Protein 4DZA (pdb70)

Organism: Proteus mirabilis (NCBI:txid584)

Secondary structure (DSSP, 8-state):
-PPPPSSEEEEEHHHHHHHHHHHHHHHTTSS-EEEE--TTTTT-HHHHHHHHHHTT--EEEE-SHHHHHHHHHTT--SEEEE-S---HHHHHHHGGGTEEEEE-SHHHHHHHHHHHHHHT--EEEEEEB-SS---SS-B--SSHHHHHHHHHHHT-TTEEEEEEE---S---HHHHHHHHHHHHHHHHHHHHHHT--GGGSEEE---HHHHHH-GGGGTTBEEESGGGGT--TT-S-SPP-EEEEEE--EEEEE-TT-EESGGG-EE-SSSEEEEEES--GGGT--GGGTTT-EEEETTEEEEB-S---SS-EEEE-TT--S--TT-EEEEEEEETTEEE-HHHHHHHHTS-HHHHHHHHHHHSEEEEE-

Solvent-accessible surface area: 16798 Å² total

InterPro domains:
  IPR000821 Alanine racemase [PR00992] (66-82)
  IPR000821 Alanine racemase [PR00992] (200-211)
  IPR000821 Alanine racemase [PR00992] (243-270)
  IPR000821 Alanine racemase [PR00992] (311-326)
  IPR000821 Alanine racemase [PR00992] (332-349)
  IPR000821 Alanine racemase [PTHR30511] (41-406)
  IPR000821 Alanine racemase [TIGR00492] (43-390)
  IPR001608 Alanine racemase, N-terminal [PF01168] (47-268)
  IPR009006 Alanine racemase/group IV decarboxylase, C-terminal [G3DSA:2.40.37.10] (43-401)
  IPR009006 Alanine racemase/group IV decarboxylase, C-terminal [SSF50621] (273-406)
  IPR011079 Alanine racemase, C-terminal [PF00842] (278-404)
  IPR011079 Alanine racemase, C-terminal [SM01005] (278-406)
  IPR020622 Alanine racemase, pyridoxal-phosphate attachment site [PS00395] (71-81)
  IPR029066 PLP-binding barrel [G3DSA:3.20.20.10] (49-266)
  IPR029066 PLP-binding barrel [SSF51419] (47-277)
  IPR043698 Racemase Bsr/Lyr [MF_02212] (1-407)
  IPR043698 Racemase Bsr/Lyr [NF009879] (24-406)
  IPR043698 Racemase Bsr/Lyr [cd06826] (42-406)

Sequence (370 aa):
PAIVNNSWIEISRSALDFNVKKVQSLLGKQSSLCAVLGDAYGHDLSLVAPIMIENNVKCIGVTNNQELKEVRDLGFKGRLMRVRNATEQEMAQATNYNVEELIGDLDMAKRLDAIAKQQNKVIPIHLALNSGGMSRNGLEVDNKSGLEKAKQISQLANLKVVGIMSHYPEEDANKVREDLARFKQQSQQVLEVMGLERNNVTLHMANTFATITVPESWLDMVRVGGIFYGDTIASTDYKRVMTFKSNIASINYYPKGNTVGYDRTYTLKRDSVLANIPVGYADGYRRVFSNAGHALIAGQRVPVLGKTSMNTVIVDITSLNNIKPGDEVVFFGKQGNSEITAEEIEDISGALFTEMSILWGATNQRVLVD

Radius of gyration: 24.26 Å; Cα contacts (8 Å, |Δi|>4): 806; chains: 1; bounding box: 42×44×74 Å

B-factor: mean 29.21, std 7.75, range [12.25, 58.38]

CATH classification: 2.40.37.10 (+1 more: 3.20.20.10)

Foldseek 3Di:
DDDDFLWEKEFELVLLLVLLVVLCVLQPPHAAEEEEALCLLLQHLLRNLVSCVVVVRAHYEYAALVSLVVSVVSPRDHAYEYPAADDLVGLLVSVVNLYAYEAAFLVVLVSSLVSLVVVVAQHEYAAEACLQPPVGRHQDQVDDVSLVSLLSSLVRPRYDYQEYEYEHPDLDQVSVVNSQVSCVVSVVSSCVSSVHDPVRYFYAYAEPSCVLRPVVRSGNYYYYRCSSQCQDPRDNPRHHGIWMKRWFQDKDWDAQQQADDPPSPGGHRGGFIKTKRFAFCLLVNAQLQAQNAWKDFPQDTWHWYGGTDNTITITTCRVPDPGDGGGMMTRAAGDNNDGDYQVSVCVSVVHHSSVSSSSNSVRHHYDYDD

Nearest PDB structures (foldseek):
  4dza-assembly1_A-2  TM=1.002E+00  e=2.025E-82  Proteus mirabilis
  4fs9-assembly1_A  TM=9.826E-01  e=1.076E-54  Pseudomonas putida
  4beu-assembly1_A-2  TM=9.849E-01  e=2.187E-52  Vibrio cholerae
  7agz-assembly1_A  TM=9.831E-01  e=3.722E-52  Vibrio cholerae O1 biovar El Tor str. N16961
  4beq-assembly1_A-2  TM=9.851E-01  e=5.627E-52  Vibrio cholerae

GO terms:
  GO:0018113 lysine racemase activity (F, EXP)
  GO:0047679 arginine racemase activity (F, EXP)

Structure (mmCIF, N/CA/C/O backbone):
data_4DZA
#
_entry.id   4DZA
#
_cell.length_a   62.847
_cell.length_b   85.086
_cell.length_c   151.292
_cell.angle_alpha   90.00
_cell.angle_beta   90.00
_cell.angle_gamma   90.00
#
_symmetry.space_group_name_H-M   'C 2 2 21'
#
loop_
_entity.id
_entity.type
_entity.pdbx_description
1 polymer 'lysine racemase'
2 water water
#
loop_
_atom_site.group_PDB
_atom_site.id
_atom_site.type_symbol
_atom_site.label_atom_id
_atom_site.label_alt_id
_atom_site.label_comp_id
_atom_site.label_asym_id
_atom_site.label_entity_id
_atom_site.label_seq_id
_atom_site.pdbx_PDB_ins_code
_atom_site.Cartn_x
_atom_site.Cartn_y
_atom_site.Cartn_z
_atom_site.occupancy
_atom_site.B_iso_or_equiv
_atom_site.auth_seq_id
_atom_site.auth_comp_id
_atom_site.auth_asym_id
_atom_site.auth_atom_id
_atom_site.pdbx_PDB_model_num
ATOM 1 N N . PRO A 1 37 ? -36.633 -4.139 -14.465 1.00 47.16 37 PRO A N 1
ATOM 2 C CA . PRO A 1 37 ? -35.415 -4.079 -15.289 1.00 47.42 37 PRO A CA 1
ATOM 3 C C . PRO A 1 37 ? -34.142 -3.926 -14.412 1.00 45.14 37 PRO A C 1
ATOM 4 O O . PRO A 1 37 ? -33.919 -2.853 -13.840 1.00 46.03 37 PRO A O 1
ATOM 8 N N . ALA A 1 38 ? -33.379 -5.010 -14.232 1.00 40.52 38 ALA A N 1
ATOM 9 C CA . ALA A 1 38 ? -32.218 -4.975 -13.318 1.00 36.84 38 ALA A CA 1
ATOM 10 C C . ALA A 1 38 ? -31.206 -4.016 -13.918 1.00 33.64 38 ALA A C 1
ATOM 11 O O . ALA A 1 38 ? -30.964 -4.061 -15.125 1.00 31.36 38 ALA A O 1
ATOM 13 N N . ILE A 1 39 ? -30.639 -3.151 -13.087 1.00 31.06 39 ILE A N 1
ATOM 14 C CA . ILE A 1 39 ? -29.607 -2.182 -13.585 1.00 30.65 39 ILE A CA 1
ATOM 15 C C . ILE A 1 39 ? -28.355 -2.960 -13.955 1.00 29.23 39 ILE A C 1
ATOM 16 O O . ILE A 1 39 ? -27.923 -3.845 -13.212 1.00 29.96 39 ILE A O 1
ATOM 21 N N . VAL A 1 40 ? -27.769 -2.624 -15.106 1.00 27.33 40 VAL A N 1
ATOM 22 C CA . VAL A 1 40 ? -26.575 -3.290 -15.606 1.00 25.35 40 VAL A CA 1
ATOM 23 C C . VAL A 1 40 ? -25.364 -2.836 -14.808 1.00 25.02 40 VAL A C 1
ATOM 24 O O . VAL A 1 40 ? -25.170 -1.629 -14.591 1.00 21.63 40 VAL A O 1
ATOM 28 N N . ASN A 1 41 ? -24.578 -3.820 -14.382 1.00 24.38 41 ASN A N 1
ATOM 29 C CA . ASN A 1 41 ? -23.422 -3.607 -13.517 1.00 26.85 41 ASN A CA 1
ATOM 30 C C . ASN A 1 41 ? -22.195 -3.355 -14.395 1.00 27.25 41 ASN A C 1
ATOM 31 O O . ASN A 1 41 ? -21.989 -4.084 -15.367 1.00 30.27 41 ASN A O 1
ATOM 36 N N . ASN A 1 42 ? -21.353 -2.374 -14.029 1.00 23.53 42 ASN A N 1
ATOM 37 C CA . ASN A 1 42 ? -20.055 -2.203 -14.661 1.00 23.02 42 ASN A CA 1
ATOM 38 C C . ASN A 1 42 ? -19.166 -3.416 -14.370 1.00 20.62 42 ASN A C 1
ATOM 39 O O . ASN A 1 42 ? -18.367 -3.841 -15.228 1.00 21.45 42 ASN A O 1
ATOM 44 N N . SER A 1 43 ? -19.288 -3.921 -13.171 1.00 21.30 43 SER A N 1
ATOM 45 C CA . SER A 1 43 ? -18.503 -5.051 -12.717 1.00 20.69 43 SER A CA 1
ATOM 46 C C . SER A 1 43 ? -19.339 -5.757 -11.678 1.00 21.22 43 SER A C 1
ATOM 47 O O . SER A 1 43 ? -20.362 -5.238 -11.234 1.00 24.65 43 SER A O 1
ATOM 50 N N . TRP A 1 44 ? -18.939 -6.978 -11.327 1.00 22.41 44 TRP A N 1
ATOM 51 C CA . TRP A 1 44 ? -19.670 -7.743 -10.332 1.00 24.75 44 TRP A CA 1
ATOM 52 C C . TRP A 1 44 ? -18.811 -8.840 -9.720 1.00 20.37 44 TRP A C 1
ATOM 53 O O . TRP A 1 44 ? -17.674 -9.131 -10.206 1.00 20.96 44 TRP A O 1
ATOM 64 N N . ILE A 1 45 ? -19.235 -9.254 -8.526 1.00 20.64 45 ILE A N 1
ATOM 65 C CA . ILE A 1 45 ? -18.561 -10.330 -7.828 1.00 23.15 45 ILE A CA 1
ATOM 66 C C . ILE A 1 45 ? -19.549 -11.484 -7.705 1.00 22.34 45 ILE A C 1
ATOM 67 O O . ILE A 1 45 ? -20.592 -11.336 -7.112 1.00 25.95 45 ILE A O 1
ATOM 72 N N . GLU A 1 46 ? -19.199 -12.586 -8.348 1.00 23.08 46 GLU A N 1
ATOM 73 C CA . GLU A 1 46 ? -19.965 -13.875 -8.238 1.00 23.11 46 GLU A CA 1
ATOM 74 C C . GLU A 1 46 ? -19.647 -14.542 -6.935 1.00 22.26 46 GLU A C 1
ATOM 75 O O . GLU A 1 46 ? -18.484 -14.728 -6.609 1.00 23.27 46 GLU A O 1
ATOM 81 N N . ILE A 1 47 ? -20.700 -14.935 -6.218 1.00 21.21 47 ILE A N 1
ATOM 82 C CA . ILE A 1 47 ? -20.599 -15.563 -4.922 1.00 20.15 47 ILE A CA 1
ATOM 83 C C . ILE A 1 47 ? -21.150 -16.959 -5.110 1.00 20.96 47 ILE A C 1
ATOM 84 O O . ILE A 1 47 ? -22.330 -17.108 -5.336 1.00 22.95 47 ILE A O 1
ATOM 89 N N . SER A 1 48 ? -20.256 -17.932 -5.063 1.00 22.34 48 SER A N 1
ATOM 90 C CA . SER A 1 48 ? -20.636 -19.351 -5.300 1.00 23.96 48 SER A CA 1
ATOM 91 C C . SER A 1 48 ? -21.366 -19.974 -4.133 1.00 26.62 48 SER A C 1
ATOM 92 O O . SER A 1 48 ? -20.780 -20.213 -3.061 1.00 27.01 48 SER A O 1
ATOM 95 N N . ARG A 1 49 ? -22.657 -20.226 -4.320 1.00 25.60 49 ARG A N 1
ATOM 96 C CA . ARG A 1 49 ? -23.456 -20.761 -3.234 1.00 27.94 49 ARG A CA 1
ATOM 97 C C . ARG A 1 49 ? -22.927 -22.175 -2.949 1.00 28.09 49 ARG A C 1
ATOM 98 O O . ARG A 1 49 ? -22.830 -22.585 -1.799 1.00 27.63 49 ARG A O 1
ATOM 106 N N . SER A 1 50 ? -22.546 -22.891 -3.993 1.00 31.54 50 SER A N 1
ATOM 107 C CA . SER A 1 50 ? -22.123 -24.290 -3.797 1.00 29.72 50 SER A CA 1
ATOM 108 C C . SER A 1 50 ? -20.826 -24.363 -3.074 1.00 30.89 50 SER A C 1
ATOM 109 O O . SER A 1 50 ? -20.657 -25.239 -2.205 1.00 31.16 50 SER A O 1
ATOM 112 N N . ALA A 1 51 ? -19.875 -23.463 -3.403 1.00 26.19 51 ALA A N 1
ATOM 113 C CA . ALA A 1 51 ? -18.633 -23.396 -2.605 1.00 26.51 51 ALA A CA 1
ATOM 114 C C . ALA A 1 51 ? -18.879 -23.119 -1.092 1.00 25.47 51 ALA A C 1
ATOM 115 O O . ALA A 1 51 ? -18.268 -23.731 -0.235 1.00 24.10 51 ALA A O 1
ATOM 117 N N . LEU A 1 52 ? -19.680 -22.114 -0.775 1.00 24.86 52 LEU A N 1
ATOM 118 C CA . LEU A 1 52 ? -19.986 -21.824 0.643 1.00 26.71 52 LEU A CA 1
ATOM 119 C C . LEU A 1 52 ? -20.617 -23.022 1.309 1.00 27.36 52 LEU A C 1
ATOM 120 O O . LEU A 1 52 ? -20.275 -23.348 2.440 1.00 24.70 52 LEU A O 1
ATOM 125 N N . ASP A 1 53 ? -21.626 -23.601 0.652 1.00 27.51 53 ASP A N 1
ATOM 126 C CA . ASP A 1 53 ? -22.344 -24.701 1.265 1.00 30.27 53 ASP A CA 1
ATOM 127 C C . ASP A 1 53 ? -21.379 -25.830 1.546 1.00 28.02 53 ASP A C 1
ATOM 128 O O . ASP A 1 53 ? -21.400 -26.372 2.665 1.00 29.38 53 ASP A O 1
ATOM 133 N N . PHE A 1 54 ? -20.486 -26.128 0.586 1.00 28.64 54 PHE A N 1
ATOM 134 C CA . PHE A 1 54 ? -19.395 -27.099 0.769 1.00 29.36 54 PHE A CA 1
ATOM 135 C C . PHE A 1 54 ? -18.547 -26.819 1.987 1.00 30.92 54 PHE A C 1
ATOM 136 O O . PHE A 1 54 ? -18.126 -27.730 2.692 1.00 30.31 54 PHE A O 1
ATOM 144 N N . ASN A 1 55 ? -18.192 -25.561 2.175 1.00 29.85 55 ASN A N 1
ATOM 145 C CA . ASN A 1 55 ? -17.283 -25.212 3.235 1.00 28.68 55 ASN A CA 1
ATOM 146 C C . ASN A 1 55 ? -17.937 -25.330 4.611 1.00 25.19 55 ASN A C 1
ATOM 147 O O . ASN A 1 55 ? -17.305 -25.795 5.552 1.00 29.68 55 ASN A O 1
ATOM 152 N N . VAL A 1 56 ? -19.209 -24.947 4.688 1.00 25.71 56 VAL A N 1
ATOM 153 C CA . VAL A 1 56 ? -19.988 -24.988 5.916 1.00 26.11 56 VAL A CA 1
ATOM 154 C C . VAL A 1 56 ? -20.099 -26.458 6.335 1.00 30.95 56 VAL A C 1
ATOM 155 O O . VAL A 1 56 ? -19.753 -26.836 7.459 1.00 31.13 56 VAL A O 1
ATOM 159 N N . LYS A 1 57 ? -20.469 -27.283 5.374 1.00 32.80 57 LYS A N 1
ATOM 160 C CA . LYS A 1 57 ? -20.676 -28.697 5.656 1.00 32.85 57 LYS A CA 1
ATOM 161 C C . LYS A 1 57 ? -19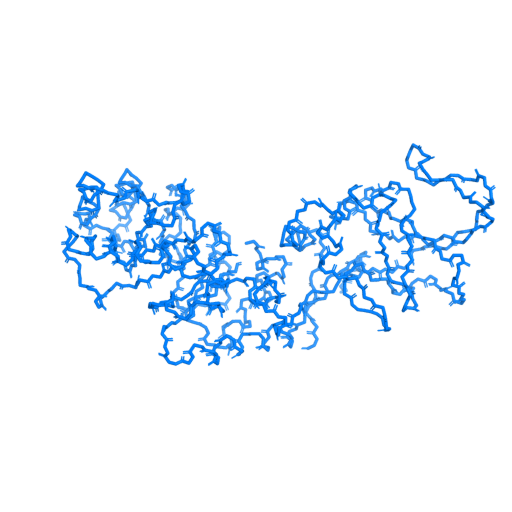.377 -29.374 6.094 1.00 32.47 57 LYS A C 1
ATOM 162 O O . LYS A 1 57 ? -19.391 -30.257 6.987 1.00 32.88 57 LYS A O 1
ATOM 168 N N . LYS A 1 58 ? -18.255 -28.925 5.534 1.00 30.66 58 LYS A N 1
ATOM 169 C CA . LYS A 1 58 ? -16.959 -29.483 5.853 1.00 31.03 58 LYS A CA 1
ATOM 170 C C . LYS A 1 58 ? -16.501 -29.147 7.287 1.00 34.83 58 LYS A C 1
ATOM 171 O O . LYS A 1 58 ? -16.059 -30.035 8.035 1.00 34.60 58 LYS A O 1
ATOM 177 N N . VAL A 1 59 ? -16.564 -27.867 7.674 1.00 33.92 59 VAL A N 1
ATOM 178 C CA . VAL A 1 59 ? -16.301 -27.545 9.087 1.00 34.41 59 VAL A CA 1
ATOM 179 C C . VAL A 1 59 ? -17.208 -28.322 10.017 1.00 34.59 59 VAL A C 1
ATOM 180 O O . VAL A 1 59 ? -16.746 -28.869 11.013 1.00 32.95 59 VAL A O 1
ATOM 184 N N . GLN A 1 60 ? -18.506 -28.311 9.723 1.00 34.58 60 GLN A N 1
ATOM 185 C CA . GLN A 1 60 ? -19.510 -29.027 10.529 1.00 35.05 60 GLN A CA 1
ATOM 186 C C . GLN A 1 60 ? -19.105 -30.497 10.680 1.00 36.85 60 GLN A C 1
ATOM 187 O O . GLN A 1 60 ? -19.016 -31.029 11.808 1.00 36.03 60 GLN A O 1
ATOM 193 N N . SER A 1 61 ? -18.699 -31.099 9.569 1.00 37.91 61 SER A N 1
ATOM 194 C CA . SER A 1 61 ? -18.239 -32.481 9.595 1.00 38.47 61 SER A CA 1
ATOM 195 C C . SER A 1 61 ? -16.956 -32.649 10.451 1.00 39.04 61 SER A C 1
ATOM 196 O O . SER A 1 61 ? -16.897 -33.553 11.281 1.00 37.54 61 SER A O 1
ATOM 199 N N . LEU A 1 62 ? -15.995 -31.718 10.332 1.00 36.69 62 LEU A N 1
ATOM 200 C CA . LEU A 1 62 ? -14.749 -31.767 11.129 1.00 36.31 62 LEU A CA 1
ATOM 201 C C . LEU A 1 62 ? -14.963 -31.775 12.664 1.00 37.55 62 LEU A C 1
ATOM 202 O O . LEU A 1 62 ? -14.263 -32.504 13.391 1.00 36.62 62 LEU A O 1
ATOM 207 N N . LEU A 1 63 ? -15.889 -30.943 13.150 1.00 38.00 63 LEU A N 1
ATOM 208 C CA . LEU A 1 63 ? -16.157 -30.819 14.588 1.00 38.40 63 LEU A CA 1
ATOM 209 C C . LEU A 1 63 ? -17.012 -32.003 15.067 1.00 39.39 63 LEU A C 1
ATOM 210 O O . LEU A 1 63 ? -16.860 -32.469 16.193 1.00 40.48 63 LEU A O 1
ATOM 215 N N . GLY A 1 64 ? -17.960 -32.419 14.232 1.00 40.71 64 GLY A N 1
ATOM 216 C CA . GLY A 1 64 ? -18.947 -33.418 14.626 1.00 41.86 64 GLY A CA 1
ATOM 217 C C . GLY A 1 64 ? -19.768 -33.002 15.819 1.00 42.42 64 GLY A C 1
ATOM 218 O O . GLY A 1 64 ? -20.389 -31.958 15.812 1.00 43.14 64 GLY A O 1
ATOM 219 N N . LYS A 1 65 ? -19.807 -33.847 16.845 1.00 44.30 65 LYS A N 1
ATOM 220 C CA . LYS A 1 65 ? -20.583 -33.547 18.038 1.00 44.43 65 LYS A CA 1
ATOM 221 C C . LYS A 1 65 ? -19.700 -32.912 19.099 1.00 43.15 65 LYS A C 1
ATOM 222 O O . LYS A 1 65 ? -20.172 -32.605 20.185 1.00 44.51 65 LYS A O 1
ATOM 228 N N . GLN A 1 66 ? -18.412 -32.733 18.786 1.00 42.14 66 GLN A N 1
ATOM 229 C CA . GLN A 1 66 ? -17.500 -31.980 19.662 1.00 40.95 66 GLN A CA 1
ATOM 230 C C . GLN A 1 66 ? -17.765 -30.476 19.553 1.00 40.09 66 GLN A C 1
ATOM 231 O O . GLN A 1 66 ? -18.256 -30.000 18.534 1.00 39.48 66 GLN A O 1
ATOM 237 N N . SER A 1 67 ? -17.439 -29.741 20.613 1.00 37.31 67 SER A N 1
ATOM 238 C CA . SER A 1 67 ? -17.475 -28.251 20.576 1.00 35.02 67 SER A CA 1
ATOM 239 C C . SER A 1 67 ? -18.809 -27.728 19.995 1.00 35.54 67 SER A C 1
ATOM 240 O O . SER A 1 67 ? -19.877 -28.296 20.247 1.00 36.48 67 SER A O 1
ATOM 243 N N . SER A 1 68 ? -18.753 -26.632 19.247 1.00 33.91 68 SER A N 1
ATOM 244 C CA . SER A 1 68 ? -19.919 -26.147 18.503 1.00 34.15 68 SER A CA 1
ATOM 245 C C . SER A 1 68 ? -19.447 -25.029 17.570 1.00 32.55 68 SER A C 1
ATOM 246 O O . SER A 1 68 ? -18.380 -24.454 17.797 1.00 29.47 68 SER A O 1
ATOM 249 N N . LEU A 1 69 ? -20.251 -24.722 16.557 1.00 30.87 69 LEU A N 1
ATOM 250 C CA . LEU A 1 69 ? -19.854 -23.765 15.529 1.00 28.82 69 LEU A CA 1
ATOM 251 C C . LEU A 1 69 ? -20.489 -22.414 15.742 1.00 27.96 69 LEU A C 1
ATOM 252 O O . LEU A 1 69 ? -21.728 -22.279 15.781 1.00 26.91 69 LEU A O 1
ATOM 257 N N . CYS A 1 70 ? -19.645 -21.405 15.881 1.00 26.93 70 CYS A N 1
ATOM 258 C CA . CYS A 1 70 ? -20.094 -20.008 15.735 1.00 24.12 70 CYS A CA 1
ATOM 259 C C . CYS A 1 70 ? -19.530 -19.481 14.424 1.00 25.04 70 CYS A C 1
ATOM 260 O O . CYS A 1 70 ? -18.305 -19.462 14.203 1.00 24.32 70 CYS A O 1
ATOM 263 N N . ALA A 1 71 ? -20.431 -19.166 13.499 1.00 22.59 71 ALA A N 1
ATOM 264 C CA . ALA A 1 71 ? -20.044 -18.592 12.216 1.00 20.99 71 ALA A CA 1
ATOM 265 C C . ALA A 1 71 ? -19.805 -17.081 12.349 1.00 21.41 71 ALA A C 1
ATOM 266 O O . ALA A 1 71 ? -20.716 -16.293 12.650 1.00 22.67 71 ALA A O 1
ATOM 268 N N . VAL A 1 72 ? -18.599 -16.674 12.089 1.00 19.14 72 VAL A N 1
ATOM 269 C CA . VAL A 1 72 ? -18.243 -15.235 12.273 1.00 18.46 72 VAL A CA 1
ATOM 270 C C . VAL A 1 72 ? -18.389 -14.533 10.918 1.00 17.14 72 VAL A C 1
ATOM 271 O O . VAL A 1 72 ? -17.682 -14.899 9.975 1.00 21.84 72 VAL A O 1
ATOM 275 N N . LEU A 1 73 ? -19.405 -13.662 10.773 1.00 17.86 73 LEU A N 1
ATOM 276 C CA . LEU A 1 73 ? -19.776 -13.148 9.481 1.00 18.98 73 LEU A CA 1
ATOM 277 C C . LEU A 1 73 ? -19.538 -11.652 9.447 1.00 20.88 73 LEU A C 1
ATOM 278 O O . LEU A 1 73 ? -20.236 -10.972 8.721 1.00 20.94 73 LEU A O 1
ATOM 307 N N . GLY A 1 75 ? -17.517 -7.925 8.829 1.00 19.19 75 GLY A N 1
ATOM 308 C CA . GLY A 1 75 ? -16.978 -7.418 7.594 1.00 17.40 75 GLY A CA 1
ATOM 309 C C . GLY A 1 75 ? -17.878 -7.731 6.408 1.00 15.44 75 GLY A C 1
ATOM 310 O O . GLY A 1 75 ? -17.417 -7.914 5.319 1.00 20.62 75 GLY A O 1
ATOM 311 N N . ASP A 1 76 ? -19.191 -7.716 6.629 1.00 17.72 76 ASP A N 1
ATOM 312 C CA . ASP A 1 76 ? -20.167 -8.044 5.552 1.00 19.48 76 ASP A CA 1
ATOM 313 C C . ASP A 1 76 ? -19.888 -9.456 4.953 1.00 18.65 76 ASP A C 1
ATOM 314 O O . ASP A 1 76 ? -19.749 -9.637 3.740 1.00 18.20 76 ASP A O 1
ATOM 319 N N . ALA A 1 77 ? -19.658 -10.368 5.865 1.00 18.16 77 ALA A N 1
ATOM 320 C CA . ALA A 1 77 ? -19.253 -11.786 5.553 1.00 18.64 77 ALA A CA 1
ATOM 321 C C . ALA A 1 77 ? -17.946 -11.793 4.765 1.00 19.18 77 ALA A C 1
ATOM 322 O O . ALA A 1 77 ? -17.845 -12.333 3.673 1.00 18.31 77 ALA A O 1
ATOM 324 N N . TYR A 1 78 ? -16.994 -10.990 5.259 1.00 19.61 78 TYR A N 1
ATOM 325 C CA . TYR A 1 78 ? -15.659 -10.846 4.645 1.00 17.59 78 TYR A CA 1
ATOM 326 C C . TYR A 1 78 ? -15.762 -10.380 3.154 1.00 16.19 78 TYR A C 1
ATOM 327 O O . TYR A 1 78 ? -14.975 -10.766 2.281 1.00 19.40 78 TYR A O 1
ATOM 336 N N . GLY A 1 79 ? -16.746 -9.511 2.862 1.00 19.44 79 GLY A N 1
ATOM 337 C CA . GLY A 1 79 ? -16.964 -9.015 1.513 1.00 17.69 79 GLY A CA 1
ATOM 338 C C . GLY A 1 79 ? -17.914 -9.838 0.604 1.00 17.95 79 GLY A C 1
ATOM 339 O O . 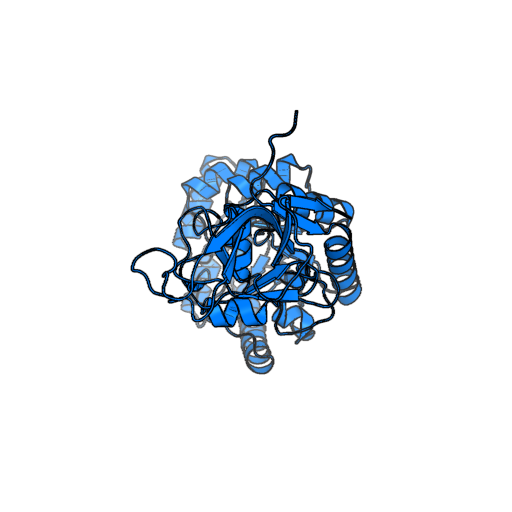GLY A 1 79 ? -18.220 -9.412 -0.515 1.00 20.16 79 GLY A O 1
ATOM 340 N N . HIS A 1 80 ? -18.346 -11.014 1.101 1.00 18.85 80 HIS A N 1
ATOM 341 C CA . HIS A 1 80 ? -19.184 -11.940 0.337 1.00 20.09 80 HIS A CA 1
ATOM 342 C C . HIS A 1 80 ? -20.696 -11.643 0.435 1.00 18.87 80 HIS A C 1
ATOM 343 O O . HIS A 1 80 ? -21.503 -12.280 -0.288 1.00 22.73 80 HIS A O 1
ATOM 350 N N . ASP A 1 81 ? -21.063 -10.731 1.321 1.00 19.18 81 ASP A N 1
ATOM 351 C CA . ASP A 1 81 ? -22.455 -10.143 1.433 1.00 18.71 81 ASP A CA 1
ATOM 352 C C . ASP A 1 81 ? -23.232 -10.903 2.520 1.00 20.49 81 ASP A C 1
ATOM 353 O O . ASP A 1 81 ? -23.575 -12.103 2.351 1.00 24.09 81 ASP A O 1
ATOM 358 N N . LEU A 1 82 ? -23.423 -10.244 3.659 1.00 19.72 82 LEU A N 1
ATOM 359 C CA . LEU A 1 82 ? -24.092 -10.873 4.797 1.00 23.53 82 LEU A CA 1
ATOM 360 C C . LEU A 1 82 ? -25.514 -11.410 4.369 1.00 24.05 82 LEU A C 1
ATOM 361 O O . LEU A 1 82 ? -25.896 -12.580 4.735 1.00 22.11 82 LEU A O 1
ATOM 366 N N . SER A 1 83 ? -26.200 -10.613 3.530 1.00 23.87 83 SER A N 1
ATOM 367 C CA . SER A 1 83 ? -27.508 -10.951 2.854 1.00 24.37 83 SER A CA 1
ATOM 368 C C . SER A 1 83 ? -27.504 -12.275 2.105 1.00 26.85 83 SER A C 1
ATOM 369 O O . SER A 1 83 ? -28.570 -12.922 1.975 1.00 30.86 83 SER A O 1
ATOM 372 N N . LEU A 1 84 ? -26.379 -12.613 1.503 1.00 25.47 84 LEU A N 1
ATOM 373 C CA . LEU A 1 84 ? -26.179 -13.889 0.806 1.00 24.85 84 LEU A CA 1
ATOM 374 C C . LEU A 1 84 ? -25.681 -15.022 1.660 1.00 27.67 84 LEU A C 1
ATOM 375 O O . LEU A 1 84 ? -26.116 -16.188 1.493 1.00 25.15 84 LEU A O 1
ATOM 380 N N . VAL A 1 85 ? -24.745 -14.725 2.555 1.00 22.43 85 VAL A N 1
ATOM 381 C CA . VAL A 1 85 ? -24.078 -15.773 3.329 1.00 23.77 85 VAL A CA 1
ATOM 382 C C . VAL A 1 85 ? -24.897 -16.240 4.546 1.00 24.78 85 VAL A C 1
ATOM 383 O O . VAL A 1 85 ? -25.004 -17.471 4.794 1.00 28.05 85 VAL A O 1
ATOM 387 N N . ALA A 1 86 ? -25.543 -15.311 5.260 1.00 25.59 86 ALA A N 1
ATOM 388 C CA . ALA A 1 86 ? -26.286 -15.706 6.468 1.00 23.97 86 ALA A CA 1
ATOM 389 C C . ALA A 1 86 ? -27.406 -16.761 6.177 1.00 27.20 86 ALA A C 1
ATOM 390 O O . ALA A 1 86 ? -27.442 -17.808 6.844 1.00 28.53 86 ALA A O 1
ATOM 392 N N . PRO A 1 87 ? -28.228 -16.543 5.1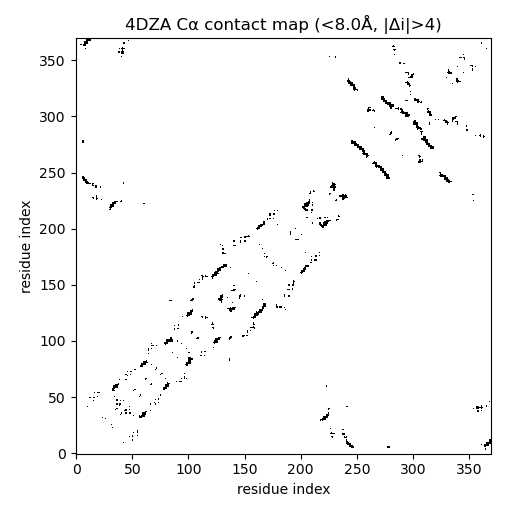21 1.00 27.23 87 PRO A N 1
ATOM 393 C CA . PRO A 1 87 ? -29.280 -17.557 4.835 1.00 28.35 87 PRO A CA 1
ATOM 394 C C . PRO A 1 87 ? -28.724 -18.950 4.614 1.00 29.93 87 PRO A C 1
ATOM 395 O O . PRO A 1 87 ? -29.402 -19.961 4.934 1.00 33.09 87 PRO A O 1
ATOM 399 N N . ILE A 1 88 ? -27.537 -19.028 4.019 1.00 30.44 88 ILE A N 1
ATOM 400 C CA . ILE A 1 88 ? -26.848 -20.284 3.817 1.00 27.01 88 ILE A CA 1
ATOM 401 C C . ILE A 1 88 ? -26.402 -20.944 5.128 1.00 32.07 88 ILE A C 1
ATOM 402 O O . ILE A 1 88 ? -26.525 -22.175 5.298 1.00 30.65 88 ILE A O 1
ATOM 407 N N . MET A 1 89 ? -25.977 -20.127 6.102 1.00 28.55 89 MET A N 1
ATOM 408 C CA . MET A 1 89 ? -25.701 -20.630 7.460 1.00 29.73 89 MET A CA 1
ATOM 409 C C . MET A 1 89 ? -26.997 -21.152 8.118 1.00 29.46 89 MET A C 1
ATOM 410 O O . MET A 1 89 ? -27.016 -22.213 8.715 1.00 32.08 89 MET A O 1
ATOM 415 N N . ILE A 1 90 ? -28.066 -20.389 7.975 1.00 27.78 90 ILE A N 1
ATOM 416 C CA . ILE A 1 90 ? -29.341 -20.724 8.603 1.00 32.28 90 ILE A CA 1
ATOM 417 C C . ILE A 1 90 ? -29.876 -22.025 8.037 1.00 34.71 90 ILE A C 1
ATOM 418 O O . ILE A 1 90 ? -30.384 -22.859 8.784 1.00 38.88 90 ILE A O 1
ATOM 423 N N . GLU A 1 91 ? -29.701 -22.233 6.738 1.00 33.40 91 GLU A N 1
ATOM 424 C CA . GLU A 1 91 ? -30.159 -23.493 6.091 1.00 35.97 91 GLU A CA 1
ATOM 425 C C . GLU A 1 91 ? -29.329 -24.724 6.512 1.00 36.40 91 GLU A C 1
ATOM 426 O O . GLU A 1 91 ? -29.824 -25.876 6.493 1.00 37.07 91 GLU A O 1
ATOM 432 N N . ASN A 1 92 ? -28.091 -24.486 6.935 1.00 33.20 92 ASN A N 1
ATOM 433 C CA . ASN A 1 92 ? -27.240 -25.552 7.474 1.00 31.58 92 ASN A CA 1
ATOM 434 C C . ASN A 1 92 ? -27.346 -25.724 9.006 1.00 29.83 92 ASN A C 1
ATOM 435 O O . ASN A 1 92 ? -26.520 -26.395 9.625 1.00 29.67 92 ASN A O 1
ATOM 440 N N . ASN A 1 93 ? -28.366 -25.112 9.592 1.00 30.49 93 ASN A N 1
ATOM 441 C CA . ASN A 1 93 ? -28.652 -25.233 11.023 1.00 30.98 93 ASN A CA 1
ATOM 442 C C . ASN A 1 93 ? -27.518 -24.712 11.891 1.00 32.81 93 ASN A C 1
ATOM 443 O O . ASN A 1 93 ? -27.249 -25.275 12.945 1.00 32.49 93 ASN A O 1
ATOM 448 N N . VAL A 1 94 ? -26.775 -23.719 11.406 1.00 31.52 94 VAL A N 1
ATOM 449 C CA . VAL A 1 94 ? -25.726 -23.130 12.246 1.00 30.30 94 VAL A CA 1
ATOM 450 C C . VAL A 1 94 ? -26.461 -22.445 13.401 1.00 27.02 94 VAL A C 1
ATOM 451 O O . VAL A 1 94 ? -27.492 -21.790 13.187 1.00 29.95 94 VAL A O 1
ATOM 455 N N . LYS A 1 95 ? -25.977 -22.609 14.638 1.00 30.67 95 LYS A N 1
ATOM 456 C CA . LYS A 1 95 ? -26.774 -22.177 15.828 1.00 29.44 95 LYS A CA 1
ATOM 457 C C . LYS A 1 95 ? -26.246 -20.899 16.513 1.00 29.69 95 LYS A C 1
ATOM 458 O O . LYS A 1 95 ? -26.828 -20.377 17.488 1.00 26.64 95 LYS A O 1
ATOM 464 N N . CYS A 1 96 ? -25.140 -20.399 15.988 1.00 27.41 96 CYS A N 1
ATOM 465 C CA . CYS A 1 96 ? -24.502 -19.281 16.629 1.00 26.25 96 CYS A CA 1
ATOM 466 C C . CYS A 1 96 ? -23.807 -18.498 15.528 1.00 17.46 96 CYS A C 1
ATOM 467 O O . CYS A 1 96 ? -23.136 -19.060 14.652 1.00 24.91 96 CYS A O 1
ATOM 470 N N . ILE A 1 97 ? -23.976 -17.190 15.570 1.00 23.48 97 ILE A N 1
ATOM 471 C CA . ILE A 1 97 ? -23.347 -16.354 14.596 1.00 23.65 97 ILE A CA 1
ATOM 472 C C . ILE A 1 97 ? -22.746 -15.138 15.365 1.00 20.50 97 ILE A C 1
ATOM 473 O O . ILE A 1 97 ? -23.390 -14.589 16.267 1.00 21.92 97 ILE A O 1
ATOM 478 N N . GLY A 1 98 ? -21.606 -14.689 14.887 1.00 20.64 98 GLY A N 1
ATOM 479 C CA . GLY A 1 98 ? -20.925 -13.492 15.460 1.00 19.97 98 GLY A CA 1
ATOM 480 C C . GLY A 1 98 ? -20.734 -12.441 14.387 1.00 16.29 98 GLY A C 1
ATOM 481 O O . GLY A 1 98 ? -20.279 -12.744 13.267 1.00 19.89 98 GLY A O 1
ATOM 482 N N . VAL A 1 99 ? -21.155 -11.216 14.693 1.00 18.66 99 VAL A N 1
ATOM 483 C CA . VAL A 1 99 ? -20.951 -10.083 13.819 1.00 20.95 99 VAL A CA 1
ATOM 484 C C . VAL A 1 99 ? -20.429 -8.930 14.657 1.00 19.64 99 VAL A C 1
ATOM 485 O O . VAL A 1 99 ? -20.199 -9.118 15.862 1.00 19.73 99 VAL A O 1
ATOM 489 N N . THR A 1 100 ? -20.295 -7.731 14.081 1.00 21.23 100 THR A N 1
ATOM 490 C CA . THR A 1 100 ? -19.827 -6.597 14.888 1.00 17.19 100 THR A CA 1
ATOM 491 C C . THR A 1 100 ? -20.765 -5.370 14.988 1.00 15.74 100 THR A C 1
ATOM 492 O O . THR A 1 100 ? -20.816 -4.749 16.023 1.00 19.42 100 THR A O 1
ATOM 496 N N . ASN A 1 101 ? -21.416 -5.013 13.902 1.00 17.64 101 ASN A N 1
ATOM 497 C CA . ASN A 1 101 ? -22.215 -3.734 13.885 1.00 19.58 101 ASN A CA 1
ATOM 498 C C . ASN A 1 101 ? -23.660 -3.969 14.172 1.00 19.69 101 ASN A C 1
ATOM 499 O O . ASN A 1 101 ? -24.150 -5.030 13.864 1.00 23.84 101 ASN A O 1
ATOM 504 N N . ASN A 1 102 ? -24.348 -2.946 14.714 1.00 22.37 102 ASN A N 1
ATOM 505 C CA . ASN A 1 102 ? -25.815 -3.012 14.927 1.00 22.69 102 ASN A CA 1
ATOM 506 C C . ASN A 1 102 ? -26.578 -3.288 13.658 1.00 22.02 102 ASN A C 1
ATOM 507 O O . ASN A 1 102 ? -27.502 -4.136 13.669 1.00 24.34 102 ASN A O 1
ATOM 512 N N . GLN A 1 103 ? -26.163 -2.664 12.545 1.00 22.41 103 GLN A N 1
ATOM 513 C CA . GLN A 1 103 ? -26.732 -2.978 11.229 1.00 23.38 103 GLN A CA 1
ATOM 514 C C . GLN A 1 103 ? -26.716 -4.499 10.954 1.00 23.64 103 GLN A C 1
ATOM 515 O O . GLN A 1 103 ? -27.741 -5.065 10.521 1.00 23.11 103 GLN A O 1
ATOM 521 N N . GLU A 1 104 ? -25.572 -5.149 11.198 1.00 23.70 104 GLU A N 1
ATOM 522 C CA . GLU A 1 104 ? -25.404 -6.591 10.947 1.00 22.79 104 GLU A CA 1
ATOM 523 C C . GLU A 1 104 ? -26.253 -7.443 11.870 1.00 21.65 104 GLU A C 1
ATOM 524 O O . GLU A 1 104 ? -26.771 -8.455 11.471 1.00 24.17 104 GLU A O 1
ATOM 530 N N . LEU A 1 105 ? -26.249 -7.080 13.143 1.00 21.59 105 LEU A N 1
ATOM 531 C CA . LEU A 1 105 ? -27.053 -7.711 14.149 1.00 24.63 105 LEU A CA 1
ATOM 532 C C . LEU A 1 105 ? -28.529 -7.620 13.748 1.00 23.61 105 LEU A C 1
ATOM 533 O O . LEU A 1 105 ? -29.228 -8.612 13.769 1.00 25.36 105 LEU A O 1
ATOM 538 N N . LYS A 1 106 ? -28.998 -6.416 13.407 1.00 27.21 106 LYS A N 1
ATOM 539 C CA . LYS A 1 106 ? -30.382 -6.266 12.861 1.00 26.42 106 LYS A CA 1
ATOM 540 C C . LYS A 1 106 ? -30.683 -7.152 11.647 1.00 27.76 106 LYS A C 1
ATOM 541 O O . LYS A 1 106 ? -31.702 -7.929 11.628 1.00 31.07 106 LYS A O 1
ATOM 547 N N . GLU A 1 107 ? -29.746 -7.169 10.692 1.00 25.68 107 GLU A N 1
ATOM 548 C CA . GLU A 1 107 ? -29.925 -7.899 9.473 1.00 26.71 107 GLU A CA 1
ATOM 549 C C . GLU A 1 107 ? -30.047 -9.384 9.740 1.00 26.11 107 GLU A C 1
ATOM 550 O O . GLU A 1 107 ? -30.886 -10.065 9.121 1.00 28.94 107 GLU A O 1
ATOM 556 N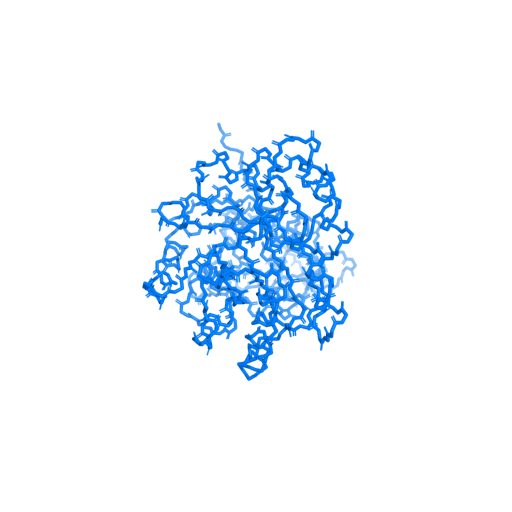 N . VAL A 1 108 ? -29.154 -9.922 10.579 1.00 23.91 108 VAL A N 1
ATOM 557 C CA . VAL A 1 108 ? -29.173 -11.336 10.878 1.00 23.58 108 VAL A CA 1
ATOM 558 C C . VAL A 1 108 ? -30.509 -11.768 11.543 1.00 26.83 108 VAL A C 1
ATOM 559 O O . VAL A 1 108 ? -31.056 -12.831 11.201 1.00 28.37 108 VAL A O 1
ATOM 563 N N . ARG A 1 109 ? -31.071 -10.916 12.400 1.00 25.67 109 ARG A N 1
ATOM 564 C CA . ARG A 1 109 ? -32.403 -11.213 12.994 1.00 29.24 109 ARG A CA 1
ATOM 565 C C . ARG A 1 109 ? -33.485 -11.135 11.921 1.00 32.34 109 ARG A C 1
ATOM 566 O O . ARG A 1 109 ? -34.356 -12.014 11.840 1.00 31.37 109 ARG A O 1
ATOM 574 N N . ASP A 1 110 ? -33.469 -10.041 11.160 1.00 32.93 110 ASP A N 1
ATOM 575 C CA . ASP A 1 110 ? -34.394 -9.861 10.018 1.00 35.51 110 ASP A CA 1
ATOM 576 C C . ASP A 1 110 ? -34.408 -11.069 9.020 1.00 36.71 110 ASP A C 1
ATOM 577 O O . ASP A 1 110 ? -35.456 -11.418 8.455 1.00 38.23 110 ASP A O 1
ATOM 582 N N . LEU A 1 111 ? -33.285 -11.751 8.859 1.00 33.56 111 LEU A N 1
ATOM 583 C CA . LEU A 1 111 ? -33.223 -12.886 7.941 1.00 33.77 111 LEU A CA 1
ATOM 584 C C . LEU A 1 111 ? -33.765 -14.163 8.545 1.00 34.27 111 LEU A C 1
ATOM 585 O O . LEU A 1 111 ? -33.754 -15.197 7.907 1.00 35.70 111 LEU A O 1
ATOM 590 N N . GLY A 1 112 ? -34.243 -14.062 9.781 1.00 35.74 112 GLY A N 1
ATOM 591 C CA . GLY A 1 112 ? -34.913 -15.171 10.472 1.00 35.36 112 GLY A CA 1
ATOM 592 C C . GLY A 1 112 ? -33.993 -16.002 11.339 1.00 35.75 112 GLY A C 1
ATOM 593 O O . GLY A 1 112 ? -34.328 -17.138 11.696 1.00 37.54 112 GLY A O 1
ATOM 594 N N . PHE A 1 113 ? -32.794 -15.493 11.667 1.00 32.97 113 PHE A N 1
ATOM 595 C CA . PHE A 1 113 ? -31.930 -16.256 12.564 1.00 33.87 113 PHE A CA 1
ATOM 596 C C . PHE A 1 113 ? -32.414 -16.134 14.007 1.00 34.82 113 PHE A C 1
ATOM 597 O O . PHE A 1 113 ? -32.680 -15.034 14.484 1.00 36.73 113 PHE A O 1
ATOM 605 N N . LYS A 1 114 ? -32.498 -17.279 14.686 1.00 34.66 114 LYS A N 1
ATOM 606 C CA . LYS A 1 114 ? -33.209 -17.415 15.974 1.00 34.63 114 LYS A CA 1
ATOM 607 C C . LYS A 1 114 ? -32.285 -17.724 17.113 1.00 35.42 114 LYS A C 1
ATOM 608 O O . LYS A 1 114 ? -32.680 -17.628 18.288 1.00 35.09 114 LYS A O 1
ATOM 614 N N . GLY A 1 115 ? -31.072 -18.174 16.762 1.00 32.74 115 GLY A N 1
ATOM 615 C CA . GLY A 1 115 ? -30.134 -18.720 17.713 1.00 30.84 115 GLY A CA 1
ATOM 616 C C . GLY A 1 115 ? -29.296 -17.677 18.414 1.00 27.35 115 GLY A C 1
ATOM 617 O O . GLY A 1 115 ? -29.702 -16.511 18.588 1.00 28.80 115 GLY A O 1
ATOM 618 N N . ARG A 1 116 ? -28.099 -18.096 18.762 1.00 26.51 116 ARG A N 1
ATOM 619 C CA . ARG A 1 116 ? -27.263 -17.364 19.669 1.00 26.85 116 ARG A CA 1
ATOM 620 C C . ARG A 1 116 ? -26.544 -16.317 18.830 1.00 22.28 116 ARG A C 1
ATOM 621 O O . ARG A 1 116 ? -25.854 -16.673 17.895 1.00 24.50 116 ARG A O 1
ATOM 629 N N . LEU A 1 117 ? -26.682 -15.035 19.181 1.00 23.88 117 LEU A N 1
ATOM 630 C CA . LEU A 1 117 ? -26.157 -14.004 18.293 1.00 21.08 117 LEU A CA 1
ATOM 631 C C . LEU A 1 117 ? -25.185 -13.197 19.142 1.00 17.83 117 LEU A C 1
ATOM 632 O O . LEU A 1 117 ? -25.556 -12.739 20.213 1.00 21.04 117 LEU A O 1
ATOM 637 N N . MET A 1 118 ? -23.922 -13.198 18.753 1.00 18.99 118 MET A N 1
ATOM 638 C CA . MET A 1 118 ? -22.853 -12.603 19.564 1.00 21.98 118 MET A CA 1
ATOM 639 C C . MET A 1 118 ? -22.241 -11.436 18.827 1.00 17.32 118 MET A C 1
ATOM 640 O O . MET A 1 118 ? -22.065 -11.509 17.612 1.00 19.75 118 MET A O 1
ATOM 645 N N . ARG A 1 119 ? -21.762 -10.461 19.587 1.00 20.28 119 ARG A N 1
ATOM 646 C CA . ARG A 1 119 ? -20.891 -9.383 19.021 1.00 15.26 119 ARG A CA 1
ATOM 647 C C . ARG A 1 119 ? -19.441 -9.708 19.369 1.00 15.17 119 ARG A C 1
ATOM 648 O O . ARG A 1 119 ? -19.114 -9.849 20.559 1.00 21.42 119 ARG A O 1
ATOM 656 N N . VAL A 1 120 ? -18.608 -9.815 18.354 1.00 16.33 120 VAL A N 1
ATOM 657 C CA . VAL A 1 120 ? -17.227 -10.307 18.551 1.00 18.82 120 VAL A CA 1
ATOM 658 C C . VAL A 1 120 ? -16.234 -9.174 18.627 1.00 18.37 120 VAL A C 1
ATOM 659 O O . VAL A 1 120 ? -15.057 -9.343 18.249 1.00 20.78 120 VAL A O 1
ATOM 663 N N . ARG A 1 121 ? -16.720 -8.047 19.102 1.00 17.70 121 ARG A N 1
ATOM 664 C CA . ARG A 1 121 ? -15.853 -6.864 19.538 1.00 19.19 121 ARG A CA 1
ATOM 665 C C . ARG A 1 121 ? -16.504 -6.094 20.673 1.00 21.05 121 ARG A C 1
ATOM 666 O O . ARG A 1 121 ? -17.740 -6.115 20.830 1.00 17.64 121 ARG A O 1
ATOM 674 N N . ASN A 1 122 ? -15.684 -5.447 21.516 1.00 21.08 122 ASN A N 1
ATOM 675 C CA . ASN A 1 122 ? -16.173 -4.380 22.399 1.00 19.77 122 ASN A CA 1
ATOM 676 C C . ASN A 1 122 ? -16.967 -3.337 21.620 1.00 15.43 122 ASN A C 1
ATOM 677 O O . ASN A 1 122 ? -16.694 -3.065 20.443 1.00 18.42 122 ASN A O 1
ATOM 682 N N . ALA A 1 123 ? -18.039 -2.877 22.250 1.00 16.66 123 ALA A N 1
ATOM 683 C CA . ALA A 1 123 ? -19.012 -1.949 21.627 1.00 18.32 123 ALA A CA 1
ATOM 684 C C . ALA A 1 123 ? -19.335 -0.818 22.652 1.00 16.92 123 ALA A C 1
ATOM 685 O O . ALA A 1 123 ? -19.000 -0.948 23.823 1.00 19.88 123 ALA A O 1
ATOM 687 N N . THR A 1 124 ? -19.929 0.310 22.189 1.00 20.72 124 THR A N 1
ATOM 688 C CA . THR A 1 124 ? -20.171 1.454 22.992 1.00 19.83 124 THR A CA 1
ATOM 689 C C . THR A 1 124 ? -21.527 1.296 23.690 1.00 23.30 124 THR A C 1
ATOM 690 O O . THR A 1 124 ? -22.295 0.392 23.364 1.00 20.94 124 THR A O 1
ATOM 694 N N . GLU A 1 125 ? -21.787 2.155 24.664 1.00 20.39 125 GLU A N 1
ATOM 695 C CA . GLU A 1 125 ? -23.075 2.156 25.354 1.00 21.75 125 GLU A CA 1
ATOM 696 C C . GLU A 1 125 ? -24.191 2.383 24.336 1.00 22.75 125 GLU A C 1
ATOM 697 O O . GLU A 1 125 ? -25.187 1.652 24.349 1.00 23.14 125 GLU A O 1
ATOM 703 N N . GLN A 1 126 ? -24.039 3.427 23.505 1.00 24.49 126 GLN A N 1
ATOM 704 C CA . GLN A 1 126 ? -25.022 3.739 22.440 1.00 27.21 126 GLN A CA 1
ATOM 705 C C . GLN A 1 126 ? -25.360 2.489 21.641 1.00 25.46 126 GLN A C 1
ATOM 706 O O . GLN A 1 126 ? -26.521 2.220 21.356 1.00 26.85 126 GLN A O 1
ATOM 712 N N . GLU A 1 127 ? -24.302 1.749 21.245 1.00 23.03 127 GLU A N 1
ATOM 713 C CA . GLU A 1 127 ? -24.469 0.513 20.484 1.00 20.85 127 GLU A CA 1
ATOM 714 C C . GLU A 1 127 ? -25.175 -0.564 21.246 1.00 21.73 127 GLU A C 1
ATOM 715 O O . GLU A 1 127 ? -26.139 -1.190 20.723 1.00 22.56 127 GLU A O 1
ATOM 721 N N . MET A 1 128 ? -24.703 -0.809 22.477 1.00 22.49 128 MET A N 1
ATOM 722 C CA . MET A 1 128 ? -25.215 -1.900 23.285 1.00 23.26 128 MET A CA 1
ATOM 723 C C . MET A 1 128 ? -26.683 -1.638 23.744 1.00 22.52 128 MET A C 1
ATOM 724 O O . MET A 1 128 ? -27.498 -2.535 23.709 1.00 21.71 128 MET A O 1
ATOM 729 N N . ALA A 1 129 ? -27.011 -0.379 24.022 1.00 24.84 129 ALA A N 1
ATOM 730 C CA . ALA A 1 129 ? -28.406 -0.017 24.496 1.00 25.56 129 ALA A CA 1
ATOM 731 C C . ALA A 1 129 ? -29.444 -0.248 23.415 1.00 27.01 129 ALA A C 1
ATOM 732 O O . ALA A 1 129 ? -30.556 -0.811 23.678 1.00 27.80 129 ALA A O 1
ATOM 734 N N . GLN A 1 130 ? -29.086 0.094 22.176 1.00 25.37 130 GLN A N 1
ATOM 735 C CA . GLN A 1 130 ? -29.948 -0.182 21.077 1.00 26.35 130 GLN A CA 1
ATOM 736 C C . GLN A 1 130 ? -29.981 -1.682 20.817 1.00 25.41 130 GLN A C 1
ATOM 737 O O . GLN A 1 130 ? -31.008 -2.223 20.474 1.00 27.51 130 GLN A O 1
ATOM 743 N N . ALA A 1 131 ? -28.832 -2.345 20.954 1.00 25.06 131 ALA A N 1
ATOM 744 C CA . ALA A 1 131 ? -28.710 -3.772 20.512 1.00 20.73 131 ALA A CA 1
ATOM 745 C C . ALA A 1 131 ? -29.472 -4.825 21.335 1.00 23.99 131 ALA A C 1
ATOM 746 O O . ALA A 1 131 ? -29.577 -5.990 20.923 1.00 23.94 131 ALA A O 1
ATOM 748 N N . THR A 1 132 ? -30.012 -4.429 22.482 1.00 25.80 132 THR A N 1
ATOM 749 C CA . THR A 1 132 ? -30.948 -5.337 23.187 1.00 27.18 132 THR A CA 1
ATOM 750 C C . THR A 1 132 ? -32.157 -5.672 22.304 1.00 25.70 132 THR A C 1
ATOM 751 O O . THR A 1 132 ? -32.782 -6.736 22.481 1.00 28.35 132 THR A O 1
ATOM 755 N N . ASN A 1 133 ? -32.450 -4.789 21.353 1.00 28.95 133 ASN A N 1
ATOM 756 C CA . ASN A 1 133 ? -33.521 -5.007 20.335 1.00 30.41 133 ASN A CA 1
ATOM 757 C C . ASN A 1 133 ? -33.354 -6.308 19.606 1.00 29.40 133 ASN A C 1
ATOM 758 O O . ASN A 1 133 ? -34.329 -6.886 19.138 1.00 29.76 133 ASN A O 1
ATOM 763 N N . TYR A 1 134 ? -32.100 -6.786 19.532 1.00 28.10 134 TYR A N 1
ATOM 764 C CA . TYR A 1 134 ? -31.764 -7.968 18.737 1.00 24.82 134 TYR A CA 1
ATOM 765 C C . TYR A 1 134 ? -31.224 -9.092 19.610 1.00 24.25 134 TYR A C 1
ATOM 766 O O . TYR A 1 134 ? -30.854 -10.118 19.076 1.00 25.14 134 TYR A O 1
ATOM 775 N N . ASN A 1 135 ? -31.319 -8.960 20.949 1.00 25.47 135 ASN A N 1
ATOM 776 C CA . ASN A 1 135 ? -30.988 -10.082 21.857 1.00 32.15 135 ASN A CA 1
ATOM 777 C C . ASN A 1 135 ? -29.556 -10.555 21.648 1.00 28.60 135 ASN A C 1
ATOM 778 O O . ASN A 1 135 ? -29.293 -11.719 21.391 1.00 26.19 135 ASN A O 1
ATOM 783 N N . VAL A 1 136 ? -28.638 -9.639 21.797 1.00 25.67 136 VAL A N 1
ATOM 784 C CA . VAL A 1 136 ? -27.248 -9.940 21.483 1.00 24.47 136 VAL A CA 1
ATOM 785 C C . VAL A 1 136 ? -26.463 -10.194 22.752 1.00 23.66 136 VAL A C 1
ATOM 786 O O . VAL A 1 136 ? -26.702 -9.553 23.780 1.00 25.10 136 VAL A O 1
ATOM 790 N N . GLU A 1 137 ? -25.508 -11.120 22.658 1.00 19.98 137 GLU A N 1
ATOM 791 C CA . GLU A 1 137 ? -24.548 -11.342 23.734 1.00 19.84 137 GLU A CA 1
ATOM 792 C C . GLU A 1 137 ? -23.340 -10.498 23.448 1.00 20.68 137 GLU A C 1
ATOM 793 O O . GLU A 1 137 ? -22.681 -10.696 22.452 1.00 23.07 137 GLU A O 1
ATOM 799 N N . GLU A 1 138 ? -23.066 -9.572 24.342 1.00 22.09 138 GLU A N 1
ATOM 800 C CA . GLU A 1 138 ? -22.053 -8.568 24.126 1.00 18.09 138 GLU A CA 1
ATOM 801 C C . GLU A 1 138 ? -20.699 -9.115 24.581 1.00 21.23 138 GLU A C 1
ATOM 802 O O . GLU A 1 138 ? -20.653 -10.163 25.251 1.00 22.11 138 GLU A O 1
ATOM 808 N N . LEU A 1 139 ? -19.616 -8.382 24.252 1.00 18.98 139 LEU A N 1
ATOM 809 C CA . LEU A 1 139 ? -18.239 -8.796 24.548 1.00 19.95 139 LEU A CA 1
ATOM 810 C C . LEU A 1 139 ? -17.612 -7.766 25.413 1.00 19.10 139 LEU A C 1
ATOM 811 O O . LEU A 1 139 ? -17.566 -6.574 25.035 1.00 21.58 139 LEU A O 1
ATOM 816 N N . ILE A 1 140 ? -17.417 -8.135 26.668 1.00 21.20 140 ILE A N 1
ATOM 817 C CA . ILE A 1 140 ? -16.986 -7.172 27.716 1.00 19.65 140 ILE A CA 1
ATOM 818 C C . ILE A 1 140 ? -15.619 -7.651 28.258 1.00 21.06 140 ILE A C 1
ATOM 819 O O . ILE A 1 140 ? -15.429 -8.842 28.528 1.00 19.16 140 ILE A O 1
ATOM 824 N N . GLY A 1 141 ? -14.665 -6.717 28.337 1.00 22.81 141 GLY A N 1
ATOM 825 C CA . GLY A 1 141 ? -13.277 -7.038 28.784 1.00 20.00 141 GLY A CA 1
ATOM 826 C C . GLY A 1 141 ? -12.753 -5.998 29.779 1.00 20.96 141 GLY A C 1
ATOM 827 O O . GLY A 1 141 ? -11.555 -5.971 30.096 1.00 21.85 141 GLY A O 1
ATOM 828 N N . ASP A 1 142 ? -13.655 -5.174 30.327 1.00 22.18 142 ASP A N 1
ATOM 829 C CA . ASP A 1 142 ? -13.298 -4.103 31.339 1.00 25.26 142 ASP A CA 1
ATOM 830 C C . ASP A 1 142 ? -14.451 -3.868 32.323 1.00 27.42 142 ASP A C 1
ATOM 831 O O . ASP A 1 142 ? -15.627 -3.869 31.925 1.00 24.36 142 ASP A O 1
ATOM 836 N N . LEU A 1 143 ? -14.119 -3.600 33.589 1.00 27.12 143 LEU A N 1
ATOM 837 C CA . LEU A 1 143 ? -15.123 -3.491 34.643 1.00 24.57 143 LEU A CA 1
ATOM 838 C C . LEU A 1 143 ? -15.963 -2.234 34.479 1.00 26.85 143 LEU A C 1
ATOM 839 O O . LEU A 1 143 ? -17.161 -2.279 34.701 1.00 25.20 143 LEU A O 1
ATOM 844 N N . ASP A 1 144 ? -15.357 -1.128 34.035 1.00 22.04 144 ASP A N 1
ATOM 845 C CA . ASP A 1 144 ? -16.149 0.100 33.850 1.00 25.27 144 ASP A CA 1
ATOM 846 C C . ASP A 1 144 ? -17.208 -0.165 32.770 1.00 21.02 144 ASP A C 1
ATOM 847 O O . ASP A 1 144 ? -18.400 0.224 32.918 1.00 24.77 144 ASP A O 1
ATOM 852 N N . MET A 1 145 ? -16.799 -0.834 31.686 1.00 20.71 145 MET A N 1
ATOM 853 C CA . MET A 1 145 ? -17.725 -1.122 30.596 1.00 21.12 145 MET A CA 1
ATOM 854 C C . MET A 1 145 ? -18.764 -2.131 31.059 1.00 22.64 145 MET A C 1
ATOM 855 O O . MET A 1 145 ? -19.947 -2.032 30.699 1.00 23.86 145 MET A O 1
ATOM 860 N N . ALA A 1 146 ? -18.346 -3.051 31.914 1.00 25.35 146 ALA A N 1
ATOM 861 C CA . ALA A 1 146 ? -19.300 -3.975 32.498 1.00 25.15 146 ALA A CA 1
ATOM 862 C C . ALA A 1 146 ? -20.319 -3.186 33.361 1.00 23.77 146 ALA A C 1
ATOM 863 O O . ALA A 1 146 ? -21.518 -3.399 33.219 1.00 23.93 146 ALA A O 1
ATOM 865 N N . LYS A 1 147 ? -19.834 -2.292 34.236 1.00 25.29 147 LYS A N 1
ATOM 866 C CA . LYS A 1 147 ? -20.740 -1.385 35.023 1.00 27.90 147 LYS A CA 1
ATOM 867 C C . LYS A 1 147 ? -21.662 -0.558 34.123 1.00 27.83 147 LYS A C 1
ATOM 868 O O . LYS A 1 147 ? -22.844 -0.406 34.416 1.00 26.24 147 LYS A O 1
ATOM 874 N N . ARG A 1 148 ? -21.131 -0.012 33.031 1.00 23.35 148 ARG A N 1
ATOM 875 C CA . ARG A 1 148 ? -21.951 0.804 32.139 1.00 25.16 148 ARG A CA 1
ATOM 876 C C . ARG A 1 148 ? -23.021 -0.020 31.419 1.00 23.41 148 ARG A C 1
ATOM 877 O O . ARG A 1 148 ? -24.170 0.422 31.277 1.00 26.58 148 ARG A O 1
ATOM 885 N N . LEU A 1 149 ? -22.672 -1.245 31.039 1.00 22.21 149 LEU A N 1
ATOM 886 C CA . LEU A 1 149 ? -23.645 -2.122 30.407 1.00 24.07 149 LEU A CA 1
ATOM 887 C C . LEU A 1 149 ? -24.684 -2.540 31.437 1.00 24.65 149 LEU A C 1
ATOM 888 O O . LEU A 1 149 ? -25.888 -2.661 31.125 1.00 27.52 149 LEU A O 1
ATOM 893 N N . ASP A 1 150 ? -24.223 -2.777 32.649 1.00 23.55 150 ASP A N 1
ATOM 894 C CA . ASP A 1 150 ? -25.140 -3.189 33.697 1.00 27.54 150 ASP A CA 1
ATOM 895 C C . ASP A 1 150 ? -26.144 -2.041 34.008 1.00 23.86 150 ASP A C 1
ATOM 896 O O . ASP A 1 150 ? -27.321 -2.290 34.165 1.00 27.19 150 ASP A O 1
ATOM 901 N N . ALA A 1 151 ? -25.678 -0.799 33.944 1.00 27.24 151 ALA A N 1
ATOM 902 C CA . ALA A 1 151 ? -26.556 0.375 34.134 1.00 27.05 151 ALA A CA 1
ATOM 903 C C . ALA A 1 151 ? -27.618 0.470 33.044 1.00 29.49 151 ALA A C 1
ATOM 904 O O . ALA A 1 151 ? -28.791 0.693 33.340 1.00 30.69 151 ALA A O 1
ATOM 906 N N . ILE A 1 152 ? -27.218 0.189 31.794 1.00 25.65 152 ILE A N 1
ATOM 907 C CA . ILE A 1 152 ? -28.122 0.109 30.648 1.00 24.27 152 ILE A CA 1
ATOM 908 C C . ILE A 1 152 ? -29.151 -1.029 30.871 1.00 26.42 152 ILE A C 1
ATOM 909 O O . ILE A 1 152 ? -30.342 -0.815 30.742 1.00 28.40 152 ILE A O 1
ATOM 914 N N . ALA A 1 153 ? -28.703 -2.212 31.267 1.00 25.72 153 ALA A N 1
ATOM 915 C CA . ALA A 1 153 ? -29.656 -3.285 31.523 1.00 26.48 153 ALA A CA 1
ATOM 916 C C . ALA A 1 153 ? -30.644 -2.870 32.638 1.00 25.36 153 ALA A C 1
ATOM 917 O O . ALA A 1 153 ? -31.845 -3.139 32.516 1.00 28.71 153 ALA A O 1
ATOM 919 N N . LYS A 1 154 ? -30.144 -2.228 33.708 1.00 26.08 154 LYS A N 1
ATOM 920 C CA . LYS A 1 154 ? -31.068 -1.801 34.797 1.00 29.35 154 LYS A CA 1
ATOM 921 C C . LYS A 1 154 ? -32.079 -0.777 34.239 1.00 30.97 154 LYS A C 1
ATOM 922 O O . LYS A 1 154 ? -33.289 -0.854 34.525 1.00 31.26 154 LYS A O 1
ATOM 928 N N . GLN A 1 155 ? -31.590 0.103 33.366 1.00 29.54 155 GLN A N 1
ATOM 929 C CA . GLN A 1 155 ? -32.429 1.145 32.766 1.00 33.68 155 GLN A CA 1
ATOM 930 C C . GLN A 1 155 ? -33.548 0.580 31.881 1.00 33.45 155 GLN A C 1
ATOM 931 O O . GLN A 1 155 ? -34.666 1.082 31.933 1.00 30.98 155 GLN A O 1
ATOM 937 N N . GLN A 1 156 ? -33.299 -0.583 31.252 1.00 29.47 156 GLN A N 1
ATOM 938 C CA . GLN A 1 156 ? -34.255 -1.280 30.371 1.00 30.66 156 GLN A CA 1
ATOM 939 C C . GLN A 1 156 ? -34.970 -2.448 31.020 1.00 28.19 156 GLN A C 1
ATOM 940 O O . GLN A 1 156 ? -35.740 -3.140 30.359 1.00 29.35 156 GLN A O 1
ATOM 946 N N . ASN A 1 157 ? -34.718 -2.668 32.316 1.00 30.07 157 ASN A N 1
ATOM 947 C CA . ASN A 1 157 ? -35.330 -3.797 33.069 1.00 27.80 157 ASN A CA 1
ATOM 948 C C . ASN A 1 157 ? -34.995 -5.151 32.432 1.00 26.16 157 ASN A C 1
ATOM 949 O O . ASN A 1 157 ? -35.852 -6.023 32.246 1.00 26.77 157 ASN A O 1
ATOM 954 N N . LYS A 1 158 ? -33.710 -5.349 32.146 1.00 28.89 158 LYS A N 1
ATOM 955 C CA . LYS A 1 158 ? -33.225 -6.600 31.553 1.00 26.06 158 LYS A CA 1
ATOM 956 C C . LYS A 1 158 ? -32.007 -7.132 32.309 1.00 26.88 158 LYS A C 1
ATOM 957 O O . LYS A 1 158 ? -31.352 -6.417 33.047 1.00 29.78 158 LYS A O 1
ATOM 963 N N . VAL A 1 159 ? -31.744 -8.406 32.115 1.00 25.21 159 VAL A N 1
ATOM 964 C CA . VAL A 1 159 ? -30.449 -8.995 32.403 1.00 26.74 159 VAL A CA 1
ATOM 965 C C . VAL A 1 159 ? -29.768 -9.326 31.070 1.00 26.15 159 VAL A C 1
ATOM 966 O O . VAL A 1 159 ? -30.307 -10.098 30.262 1.00 27.77 159 VAL A O 1
ATOM 97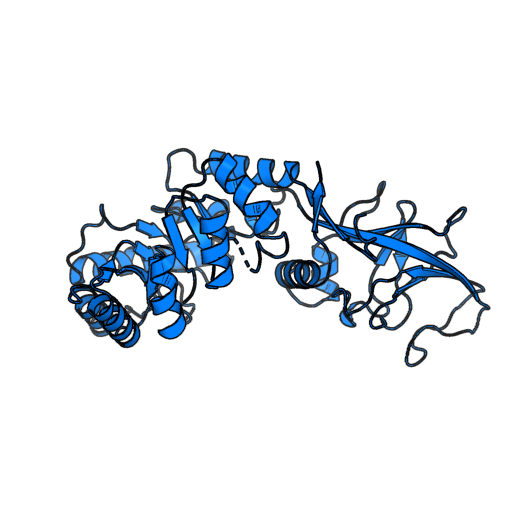0 N N . ILE A 1 160 ? -28.661 -8.647 30.778 1.00 24.70 160 ILE A N 1
ATOM 971 C CA . ILE A 1 160 ? -28.052 -8.704 29.418 1.00 24.25 160 ILE A CA 1
ATOM 972 C C . ILE A 1 160 ? -26.942 -9.765 29.450 1.00 24.56 160 ILE A C 1
ATOM 973 O O . ILE A 1 160 ? -26.056 -9.693 30.315 1.00 24.77 160 ILE A O 1
ATOM 978 N N . PRO A 1 161 ? -26.991 -10.769 28.526 1.00 25.22 161 PRO A N 1
ATOM 979 C CA . PRO A 1 161 ? -25.938 -11.788 28.467 1.00 21.78 161 PRO A CA 1
ATOM 980 C C . PRO A 1 161 ? -24.616 -11.212 27.943 1.00 24.67 161 PRO A C 1
ATOM 981 O O . PRO A 1 161 ? -24.622 -10.433 26.996 1.00 24.49 161 PRO A O 1
ATOM 985 N N . ILE A 1 162 ? -23.490 -11.649 28.533 1.00 20.62 162 ILE A N 1
ATOM 986 C CA . ILE A 1 162 ? -22.198 -11.230 28.058 1.00 21.65 162 ILE A CA 1
ATOM 987 C C . ILE A 1 162 ? -21.227 -12.438 27.935 1.00 21.61 162 ILE A C 1
ATOM 988 O O . ILE A 1 162 ? -21.373 -13.486 28.608 1.00 22.16 162 ILE A O 1
ATOM 993 N N . HIS A 1 163 ? -20.222 -12.247 27.093 1.00 19.39 163 HIS A N 1
ATOM 994 C CA . HIS A 1 163 ? -19.009 -13.077 27.032 1.00 20.18 163 HIS A CA 1
ATOM 995 C C . HIS A 1 163 ? -17.906 -12.236 27.661 1.00 21.80 163 HIS A C 1
ATOM 996 O O . HIS A 1 163 ? -17.741 -11.066 27.288 1.00 23.00 163 HIS A O 1
ATOM 1003 N N . LEU A 1 164 ? -17.268 -12.762 28.702 1.00 20.81 164 LEU A N 1
ATOM 1004 C CA . LEU A 1 164 ? -16.154 -12.027 29.352 1.00 20.74 164 LEU A CA 1
ATOM 1005 C C . LEU A 1 164 ? -14.899 -12.307 28.559 1.00 21.81 164 LEU A C 1
ATOM 1006 O O . LEU A 1 164 ? -14.475 -13.464 28.423 1.00 22.06 164 LEU A O 1
ATOM 1011 N N . ALA A 1 165 ? -14.302 -11.263 28.003 1.00 19.80 165 ALA A N 1
ATOM 1012 C CA . ALA A 1 165 ? -13.107 -11.421 27.152 1.00 21.21 165 ALA A CA 1
ATOM 1013 C C . ALA A 1 165 ? -11.904 -11.293 28.056 1.00 20.34 165 ALA A C 1
ATOM 1014 O O . ALA A 1 165 ? -11.789 -10.371 28.839 1.00 20.52 165 ALA A O 1
ATOM 1016 N N . LEU A 1 166 ? -11.005 -12.246 27.921 1.00 23.45 166 LEU A N 1
ATOM 1017 C CA . LEU A 1 166 ? -9.761 -12.197 28.690 1.00 20.04 166 LEU A CA 1
ATOM 1018 C C . LEU A 1 166 ? -8.624 -11.943 27.726 1.00 21.95 166 LEU A C 1
ATOM 1019 O O . LEU A 1 166 ? -8.735 -12.230 26.518 1.00 22.40 166 LEU A O 1
ATOM 1024 N N . ASN A 1 167 ? -7.502 -11.456 28.264 1.00 22.50 167 ASN A N 1
ATOM 1025 C CA . ASN A 1 167 ? -6.347 -11.190 27.476 1.00 23.47 167 ASN A CA 1
ATOM 1026 C C . ASN A 1 167 ? -5.338 -12.312 27.532 1.00 25.40 167 ASN A C 1
ATOM 1027 O O . ASN A 1 167 ? -4.162 -12.044 27.397 1.00 25.84 167 ASN A O 1
ATOM 1032 N N . SER A 1 168 ? -5.799 -13.541 27.784 1.00 27.61 168 SER A N 1
ATOM 1033 C CA . SER A 1 168 ? -4.941 -14.732 27.800 1.00 26.72 168 SER A CA 1
ATOM 1034 C C . SER A 1 168 ? -4.049 -14.859 26.547 1.00 30.27 168 SER A C 1
ATOM 1035 O O . SER A 1 168 ? -2.831 -15.124 26.652 1.00 29.85 168 SER A O 1
ATOM 1038 N N . GLY A 1 169 ? -4.637 -14.681 25.352 1.00 27.19 169 GLY A N 1
ATOM 1039 C CA . GLY A 1 169 ? -3.875 -14.742 24.088 1.00 27.87 169 GLY A CA 1
ATOM 1040 C C . GLY A 1 169 ? -2.837 -13.637 23.951 1.00 27.57 169 GLY A C 1
ATOM 1041 O O . GLY A 1 169 ? -1.768 -13.851 23.398 1.00 30.47 169 GLY A O 1
ATOM 1042 N N . GLY A 1 170 ? -3.143 -12.461 24.497 1.00 26.56 170 GLY A N 1
ATOM 1043 C CA . GLY A 1 170 ? -2.225 -11.330 24.499 1.00 27.25 170 GLY A CA 1
ATOM 1044 C C . GLY A 1 170 ? -2.520 -10.188 23.528 1.00 27.16 170 GLY A C 1
ATOM 1045 O O . GLY A 1 170 ? -1.681 -9.354 23.304 1.00 26.70 170 GLY A O 1
ATOM 1046 N N . MET A 1 171 ? -3.737 -10.145 22.962 1.00 24.07 171 MET A N 1
ATOM 1047 C CA . MET A 1 171 ? -4.108 -9.122 21.969 1.00 23.45 171 MET A CA 1
ATOM 1048 C C . MET A 1 171 ? -4.053 -7.710 22.505 1.00 21.43 171 MET A C 1
ATOM 1049 O O . MET A 1 171 ? -3.826 -6.765 21.742 1.00 23.50 171 MET A O 1
ATOM 1054 N N . SER A 1 172 ? -4.343 -7.582 23.804 1.00 22.06 172 SER A N 1
ATOM 1055 C CA . SER A 1 172 ? -4.543 -6.316 24.499 1.00 24.04 172 SER A CA 1
ATOM 1056 C C . SER A 1 172 ? -5.494 -5.490 23.683 1.00 23.82 172 SER A C 1
ATOM 1057 O O . SER A 1 172 ? -5.253 -4.346 23.390 1.00 26.10 172 SER A O 1
ATOM 1060 N N . ARG A 1 173 ? -6.557 -6.165 23.234 1.00 20.46 173 ARG A N 1
ATOM 1061 C CA . ARG A 1 173 ? -7.526 -5.546 22.338 1.00 19.94 173 ARG A CA 1
ATOM 1062 C C . ARG A 1 173 ? -8.894 -5.482 23.076 1.00 17.62 173 ARG A C 1
ATOM 1063 O O . ARG A 1 173 ? -9.287 -4.399 23.549 1.00 20.79 173 ARG A O 1
ATOM 1071 N N . ASN A 1 174 ? -9.653 -6.574 23.057 1.00 22.29 174 ASN A N 1
ATOM 1072 C CA . ASN A 1 174 ? -10.944 -6.546 23.696 1.00 20.56 174 ASN A CA 1
ATOM 1073 C C . ASN A 1 174 ? -10.957 -7.057 25.154 1.00 20.85 174 ASN A C 1
ATOM 1074 O O . ASN A 1 174 ? -12.025 -7.071 25.795 1.00 21.32 174 ASN A O 1
ATOM 1079 N N . GLY A 1 175 ? -9.830 -7.603 25.645 1.00 22.91 175 GLY A N 1
ATOM 1080 C CA . GLY A 1 175 ? -9.850 -8.494 26.811 1.00 22.81 175 GLY A CA 1
ATOM 1081 C C . GLY A 1 175 ? -9.210 -8.017 28.107 1.00 20.31 175 GLY A C 1
ATOM 1082 O O . GLY A 1 175 ? -8.308 -7.212 28.086 1.00 25.39 175 GLY A O 1
ATOM 1083 N N . LEU A 1 176 ? -9.767 -8.442 29.213 1.00 18.42 176 LEU A N 1
ATOM 1084 C CA . LEU A 1 176 ? -9.318 -8.113 30.549 1.00 20.06 176 LEU A CA 1
ATOM 1085 C C . LEU A 1 176 ? -8.022 -8.855 30.831 1.00 24.65 176 LEU A C 1
ATOM 1086 O O . LEU A 1 176 ? -7.947 -10.061 30.630 1.00 21.95 176 LEU A O 1
ATOM 1091 N N . GLU A 1 177 ? -6.994 -8.121 31.295 1.00 24.35 177 GLU A N 1
ATOM 1092 C CA . GLU A 1 177 ? -5.798 -8.783 31.827 1.00 28.87 177 GLU A CA 1
ATOM 1093 C C . GLU A 1 177 ? -6.070 -9.435 33.198 1.00 28.47 177 GLU A C 1
ATOM 1094 O O . GLU A 1 177 ? -6.356 -8.744 34.179 1.00 31.19 177 GLU A O 1
ATOM 1100 N N . VAL A 1 178 ? -5.950 -10.756 33.265 1.00 26.68 178 VAL A N 1
ATOM 1101 C CA . VAL A 1 178 ? -6.251 -11.492 34.509 1.00 27.02 178 VAL A CA 1
ATOM 1102 C C . VAL A 1 178 ? -5.015 -12.327 34.889 1.00 32.41 178 VAL A C 1
ATOM 1103 O O . VAL A 1 178 ? -5.123 -13.442 35.434 1.00 31.11 178 VAL A O 1
ATOM 1107 N N . ASP A 1 179 ? -3.859 -11.755 34.544 1.00 34.45 179 ASP A N 1
ATOM 1108 C CA . ASP A 1 179 ? -2.480 -12.232 34.860 1.00 39.54 179 ASP A CA 1
ATOM 1109 C C . ASP A 1 179 ? -2.224 -12.446 36.358 1.00 39.88 179 ASP A C 1
ATOM 1110 O O . ASP A 1 179 ? -1.275 -13.115 36.729 1.00 40.42 179 ASP A O 1
ATOM 1115 N N . ASN A 1 180 ? -3.030 -11.818 37.209 1.00 39.73 180 ASN A N 1
ATOM 1116 C CA . ASN A 1 180 ? -2.784 -11.823 38.646 1.00 41.82 180 ASN A CA 1
ATOM 1117 C C . ASN A 1 180 ? -4.030 -11.613 39.509 1.00 42.15 180 ASN A C 1
ATOM 1118 O O . ASN A 1 180 ? -5.154 -11.537 38.991 1.00 38.76 180 ASN A O 1
ATOM 1123 N N . LYS A 1 181 ? -3.797 -11.460 40.820 1.00 40.48 181 LYS A N 1
ATOM 1124 C CA . LYS A 1 181 ? -4.841 -11.293 41.840 1.00 40.71 181 LYS A CA 1
ATOM 1125 C C . LYS A 1 181 ? -5.787 -10.117 41.567 1.00 38.85 181 LYS A C 1
ATOM 1126 O O . LYS A 1 181 ? -7.009 -10.225 41.766 1.00 35.85 181 LYS A O 1
ATOM 1132 N N . SER A 1 182 ? -5.222 -8.986 41.166 1.00 34.19 182 SER A N 1
ATOM 1133 C CA . SER A 1 182 ? -6.019 -7.811 40.996 1.00 37.31 182 SER A CA 1
ATOM 1134 C C . SER A 1 182 ? -6.824 -7.804 39.698 1.00 36.69 182 SER A C 1
ATOM 1135 O O . SER A 1 182 ? -7.930 -7.260 39.663 1.00 37.44 182 SER A O 1
ATOM 1138 N N . GLY A 1 183 ? -6.303 -8.433 38.652 1.00 34.01 183 GLY A N 1
ATOM 1139 C CA . GLY A 1 183 ? -7.099 -8.620 37.441 1.00 33.60 183 GLY A CA 1
ATOM 1140 C C . GLY A 1 183 ? -8.272 -9.562 37.738 1.00 33.10 183 GLY A C 1
ATOM 1141 O O . GLY A 1 183 ? -9.435 -9.344 37.288 1.00 28.95 183 GLY A O 1
ATOM 1142 N N . LEU A 1 184 ? -7.994 -10.585 38.545 1.00 31.32 184 LEU A N 1
ATOM 1143 C CA . LEU A 1 184 ? -9.026 -11.542 38.923 1.00 33.19 184 LEU A CA 1
ATOM 1144 C C . LEU A 1 184 ? -10.054 -10.847 39.777 1.00 33.02 184 LEU A C 1
ATOM 1145 O O . LEU A 1 184 ? -11.236 -11.202 39.744 1.00 34.47 184 LEU A O 1
ATOM 1150 N N . GLU A 1 185 ? -9.620 -9.851 40.545 1.00 29.67 185 GLU A N 1
ATOM 1151 C CA . GLU A 1 185 ? -10.557 -9.111 41.388 1.00 29.89 185 GLU A CA 1
ATOM 1152 C C . GLU A 1 185 ? -11.555 -8.298 40.555 1.00 29.42 185 GLU A C 1
ATOM 1153 O O . GLU A 1 185 ? -12.757 -8.167 40.906 1.00 27.53 185 GLU A O 1
ATOM 1159 N N . LYS A 1 186 ? -11.076 -7.776 39.440 1.00 28.58 186 LYS A N 1
ATOM 1160 C CA . LYS A 1 186 ? -11.962 -7.085 38.478 1.00 26.51 186 LYS A CA 1
ATOM 1161 C C . LYS A 1 186 ? -13.026 -8.019 37.942 1.00 27.37 186 LYS A C 1
ATOM 1162 O O . LYS A 1 186 ? -14.170 -7.625 37.802 1.00 26.78 186 LYS A O 1
ATOM 1168 N N . ALA A 1 187 ? -12.629 -9.263 37.641 1.00 21.82 187 ALA A N 1
ATOM 1169 C CA . ALA A 1 187 ? -13.562 -10.302 37.180 1.00 24.05 187 ALA A CA 1
ATOM 1170 C C . ALA A 1 187 ? -14.559 -10.678 38.246 1.00 26.93 187 ALA A C 1
ATOM 1171 O O . ALA A 1 187 ? -15.763 -10.829 37.969 1.00 25.60 187 ALA A O 1
ATOM 1173 N N . LYS A 1 188 ? -14.096 -10.776 39.491 1.00 24.81 188 LYS A N 1
ATOM 1174 C CA . LYS A 1 188 ? -15.034 -10.937 40.597 1.00 27.38 188 LYS A CA 1
ATOM 1175 C C . LYS A 1 188 ? -16.059 -9.796 40.677 1.00 26.98 188 LYS A C 1
ATOM 1176 O O . LYS A 1 188 ? -17.257 -10.039 40.833 1.00 27.46 188 LYS A O 1
ATOM 1182 N N . GLN A 1 189 ? -15.606 -8.558 40.539 1.00 26.41 189 GLN A N 1
ATOM 1183 C CA . GLN A 1 189 ? -16.575 -7.462 40.569 1.00 29.24 189 GLN A CA 1
ATOM 1184 C C . GLN A 1 189 ? -17.586 -7.574 39.433 1.00 25.74 189 GLN A C 1
ATOM 1185 O O . GLN A 1 189 ? -18.759 -7.214 39.593 1.00 27.91 189 GLN A O 1
ATOM 1191 N N . ILE A 1 190 ? -17.136 -8.036 38.266 1.00 23.78 190 ILE A N 1
ATOM 1192 C CA . ILE A 1 190 ? -18.038 -8.163 37.111 1.00 23.34 190 ILE A CA 1
ATOM 1193 C C . ILE A 1 190 ? -19.121 -9.204 37.433 1.00 26.16 190 ILE A C 1
ATOM 1194 O O . ILE A 1 190 ? -20.284 -9.025 37.076 1.00 26.00 190 ILE A O 1
ATOM 1199 N N . SER A 1 191 ? -18.725 -10.274 38.114 1.00 27.37 191 SER A N 1
ATOM 1200 C CA . SER A 1 191 ? -19.668 -11.317 38.519 1.00 28.35 191 SER A CA 1
ATOM 1201 C C . SER A 1 191 ? -20.710 -10.852 39.549 1.00 28.02 191 SER A C 1
ATOM 1202 O O . SER A 1 191 ? -21.770 -11.466 39.663 1.00 30.92 191 SER A O 1
ATOM 1205 N N . GLN A 1 192 ? -20.451 -9.746 40.233 1.00 28.37 192 GLN A N 1
ATOM 1206 C CA . GLN A 1 192 ? -21.424 -9.183 41.220 1.00 31.01 192 GLN A CA 1
ATOM 1207 C C . GLN A 1 192 ? -22.474 -8.219 40.635 1.00 30.94 192 GLN A C 1
ATOM 1208 O O . GLN A 1 192 ? -23.325 -7.672 41.373 1.00 30.33 192 GLN A O 1
ATOM 1214 N N . LEU A 1 193 ? -22.404 -7.998 39.327 1.00 30.42 193 LEU A N 1
ATOM 1215 C CA . LEU A 1 193 ? -23.346 -7.133 38.640 1.00 29.08 193 LEU A CA 1
ATOM 1216 C C . LEU A 1 193 ? -24.626 -7.925 38.315 1.00 29.38 193 LEU A C 1
ATOM 1217 O O . LEU A 1 193 ? -24.606 -8.915 37.527 1.00 25.91 193 LEU A O 1
ATOM 1222 N N . ALA A 1 194 ? -25.727 -7.482 38.940 1.00 27.89 194 ALA A N 1
ATOM 1223 C CA . ALA A 1 194 ? -26.955 -8.247 39.003 1.00 29.07 194 ALA A CA 1
ATOM 1224 C C . ALA A 1 194 ? -27.723 -8.285 37.674 1.00 29.37 194 ALA A C 1
ATOM 1225 O O . ALA A 1 194 ? -28.597 -9.127 37.501 1.00 30.87 194 ALA A O 1
ATOM 1227 N N . ASN A 1 195 ? -27.394 -7.401 36.750 1.00 27.82 195 ASN A N 1
ATOM 1228 C CA . ASN A 1 195 ? -28.142 -7.304 35.499 1.00 25.15 195 ASN A CA 1
ATOM 1229 C C . ASN A 1 195 ? -27.289 -7.623 34.261 1.00 26.20 195 ASN A C 1
ATOM 1230 O O . ASN A 1 195 ? -27.684 -7.332 33.129 1.00 24.69 195 ASN A O 1
ATOM 1235 N N . LEU A 1 196 ? -26.148 -8.295 34.490 1.00 24.98 196 LEU A N 1
ATOM 1236 C CA . LEU A 1 196 ? -25.459 -9.061 33.455 1.00 24.50 196 LEU A CA 1
ATOM 1237 C C . LEU A 1 196 ? -25.514 -10.539 33.807 1.00 23.20 196 LEU A C 1
ATOM 1238 O O . LEU A 1 196 ? -25.583 -10.880 34.990 1.00 27.15 196 LEU A O 1
ATOM 1243 N N . LYS A 1 197 ? -25.448 -11.390 32.788 1.00 22.17 197 LYS A N 1
ATOM 1244 C CA . LYS A 1 197 ? -25.235 -12.812 32.945 1.00 25.58 197 LYS A CA 1
ATOM 1245 C C . LYS A 1 197 ? -24.080 -13.255 32.080 1.00 24.09 197 LYS A C 1
ATOM 1246 O O . LYS A 1 197 ? -24.148 -13.180 30.833 1.00 24.37 197 LYS A O 1
ATOM 1252 N N . VAL A 1 198 ? -23.053 -13.819 32.719 1.00 24.10 198 VAL A N 1
ATOM 1253 C CA . VAL A 1 198 ? -21.916 -14.328 32.012 1.00 24.63 198 VAL A CA 1
ATOM 1254 C C . VAL A 1 198 ? -22.186 -15.692 31.411 1.00 25.29 198 VAL A C 1
ATOM 1255 O O . VAL A 1 198 ? -22.213 -16.713 32.121 1.00 30.73 198 VAL A O 1
ATOM 1259 N N . VAL A 1 199 ? -22.419 -15.710 30.103 1.00 24.43 199 VAL A N 1
ATOM 1260 C CA . VAL A 1 199 ? -22.786 -16.921 29.395 1.00 26.25 199 VAL A CA 1
ATOM 1261 C C . VAL A 1 199 ? -21.542 -17.516 28.700 1.00 26.10 199 VAL A C 1
ATOM 1262 O O . VAL A 1 199 ? -21.581 -18.654 28.188 1.00 27.87 199 VAL A O 1
ATOM 1266 N N . GLY A 1 200 ? -20.426 -16.748 28.694 1.00 25.02 200 GLY A N 1
ATOM 1267 C CA . GLY A 1 200 ? -19.248 -17.186 28.028 1.00 21.94 200 GLY A CA 1
ATOM 1268 C C . GLY A 1 200 ? -17.973 -16.510 28.530 1.00 21.51 200 GLY A C 1
ATOM 1269 O O . GLY A 1 200 ? -17.997 -15.410 29.080 1.00 21.38 200 GLY A O 1
ATOM 1270 N N . ILE A 1 201 ? -16.862 -17.182 28.341 1.00 20.93 201 ILE A N 1
ATOM 1271 C CA . ILE A 1 201 ? -15.562 -16.586 28.668 1.00 21.82 201 ILE A CA 1
ATOM 1272 C C . ILE A 1 201 ? -14.647 -16.918 27.505 1.00 23.50 201 ILE A C 1
ATOM 1273 O O . ILE A 1 201 ? -14.604 -18.065 27.081 1.00 24.73 201 ILE A O 1
ATOM 1278 N N . MET A 1 202 ? -13.917 -15.928 26.970 1.00 19.74 202 MET A N 1
ATOM 1279 C CA . MET A 1 202 ? -13.214 -16.132 25.700 1.00 19.60 202 MET A CA 1
ATOM 1280 C C . MET A 1 202 ? -11.839 -15.444 25.692 1.00 21.60 202 MET A C 1
ATOM 1281 O O . MET A 1 202 ? -11.567 -14.588 26.558 1.00 18.88 202 MET A O 1
ATOM 1286 N N . SER A 1 203 ? -10.968 -15.933 24.820 1.00 20.79 203 SER A N 1
ATOM 1287 C CA . SER A 1 203 ? -9.801 -15.180 24.351 1.00 21.35 203 SER A CA 1
ATOM 1288 C C . SER A 1 203 ? -9.605 -15.395 22.841 1.00 23.35 203 SER A C 1
ATOM 1289 O O . SER A 1 203 ? -10.514 -15.903 22.142 1.00 22.98 203 SER A O 1
ATOM 1292 N N . HIS A 1 204 ? -8.431 -15.032 22.322 1.00 22.23 204 HIS A N 1
ATOM 1293 C CA . HIS A 1 204 ? -8.216 -14.939 20.892 1.00 19.70 204 HIS A CA 1
ATOM 1294 C C . HIS A 1 204 ? -6.717 -14.947 20.691 1.00 20.95 204 HIS A C 1
ATOM 1295 O O . HIS A 1 204 ? -5.994 -14.343 21.497 1.00 23.05 204 HIS A O 1
ATOM 1302 N N . TYR A 1 205 ? -6.272 -15.682 19.680 1.00 24.55 205 TYR A N 1
ATOM 1303 C CA . TYR A 1 205 ? -4.846 -15.882 19.365 1.00 26.43 205 TYR A CA 1
ATOM 1304 C C . TYR A 1 205 ? -4.312 -14.773 18.473 1.00 26.66 205 TYR A C 1
ATOM 1305 O O . TYR A 1 205 ? -4.861 -14.518 17.400 1.00 27.39 205 TYR A O 1
ATOM 1314 N N . PRO A 1 206 ? -3.188 -14.158 18.874 1.00 25.75 206 PRO A N 1
ATOM 1315 C CA . PRO A 1 206 ? -2.550 -13.161 18.074 1.00 24.82 206 PRO A CA 1
ATOM 1316 C C . PRO A 1 206 ? -1.781 -13.699 16.853 1.00 25.56 206 PRO A C 1
ATOM 1317 O O . PRO A 1 206 ? -1.566 -12.961 15.925 1.00 25.63 206 PRO A O 1
ATOM 1321 N N . GLU A 1 207 ? -1.357 -14.971 16.881 1.00 28.88 207 GLU A N 1
ATOM 1322 C CA . GLU A 1 207 ? -0.391 -15.460 15.883 1.00 31.44 207 GLU A CA 1
ATOM 1323 C C . GLU A 1 207 ? -0.865 -16.787 15.346 1.00 32.60 207 GLU A C 1
ATOM 1324 O O . GLU A 1 207 ? -0.990 -17.735 16.123 1.00 35.57 207 GLU A O 1
ATOM 1330 N N . GLU A 1 208 ? -0.991 -16.890 14.029 1.00 30.73 208 GLU A N 1
ATOM 1331 C CA . GLU A 1 208 ? -1.312 -18.150 13.359 1.00 30.86 208 GLU A CA 1
ATOM 1332 C C . GLU A 1 208 ? -0.067 -19.075 13.280 1.00 33.37 208 GLU A C 1
ATOM 1333 O O . GLU A 1 208 ? 0.523 -19.271 12.211 1.00 33.60 208 GLU A O 1
ATOM 1339 N N . ASP A 1 209 ? 0.325 -19.612 14.433 1.00 35.72 209 ASP A N 1
ATOM 1340 C CA . ASP A 1 209 ? 1.464 -20.527 14.546 1.00 37.33 209 ASP A CA 1
ATOM 1341 C C . ASP A 1 209 ? 1.083 -21.587 15.571 1.00 38.10 209 ASP A C 1
ATOM 1342 O O . ASP A 1 209 ? 0.718 -21.267 16.712 1.00 36.49 209 ASP A O 1
ATOM 1347 N N . ALA A 1 210 ? 1.111 -22.846 15.158 1.00 37.61 210 ALA A N 1
ATOM 1348 C CA . ALA A 1 210 ? 0.556 -23.909 16.002 1.00 38.05 210 ALA A CA 1
ATOM 1349 C C . ALA A 1 210 ? 1.155 -23.929 17.409 1.00 37.01 210 ALA A C 1
ATOM 1350 O O . ALA A 1 210 ? 0.450 -24.140 18.393 1.00 38.59 210 ALA A O 1
ATOM 1352 N N . ASN A 1 211 ? 2.449 -23.679 17.519 1.00 37.94 211 ASN A N 1
ATOM 1353 C CA . ASN A 1 211 ? 3.065 -23.719 18.829 1.00 39.55 211 ASN A CA 1
ATOM 1354 C C . ASN A 1 211 ? 2.719 -22.528 19.706 1.00 39.78 211 ASN A C 1
ATOM 1355 O O . ASN A 1 211 ? 2.509 -22.682 20.912 1.00 38.85 211 ASN A O 1
ATOM 1360 N N . LYS A 1 212 ? 2.620 -21.347 19.099 1.00 38.18 212 LYS A N 1
ATOM 1361 C CA . LYS A 1 212 ? 2.213 -20.161 19.849 1.00 36.26 212 LYS A CA 1
ATOM 1362 C C . LYS A 1 212 ? 0.751 -20.300 20.257 1.00 32.49 212 LYS A C 1
ATOM 1363 O O . LYS A 1 212 ? 0.416 -20.069 21.415 1.00 30.32 212 LYS A O 1
ATOM 1369 N N . VAL A 1 213 ? -0.076 -20.845 19.364 1.00 32.39 213 VAL A N 1
ATOM 1370 C CA . VAL A 1 213 ? -1.417 -21.314 19.732 1.00 30.72 213 VAL A CA 1
ATOM 1371 C C . VAL A 1 213 ? -1.458 -22.247 20.956 1.00 32.82 213 VAL A C 1
ATOM 1372 O O . VAL A 1 213 ? -2.231 -22.029 21.898 1.00 31.29 213 VAL A O 1
ATOM 1376 N N . ARG A 1 214 ? -0.637 -23.294 20.962 1.00 32.66 214 ARG A N 1
ATOM 1377 C CA . ARG A 1 214 ? -0.646 -24.198 22.099 1.00 33.62 214 ARG A CA 1
ATOM 1378 C C . ARG A 1 214 ? -0.289 -23.536 23.425 1.00 30.28 214 ARG A C 1
ATOM 1379 O O . ARG A 1 214 ? -0.902 -23.832 24.440 1.00 30.99 214 ARG A O 1
ATOM 1387 N N . GLU A 1 215 ? 0.708 -22.657 23.407 1.00 32.78 215 GLU A N 1
ATOM 1388 C CA . GLU A 1 215 ? 1.093 -21.858 24.553 1.00 34.17 215 GLU A CA 1
ATOM 1389 C C . GLU A 1 215 ? -0.076 -20.979 25.097 1.00 33.12 215 GLU A C 1
ATOM 1390 O O . GLU A 1 215 ? -0.380 -20.976 26.309 1.00 31.50 215 GLU A O 1
ATOM 1396 N N . ASP A 1 216 ? -0.645 -20.168 24.213 1.00 32.82 216 ASP A N 1
ATOM 1397 C CA . ASP A 1 216 ? -1.731 -19.273 24.588 1.00 30.63 216 ASP A CA 1
ATOM 1398 C C . ASP A 1 216 ? -2.907 -20.101 25.063 1.00 28.61 216 ASP A C 1
ATOM 1399 O O . ASP A 1 216 ? -3.627 -19.706 25.969 1.00 29.92 216 ASP A O 1
ATOM 1404 N N . LEU A 1 217 ? -3.108 -21.244 24.440 1.00 28.62 217 LEU A N 1
ATOM 1405 C CA . LEU A 1 217 ? -4.166 -22.139 24.881 1.00 26.11 217 LEU A CA 1
ATOM 1406 C C . LEU A 1 217 ? -3.984 -22.580 26.359 1.00 28.97 217 LEU A C 1
ATOM 1407 O O . LEU A 1 217 ? -4.938 -22.565 27.158 1.00 26.23 217 LEU A O 1
ATOM 1412 N N . ALA A 1 218 ? -2.773 -22.982 26.714 1.00 29.10 218 ALA A N 1
ATOM 1413 C CA . ALA A 1 218 ? -2.526 -23.430 28.075 1.00 29.60 218 ALA A CA 1
ATOM 1414 C C . ALA A 1 218 ? -2.757 -22.303 29.048 1.00 31.81 218 ALA A C 1
ATOM 1415 O O . ALA A 1 218 ? -3.275 -22.539 30.140 1.00 33.73 218 ALA A O 1
ATOM 1417 N N . ARG A 1 219 ? -2.323 -21.098 28.663 1.00 31.00 219 ARG A N 1
ATOM 1418 C CA . ARG A 1 219 ? -2.529 -19.860 29.444 1.00 31.03 219 ARG A CA 1
ATOM 1419 C C . ARG A 1 219 ? -4.022 -19.519 29.635 1.00 30.18 219 ARG A C 1
ATOM 1420 O O . ARG A 1 219 ? -4.449 -19.216 30.742 1.00 26.01 219 ARG A O 1
ATOM 1428 N N . PHE A 1 220 ? -4.820 -19.676 28.575 1.00 29.77 220 PHE A N 1
ATOM 1429 C CA . PHE A 1 220 ? -6.245 -19.432 28.665 1.00 30.57 220 PHE A CA 1
ATOM 1430 C C . PHE A 1 220 ? -6.940 -20.481 29.537 1.00 30.01 220 PHE A C 1
ATOM 1431 O O . PHE A 1 220 ? -7.804 -20.160 30.319 1.00 28.68 220 PHE A O 1
ATOM 1439 N N . LYS A 1 221 ? -6.561 -21.739 29.394 1.00 30.97 221 LYS A N 1
ATOM 1440 C CA . LYS A 1 221 ? -7.206 -22.784 30.152 1.00 35.24 221 LYS A CA 1
ATOM 1441 C C . LYS A 1 221 ? -6.946 -22.557 31.649 1.00 35.01 221 LYS A C 1
ATOM 1442 O O . LYS A 1 221 ? -7.873 -22.589 32.464 1.00 34.73 221 LYS A O 1
ATOM 1448 N N . GLN A 1 222 ? -5.706 -22.205 31.975 1.00 32.68 222 GLN A N 1
ATOM 1449 C CA . GLN A 1 222 ? -5.331 -21.837 33.353 1.00 35.90 222 GLN A CA 1
ATOM 1450 C C . GLN A 1 222 ? -6.049 -20.578 33.861 1.00 35.84 222 GLN A C 1
ATOM 1451 O O . GLN A 1 222 ? -6.553 -20.552 34.986 1.00 34.08 222 GLN A O 1
ATOM 1457 N N . GLN A 1 223 ? -6.056 -19.510 33.066 1.00 33.83 223 GLN A N 1
ATOM 1458 C CA . GLN A 1 223 ? -6.678 -18.271 33.555 1.00 32.29 223 GLN A CA 1
ATOM 1459 C C . GLN A 1 223 ? -8.175 -18.395 33.651 1.00 31.10 223 GLN A C 1
ATOM 1460 O O . GLN A 1 223 ? -8.764 -17.937 34.618 1.00 33.48 223 GLN A O 1
ATOM 1466 N N . SER A 1 224 ? -8.796 -19.017 32.657 1.00 30.72 224 SER A N 1
ATOM 1467 C CA . SER A 1 224 ? -10.260 -19.121 32.657 1.00 28.15 224 SER A CA 1
ATOM 1468 C C . SER A 1 224 ? -10.748 -19.946 33.849 1.00 29.98 224 SER A C 1
ATOM 1469 O O . SER A 1 224 ? -11.773 -19.642 34.447 1.00 27.42 224 SER A O 1
ATOM 1472 N N . GLN A 1 225 ? -9.959 -20.951 34.226 1.00 31.93 225 GLN A N 1
ATOM 1473 C CA . GLN A 1 225 ? -10.203 -21.710 35.456 1.00 35.18 225 GLN A CA 1
ATOM 1474 C C . GLN A 1 225 ? -10.286 -20.812 36.686 1.00 34.11 225 GLN A C 1
ATOM 1475 O O . GLN A 1 225 ? -11.277 -20.844 37.417 1.00 29.74 225 GLN A O 1
ATOM 1481 N N . GLN A 1 226 ? -9.256 -20.000 36.916 1.00 30.54 226 GLN A N 1
ATOM 1482 C CA . GLN A 1 226 ? -9.287 -19.104 38.076 1.00 34.44 226 GLN A CA 1
ATOM 1483 C C . GLN A 1 226 ? -10.447 -18.151 38.003 1.00 32.33 226 GLN A C 1
ATOM 1484 O O . GLN A 1 226 ? -11.039 -17.794 39.022 1.00 30.10 226 GLN A O 1
ATOM 1490 N N . VAL A 1 227 ? -10.733 -17.697 36.789 1.00 30.27 227 VAL A N 1
ATOM 1491 C CA . VAL A 1 227 ? -11.785 -16.723 36.583 1.00 29.88 227 VAL A CA 1
ATOM 1492 C C . VAL A 1 227 ? -13.131 -17.328 36.975 1.00 30.66 227 VAL A C 1
ATOM 1493 O O . VAL A 1 227 ? -13.873 -16.723 37.754 1.00 30.03 227 VAL A O 1
ATOM 1497 N N . LEU A 1 228 ? -13.422 -18.536 36.468 1.00 28.87 228 LEU A N 1
ATOM 1498 C CA . LEU A 1 228 ? -14.649 -19.269 36.867 1.00 31.06 228 LEU A CA 1
ATOM 1499 C C . LEU A 1 228 ? -14.754 -19.354 38.416 1.00 31.48 228 LEU A C 1
ATOM 1500 O O . LEU A 1 228 ? -15.802 -19.069 39.011 1.00 32.97 228 LEU A O 1
ATOM 1505 N N . GLU A 1 229 ? -13.644 -19.744 39.041 1.00 35.16 229 GLU A N 1
ATOM 1506 C CA . GLU A 1 229 ? -13.533 -19.798 40.499 1.00 35.48 229 GLU A CA 1
ATOM 1507 C C . GLU A 1 229 ? -13.857 -18.455 41.205 1.00 33.53 229 GLU A C 1
ATOM 1508 O O . GLU A 1 229 ? -14.721 -18.415 42.102 1.00 35.51 229 GLU A O 1
ATOM 1514 N N . VAL A 1 230 ? -13.186 -17.367 40.834 1.00 32.79 230 VAL A N 1
ATOM 1515 C CA . VAL A 1 230 ? -13.430 -16.078 41.534 1.00 32.13 230 VAL A CA 1
ATOM 1516 C C . VAL A 1 230 ? -14.793 -15.477 41.240 1.00 30.99 230 VAL A C 1
ATOM 1517 O O . VAL A 1 230 ? -15.345 -14.752 42.063 1.00 31.49 230 VAL A O 1
ATOM 1521 N N . MET A 1 231 ? -15.354 -15.846 40.097 1.00 30.69 231 MET A N 1
ATOM 1522 C CA . MET A 1 231 ? -16.662 -15.392 39.693 1.00 30.53 231 MET A CA 1
ATOM 1523 C C . MET A 1 231 ? -17.838 -16.223 40.224 1.00 32.98 231 MET A C 1
ATOM 1524 O O . MET A 1 231 ? -18.971 -15.793 40.128 1.00 30.83 231 MET A O 1
ATOM 1529 N N . GLY A 1 232 ? -17.563 -17.395 40.799 1.00 32.94 232 GLY A N 1
ATOM 1530 C CA . GLY A 1 232 ? -18.628 -18.220 41.371 1.00 36.37 232 GLY A CA 1
ATOM 1531 C C . GLY A 1 232 ? -19.462 -18.893 40.289 1.00 38.71 232 GLY A C 1
ATOM 1532 O O . GLY A 1 232 ? -20.616 -19.278 40.519 1.00 39.89 232 GLY A O 1
ATOM 1533 N N . LEU A 1 233 ? -18.854 -19.097 39.127 1.00 37.29 233 LEU A N 1
ATOM 1534 C CA . LEU A 1 233 ? -19.577 -19.648 37.981 1.00 38.80 233 LEU A CA 1
ATOM 1535 C C . LEU A 1 233 ? -19.316 -21.138 37.814 1.00 39.93 233 LEU A C 1
ATOM 1536 O O . LEU A 1 233 ? -18.221 -21.619 38.083 1.00 41.24 233 LEU A O 1
ATOM 1541 N N . GLU A 1 234 ? -20.325 -21.869 37.358 1.00 41.86 234 GLU A N 1
ATOM 1542 C CA . GLU A 1 234 ? -20.130 -23.270 37.031 1.00 43.87 234 GLU A CA 1
ATOM 1543 C C . GLU A 1 234 ? -19.609 -23.409 35.601 1.00 45.35 234 GLU A C 1
ATOM 1544 O O . GLU A 1 234 ? -20.187 -22.831 34.668 1.00 44.51 234 GLU A O 1
ATOM 1550 N N . ARG A 1 235 ? -18.517 -24.164 35.435 1.00 45.41 235 ARG A N 1
ATOM 1551 C CA . ARG A 1 235 ? -17.913 -24.402 34.123 1.00 46.52 235 ARG A CA 1
ATOM 1552 C C . ARG A 1 235 ? -18.931 -24.913 33.118 1.00 48.31 235 ARG A C 1
ATOM 1553 O O . ARG A 1 235 ? -18.885 -24.556 31.937 1.00 48.10 235 ARG A O 1
ATOM 1561 N N . ASN A 1 236 ? -19.878 -25.715 33.599 1.00 48.27 236 ASN A N 1
ATOM 1562 C CA . ASN A 1 236 ? -20.918 -26.263 32.743 1.00 48.28 236 ASN A CA 1
ATOM 1563 C C . ASN A 1 236 ? -22.016 -25.309 32.277 1.00 45.48 236 ASN A C 1
ATOM 1564 O O . ASN A 1 236 ? -22.745 -25.634 31.355 1.00 45.03 236 ASN A O 1
ATOM 1569 N N . ASN A 1 237 ? -22.105 -24.121 32.872 1.00 42.26 237 ASN A N 1
ATOM 1570 C CA . ASN A 1 237 ? -23.052 -23.108 32.392 1.00 39.14 237 ASN A CA 1
ATOM 1571 C C . ASN A 1 237 ? -22.391 -21.976 31.591 1.00 34.71 237 ASN A C 1
ATOM 1572 O O . ASN A 1 237 ? -23.044 -20.971 31.290 1.00 36.70 237 ASN A O 1
ATOM 1577 N N . VAL A 1 238 ? -21.101 -22.115 31.292 1.00 30.96 238 VAL A N 1
ATOM 1578 C CA . VAL A 1 238 ? -20.334 -21.057 30.643 1.00 28.92 238 VAL A CA 1
ATOM 1579 C C . VAL A 1 238 ? -19.547 -21.642 29.477 1.00 30.41 238 VAL A C 1
ATOM 1580 O O . VAL A 1 238 ? -18.772 -22.587 29.656 1.00 29.76 238 VAL A O 1
ATOM 1584 N N . THR A 1 239 ? -19.791 -21.098 28.279 1.00 27.92 239 THR A N 1
ATOM 1585 C CA . THR A 1 239 ? -19.112 -21.482 27.073 1.00 25.86 239 THR A CA 1
ATOM 1586 C C . THR A 1 239 ? -17.687 -20.942 27.059 1.00 28.15 239 THR A C 1
ATOM 1587 O O . THR A 1 239 ? -17.484 -19.730 27.084 1.00 26.52 239 THR A O 1
ATOM 1591 N N . LEU A 1 240 ? -16.706 -21.843 27.067 1.00 27.04 240 LEU A N 1
ATOM 1592 C CA . LEU A 1 240 ? -15.325 -21.432 26.841 1.00 25.94 240 LEU A CA 1
ATOM 1593 C C . LEU A 1 240 ? -14.976 -21.503 25.362 1.00 24.60 240 LEU A C 1
ATOM 1594 O O . LEU A 1 240 ? -15.176 -22.519 24.714 1.00 26.63 240 LEU A O 1
ATOM 1599 N N . HIS A 1 241 ? -14.368 -20.438 24.829 1.00 23.98 241 HIS A N 1
ATOM 1600 C CA . HIS A 1 241 ? -14.054 -20.439 23.413 1.00 22.35 241 HIS A CA 1
ATOM 1601 C C . HIS A 1 241 ? -12.863 -19.522 23.092 1.00 23.79 241 HIS A C 1
ATOM 1602 O O . HIS A 1 241 ? -12.758 -18.419 23.635 1.00 23.68 241 HIS A O 1
ATOM 1609 N N . MET A 1 242 ? -11.947 -20.019 22.275 1.00 24.46 242 MET A N 1
ATOM 1610 C CA . MET A 1 242 ? -10.750 -19.279 21.922 1.00 25.49 242 MET A CA 1
ATOM 1611 C C . MET A 1 242 ? -10.418 -19.380 20.441 1.00 25.22 242 MET A C 1
ATOM 1612 O O . MET A 1 242 ? -9.765 -18.511 19.900 1.00 24.27 242 MET A O 1
ATOM 1617 N N . ALA A 1 243 ? -10.794 -20.482 19.795 1.00 23.64 243 ALA A N 1
ATOM 1618 C CA . ALA A 1 243 ? -10.271 -20.777 18.475 1.00 23.76 243 ALA A CA 1
ATOM 1619 C C . ALA A 1 243 ? -10.889 -19.974 17.338 1.00 24.41 243 ALA A C 1
ATOM 1620 O O . ALA A 1 243 ? -12.116 -19.885 17.209 1.00 25.78 243 ALA A O 1
ATOM 1622 N N . ASN A 1 244 ? -10.019 -19.577 16.431 1.00 21.90 244 ASN A N 1
ATOM 1623 C CA . ASN A 1 244 ? -10.399 -19.040 15.161 1.00 24.74 244 ASN A CA 1
ATOM 1624 C C . ASN A 1 244 ? -10.135 -20.069 14.060 1.00 26.61 244 ASN A C 1
ATOM 1625 O O . ASN A 1 244 ? -9.860 -21.276 14.355 1.00 28.46 244 ASN A O 1
ATOM 1630 N N . THR A 1 245 ? -10.198 -19.642 12.797 1.00 25.91 245 THR A N 1
ATOM 1631 C CA . THR A 1 245 ? -9.997 -20.578 11.681 1.00 26.38 245 THR A CA 1
ATOM 1632 C C . THR A 1 245 ? -8.676 -21.327 11.799 1.00 27.22 245 THR A C 1
ATOM 1633 O O . THR A 1 245 ? -8.636 -22.566 11.710 1.00 28.69 245 THR A O 1
ATOM 1637 N N . PHE A 1 246 ? -7.595 -20.600 12.019 1.00 24.14 246 PHE A N 1
ATOM 1638 C CA . PHE A 1 246 ? -6.311 -21.266 11.982 1.00 27.31 246 PHE A CA 1
ATOM 1639 C C . PHE A 1 246 ? -6.182 -22.286 13.105 1.00 27.67 246 PHE A C 1
ATOM 1640 O O . PHE A 1 246 ? -5.699 -23.411 12.872 1.00 32.27 246 PHE A O 1
ATOM 1648 N N . A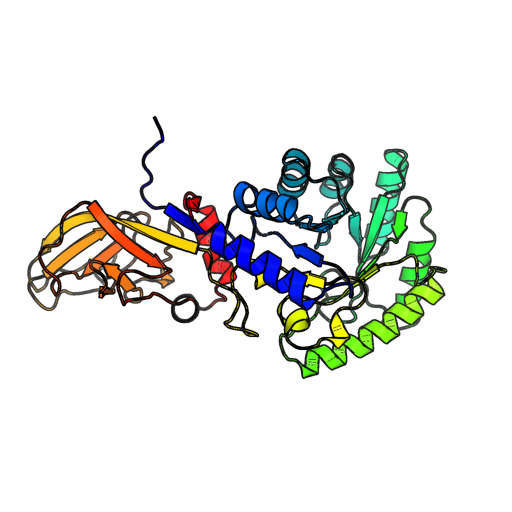LA A 1 247 ? -6.583 -21.901 14.328 1.00 28.17 247 ALA A N 1
ATOM 1649 C CA . ALA A 1 247 ? -6.536 -22.814 15.461 1.00 29.85 247 ALA A CA 1
ATOM 1650 C C . ALA A 1 247 ? -7.460 -24.009 15.263 1.00 31.38 247 ALA A C 1
ATOM 1651 O O . ALA A 1 247 ? -7.085 -25.129 15.590 1.00 35.08 247 ALA A O 1
ATOM 1653 N N . THR A 1 248 ? -8.652 -23.783 14.711 1.00 27.46 248 THR A N 1
ATOM 1654 C CA . THR A 1 248 ? -9.633 -24.866 14.562 1.00 31.40 248 THR A CA 1
ATOM 1655 C C . THR A 1 248 ? -9.098 -26.003 13.648 1.00 34.13 248 THR A C 1
ATOM 1656 O O . THR A 1 248 ? -9.301 -27.219 13.921 1.00 33.94 248 THR A O 1
ATOM 1660 N N . ILE A 1 249 ? -8.382 -25.607 12.602 1.00 31.11 249 ILE A N 1
ATOM 1661 C CA . ILE A 1 249 ? -7.802 -26.538 11.643 1.00 33.64 249 ILE A CA 1
ATOM 1662 C C . ILE A 1 249 ? -6.515 -27.173 12.168 1.00 34.47 249 ILE A C 1
ATOM 1663 O O . ILE A 1 249 ? -6.248 -28.322 11.892 1.00 36.01 249 ILE A O 1
ATOM 1668 N N . THR A 1 250 ? -5.736 -26.433 12.950 1.00 34.50 250 THR A N 1
ATOM 1669 C CA . THR A 1 250 ? -4.327 -26.790 13.194 1.00 36.66 250 THR A CA 1
ATOM 1670 C C . THR A 1 250 ? -4.112 -27.442 14.570 1.00 37.09 250 THR A C 1
ATOM 1671 O O . THR A 1 250 ? -3.211 -28.286 14.735 1.00 38.85 250 THR A O 1
ATOM 1675 N N . VAL A 1 251 ? -4.962 -27.084 15.536 1.00 35.28 251 VAL A N 1
ATOM 1676 C CA . VAL A 1 251 ? -4.743 -27.433 16.936 1.00 32.95 251 VAL A CA 1
ATOM 1677 C C . VAL A 1 251 ? -6.086 -27.868 17.546 1.00 34.12 251 VAL A C 1
ATOM 1678 O O . VAL A 1 251 ? -6.826 -27.065 18.142 1.00 32.12 251 VAL A O 1
ATOM 1682 N N . PRO A 1 252 ? -6.438 -29.139 17.347 1.00 35.09 252 PRO A N 1
ATOM 1683 C CA . PRO A 1 252 ? -7.720 -29.714 17.778 1.00 34.93 252 PRO A CA 1
ATOM 1684 C C . PRO A 1 252 ? -7.999 -29.504 19.271 1.00 36.71 252 PRO A C 1
ATOM 1685 O O . PRO A 1 252 ? -9.175 -29.394 19.673 1.00 35.13 252 PRO A O 1
ATOM 1689 N N . GLU A 1 253 ? -6.937 -29.353 20.074 1.00 34.91 253 GLU A N 1
ATOM 1690 C CA . GLU A 1 253 ? -7.109 -29.186 21.537 1.00 35.49 253 GLU A CA 1
ATOM 1691 C C . GLU A 1 253 ? -7.792 -27.821 21.827 1.00 35.27 253 GLU A C 1
ATOM 1692 O O . GLU A 1 253 ? -8.363 -27.633 22.909 1.00 35.88 253 GLU A O 1
ATOM 1698 N N . SER A 1 254 ? -7.734 -26.906 20.833 1.00 34.48 254 SER A N 1
ATOM 1699 C CA . SER A 1 254 ? -8.294 -25.533 20.932 1.00 34.48 254 SER A CA 1
ATOM 1700 C C . SER A 1 254 ? -9.803 -25.425 20.965 1.00 33.40 254 SER A C 1
ATOM 1701 O O . SER A 1 254 ? -10.335 -24.336 21.268 1.00 30.56 254 SER A O 1
ATOM 1704 N N . TRP A 1 255 ? -10.499 -26.465 20.503 1.00 31.97 255 TRP A N 1
ATOM 1705 C CA . TRP A 1 255 ? -11.926 -26.323 20.156 1.00 31.43 255 TRP A CA 1
ATOM 1706 C C . TRP A 1 255 ? -12.793 -25.952 21.359 1.00 30.27 255 TRP A C 1
ATOM 1707 O O . TRP A 1 255 ? -13.731 -25.180 21.208 1.00 28.20 255 TRP A O 1
ATOM 1718 N N . LEU A 1 256 ? -12.468 -26.500 22.551 1.00 29.94 256 LEU A N 1
ATOM 1719 C CA . LEU A 1 256 ? -13.164 -26.165 23.762 1.00 25.61 256 LEU A CA 1
ATOM 1720 C C . LEU A 1 256 ? -14.668 -26.313 23.566 1.00 27.99 256 LEU A C 1
ATOM 1721 O O . LEU A 1 256 ? -15.120 -27.280 22.902 1.00 28.98 256 LEU A O 1
ATOM 1726 N N . ASP A 1 257 ? -15.456 -25.368 24.064 1.00 28.76 257 ASP A N 1
ATOM 1727 C CA . ASP A 1 257 ? -16.939 -25.471 23.946 1.00 29.87 257 ASP A CA 1
ATOM 1728 C C . ASP A 1 257 ? -17.511 -24.940 22.634 1.00 30.40 257 ASP A C 1
ATOM 1729 O O . ASP A 1 257 ? -18.664 -25.228 22.291 1.00 30.15 257 ASP A O 1
ATOM 1734 N N . MET A 1 258 ? -16.752 -24.077 21.975 1.00 28.18 258 MET A N 1
ATOM 1735 C CA . MET A 1 258 ? -17.198 -23.400 20.757 1.00 27.81 258 MET A CA 1
ATOM 1736 C C . MET A 1 258 ? -15.967 -22.846 19.987 1.00 26.40 258 MET A C 1
ATOM 1737 O O . MET A 1 258 ? -14.983 -22.422 20.593 1.00 25.61 258 MET A O 1
ATOM 1742 N N . VAL A 1 259 ? -16.018 -22.904 18.660 1.00 26.73 259 VAL A N 1
ATOM 1743 C CA . VAL A 1 259 ? -15.000 -22.270 17.804 1.00 26.56 259 VAL A CA 1
ATOM 1744 C C . VAL A 1 259 ? -15.635 -21.051 17.116 1.00 27.32 259 VAL A C 1
ATOM 1745 O O . VAL A 1 259 ? -16.836 -21.030 16.859 1.00 24.61 259 VAL A O 1
ATOM 1749 N N . ARG A 1 260 ? -14.826 -20.029 16.858 1.00 24.56 260 ARG A N 1
ATOM 1750 C CA . ARG A 1 260 ? -15.323 -18.805 16.186 1.00 24.59 260 ARG A CA 1
ATOM 1751 C C . ARG A 1 260 ? -14.621 -18.653 14.831 1.00 24.83 260 ARG A C 1
ATOM 1752 O O . ARG A 1 260 ? -13.487 -18.178 14.754 1.00 25.08 260 ARG A O 1
ATOM 1760 N N . VAL A 1 261 ? -15.255 -19.157 13.777 1.00 24.05 261 VAL A N 1
ATOM 1761 C CA . VAL A 1 261 ? -14.597 -19.227 12.514 1.00 23.26 261 VAL A CA 1
ATOM 1762 C C . VAL A 1 261 ? -15.203 -18.358 11.445 1.00 22.93 261 VAL A C 1
ATOM 1763 O O . VAL A 1 261 ? -16.444 -18.272 11.271 1.00 23.45 261 VAL A O 1
ATOM 1767 N N . GLY A 1 262 ? -14.294 -17.787 10.668 1.00 22.53 262 GLY A N 1
ATOM 1768 C CA . GLY A 1 262 ? -14.648 -16.829 9.599 1.00 24.99 262 GLY A CA 1
ATOM 1769 C C . GLY A 1 262 ? -14.076 -17.218 8.258 1.00 23.84 262 GLY A C 1
ATOM 1770 O O . GLY A 1 262 ? -14.800 -17.625 7.339 1.00 23.25 262 GLY A O 1
ATOM 1771 N N . GLY A 1 263 ? -12.770 -17.051 8.108 1.00 22.07 263 GLY A N 1
ATOM 1772 C CA . GLY A 1 263 ? -12.177 -17.112 6.795 1.00 23.24 263 GLY A CA 1
ATOM 1773 C C . GLY A 1 263 ? -12.333 -18.511 6.205 1.00 24.36 263 GLY A C 1
ATOM 1774 O O . GLY A 1 263 ? -12.260 -18.688 4.980 1.00 24.42 263 GLY A O 1
ATOM 1775 N N . ILE A 1 264 ? -12.526 -19.482 7.099 1.00 28.38 264 ILE A N 1
ATOM 1776 C CA . ILE A 1 264 ? -12.748 -20.875 6.704 1.00 27.09 264 ILE A CA 1
ATOM 1777 C C . ILE A 1 264 ? -13.888 -20.990 5.665 1.00 27.56 264 ILE A C 1
ATOM 1778 O O . ILE A 1 264 ? -13.809 -21.790 4.704 1.00 26.57 264 ILE A O 1
ATOM 1783 N N . PHE A 1 265 ? -14.914 -20.132 5.787 1.00 22.58 265 PHE A N 1
ATOM 1784 C CA . PHE A 1 265 ? -16.028 -20.237 4.878 1.00 21.92 265 PHE A CA 1
ATOM 1785 C C . PHE A 1 265 ? -15.726 -19.842 3.421 1.00 23.07 265 PHE A C 1
ATOM 1786 O O . PHE A 1 265 ? -16.552 -20.067 2.545 1.00 23.92 265 PHE A O 1
ATOM 1794 N N . TYR A 1 266 ? -14.578 -19.188 3.178 1.00 23.90 266 TYR A N 1
ATOM 1795 C CA . TYR A 1 266 ? -14.298 -18.600 1.882 1.00 25.23 266 TYR A CA 1
ATOM 1796 C C . TYR A 1 266 ? -12.939 -19.107 1.416 1.00 24.22 266 TYR A C 1
ATOM 1797 O O . TYR A 1 266 ? -12.338 -18.578 0.482 1.00 24.95 266 TYR A O 1
ATOM 1806 N N . GLY A 1 267 ? -12.513 -20.231 2.008 1.00 25.21 267 GLY A N 1
ATOM 1807 C CA . GLY A 1 267 ? -11.207 -20.831 1.661 1.00 25.27 267 GLY A CA 1
ATOM 1808 C C . GLY A 1 267 ? -10.050 -19.899 1.953 1.00 26.72 267 GLY A C 1
ATOM 1809 O O . GLY A 1 267 ? -9.009 -19.951 1.300 1.00 25.13 267 GLY A O 1
ATOM 1810 N N . ASP A 1 268 ? -10.238 -19.024 2.945 1.00 28.87 268 ASP A N 1
ATOM 1811 C CA . ASP A 1 268 ? -9.285 -17.945 3.233 1.00 29.32 268 ASP A CA 1
ATOM 1812 C C . ASP A 1 268 ? -8.475 -18.335 4.448 1.00 29.69 268 ASP A C 1
ATOM 1813 O O . ASP A 1 268 ? -8.784 -17.927 5.555 1.00 31.18 268 ASP A O 1
ATOM 1818 N N . THR A 1 269 ? -7.480 -19.197 4.276 1.00 29.61 269 THR A N 1
ATOM 1819 C CA . THR A 1 269 ? -6.719 -19.635 5.439 1.00 33.42 269 THR A CA 1
ATOM 1820 C C . THR A 1 269 ? -5.379 -20.213 5.042 1.00 36.71 269 THR A C 1
ATOM 1821 O O . THR A 1 269 ? -5.276 -20.948 4.067 1.00 38.58 269 THR A O 1
ATOM 1825 N N . ILE A 1 270 ? -4.355 -19.849 5.805 1.00 38.20 270 ILE A N 1
ATOM 1826 C CA . ILE A 1 270 ? -2.993 -20.298 5.572 1.00 39.61 270 ILE A CA 1
ATOM 1827 C C . ILE A 1 270 ? -2.847 -21.791 6.011 1.00 42.34 270 ILE A C 1
ATOM 1828 O O . ILE A 1 270 ? -1.884 -22.477 5.632 1.00 43.58 270 ILE A O 1
ATOM 1833 N N . ALA A 1 271 ? -3.875 -22.314 6.682 1.00 42.56 271 ALA A N 1
ATOM 1834 C CA . ALA A 1 271 ? -3.824 -23.639 7.330 1.00 43.89 271 ALA A CA 1
ATOM 1835 C C . ALA A 1 271 ? -4.318 -24.815 6.472 1.00 45.10 271 ALA A C 1
ATOM 1836 O O . ALA A 1 271 ? -4.151 -25.974 6.855 1.00 45.25 271 ALA A O 1
ATOM 1838 N N . SER A 1 272 ? -4.979 -24.521 5.354 1.00 45.20 272 SER A N 1
ATOM 1839 C CA . SER A 1 272 ? -5.547 -25.554 4.489 1.00 43.30 272 SER A CA 1
ATOM 1840 C C . SER A 1 272 ? -5.750 -25.011 3.072 1.00 43.60 272 SER A C 1
ATOM 1841 O O . SER A 1 272 ? -5.843 -23.787 2.863 1.00 45.21 272 SER A O 1
ATOM 1844 N N . THR A 1 273 ? -5.796 -25.915 2.094 1.00 44.31 273 THR A N 1
ATOM 1845 C CA . THR A 1 273 ? -6.216 -25.544 0.745 1.00 43.50 273 THR A CA 1
ATOM 1846 C C . THR A 1 273 ? -7.437 -26.350 0.324 1.00 41.83 273 THR A C 1
ATOM 1847 O O . THR A 1 273 ? -7.812 -26.354 -0.844 1.00 43.64 273 THR A O 1
ATOM 1851 N N . ASP A 1 274 ? -8.066 -27.026 1.274 1.00 40.51 274 ASP A N 1
ATOM 1852 C CA . ASP A 1 274 ? -9.236 -27.852 0.960 1.00 39.02 274 ASP A CA 1
ATOM 1853 C C . ASP A 1 274 ? -10.579 -27.173 1.055 1.00 37.07 274 ASP A C 1
ATOM 1854 O O . ASP A 1 274 ? -11.581 -27.732 0.603 1.00 38.98 274 ASP A O 1
ATOM 1859 N N . TYR A 1 275 ? -10.608 -25.974 1.654 1.00 32.67 275 TYR A N 1
ATOM 1860 C CA . TYR A 1 275 ? -11.797 -25.120 1.649 1.00 29.61 275 TYR A CA 1
ATOM 1861 C C . TYR A 1 275 ? -11.792 -24.264 0.373 1.00 26.63 275 TYR A C 1
ATOM 1862 O O . TYR A 1 275 ? -10.726 -23.800 -0.078 1.00 28.16 275 TYR A O 1
ATOM 1871 N N . LYS A 1 276 ? -12.933 -24.160 -0.269 1.00 24.40 276 LYS A N 1
ATOM 1872 C CA . LYS A 1 276 ? -12.996 -23.600 -1.644 1.00 27.17 276 LYS A CA 1
ATOM 1873 C C . LYS A 1 276 ? -13.106 -22.058 -1.615 1.00 28.35 276 LYS A C 1
ATOM 1874 O O . LYS A 1 276 ? -13.893 -21.535 -0.853 1.00 25.63 276 LYS A O 1
ATOM 1880 N N . ARG A 1 277 ? -12.408 -21.371 -2.520 1.00 27.53 277 ARG A N 1
ATOM 1881 C CA . ARG A 1 277 ? -12.708 -19.935 -2.763 1.00 26.63 277 ARG A CA 1
ATOM 1882 C C . ARG A 1 277 ? -14.111 -19.703 -3.273 1.00 27.69 277 ARG A C 1
ATOM 1883 O O . ARG A 1 277 ? -14.690 -20.548 -3.955 1.00 28.40 277 ARG A O 1
ATOM 1891 N N . VAL A 1 278 ? -14.680 -18.553 -2.905 1.00 25.35 278 VAL A N 1
ATOM 1892 C CA . VAL A 1 278 ? -16.110 -18.323 -3.065 1.00 25.33 278 VAL A CA 1
ATOM 1893 C C . VAL A 1 278 ? -16.377 -17.168 -4.041 1.00 28.32 278 VAL A C 1
ATOM 1894 O O . VAL A 1 278 ? -17.398 -17.179 -4.758 1.00 22.34 278 VAL A O 1
ATOM 1898 N N . MET A 1 279 ? -15.444 -16.210 -4.078 1.00 25.44 279 MET A N 1
ATOM 1899 C CA . MET A 1 279 ? -15.545 -14.986 -4.921 1.00 25.50 279 MET A CA 1
ATOM 1900 C C . MET A 1 279 ? -14.952 -15.140 -6.342 1.00 27.59 279 MET A C 1
ATOM 1901 O O . MET A 1 279 ? -13.852 -15.670 -6.502 1.00 25.57 279 MET A O 1
ATOM 1906 N N . THR A 1 280 ? -15.621 -14.595 -7.352 1.00 24.52 280 THR A N 1
ATOM 1907 C CA . THR A 1 280 ? -14.957 -14.350 -8.656 1.00 23.55 280 THR A CA 1
ATOM 1908 C C . THR A 1 280 ? -15.290 -12.907 -9.075 1.00 24.07 280 THR A C 1
ATOM 1909 O O . THR A 1 280 ? -16.462 -12.557 -9.192 1.00 25.18 280 THR A O 1
ATOM 1913 N N . PHE A 1 281 ? -14.267 -12.106 -9.319 1.00 19.19 281 PHE A N 1
ATOM 1914 C CA . PHE A 1 281 ? -14.500 -10.621 -9.596 1.00 18.79 281 PHE A CA 1
ATOM 1915 C C . PHE A 1 281 ? -14.413 -10.399 -11.081 1.00 20.50 281 PHE A C 1
ATOM 1916 O O . PHE A 1 281 ? -13.394 -10.708 -11.714 1.00 22.55 281 PHE A O 1
ATOM 1924 N N . LYS A 1 282 ? -15.490 -9.913 -11.696 1.00 21.09 282 LYS A N 1
ATOM 1925 C CA . LYS A 1 282 ? -15.562 -9.878 -13.149 1.00 21.94 282 LYS A CA 1
ATOM 1926 C C . LYS A 1 282 ? -15.942 -8.465 -13.648 1.00 22.60 282 LYS A C 1
ATOM 1927 O O . LYS A 1 282 ? -16.597 -7.728 -12.952 1.00 21.08 282 LYS A O 1
ATOM 1933 N N . SER A 1 283 ? -15.633 -8.212 -14.897 1.00 21.55 283 SER A N 1
ATOM 1934 C CA . SER A 1 283 ? -16.189 -7.099 -15.647 1.00 18.90 283 SER A CA 1
ATOM 1935 C C . SER A 1 283 ? -16.234 -7.509 -17.157 1.00 22.62 283 SER A C 1
ATOM 1936 O O . SER A 1 283 ? -16.290 -8.718 -17.469 1.00 23.16 283 SER A O 1
ATOM 1939 N N . ASN A 1 284 ? -16.272 -6.544 -18.080 1.00 22.48 284 ASN A N 1
ATOM 1940 C CA . ASN A 1 284 ? -16.311 -6.814 -19.529 1.00 21.04 284 ASN A CA 1
ATOM 1941 C C . ASN A 1 284 ? -15.512 -5.725 -20.220 1.00 25.18 284 ASN A C 1
ATOM 1942 O O . ASN A 1 284 ? -15.299 -4.657 -19.628 1.00 21.60 284 ASN A O 1
ATOM 1947 N N . ILE A 1 285 ? -15.065 -5.974 -21.444 1.00 20.26 285 ILE A N 1
ATOM 1948 C CA . ILE A 1 285 ? -14.316 -4.947 -22.199 1.00 23.84 285 ILE A CA 1
ATOM 1949 C C . ILE A 1 285 ? -15.255 -3.816 -22.703 1.00 22.17 285 ILE A C 1
ATOM 1950 O O . ILE A 1 285 ? -16.171 -4.092 -23.418 1.00 22.76 285 ILE A O 1
ATOM 195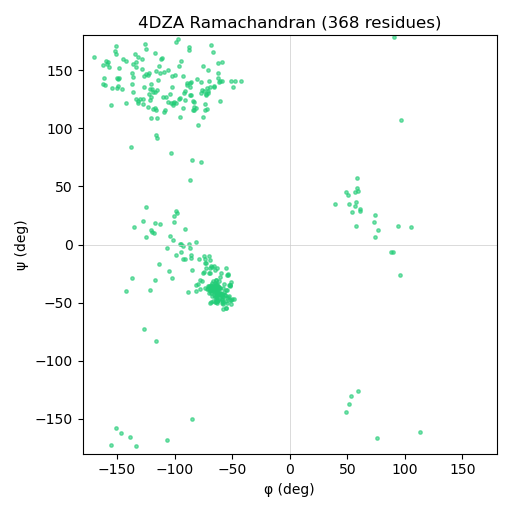5 N N . ALA A 1 286 ? -15.020 -2.546 -22.316 1.00 22.19 286 ALA A N 1
ATOM 1956 C CA . ALA A 1 286 ? -15.841 -1.399 -22.820 1.00 21.18 286 ALA A CA 1
ATOM 1957 C C . ALA A 1 286 ? -15.400 -0.904 -24.234 1.00 21.48 286 ALA A C 1
ATOM 1958 O O . ALA A 1 286 ? -16.215 -0.500 -25.029 1.00 20.30 286 ALA A O 1
ATOM 1960 N N . SER A 1 287 ? -14.097 -0.949 -24.539 1.00 19.01 287 SER A N 1
ATOM 1961 C CA . SER A 1 287 ? -13.611 -0.559 -25.853 1.00 17.88 287 SER A CA 1
ATOM 1962 C C . SER A 1 287 ? -12.265 -1.215 -26.109 1.00 19.68 287 SER A C 1
ATOM 1963 O O . SER A 1 287 ? -11.548 -1.551 -25.173 1.00 22.37 287 SER A O 1
ATOM 1966 N N . ILE A 1 288 ? -11.991 -1.421 -27.384 1.00 20.52 288 ILE A N 1
ATOM 1967 C CA . ILE A 1 288 ? -10.698 -1.978 -27.847 1.00 24.31 288 ILE A CA 1
ATOM 1968 C C . ILE A 1 288 ? -10.033 -0.961 -28.746 1.00 24.55 288 ILE A C 1
ATOM 1969 O O . ILE A 1 288 ? -10.622 -0.547 -29.749 1.00 26.61 288 ILE A O 1
ATOM 1974 N N . ASN A 1 289 ? -8.865 -0.457 -28.322 1.00 23.65 289 ASN A N 1
ATOM 1975 C CA . ASN A 1 289 ? -8.314 0.756 -28.887 1.00 22.36 289 ASN A CA 1
ATOM 1976 C C . ASN A 1 289 ? -6.982 0.450 -29.506 1.00 22.96 289 ASN A C 1
ATOM 1977 O O . ASN A 1 289 ? -6.170 -0.228 -28.872 1.00 26.60 289 ASN A O 1
ATOM 1982 N N . TYR A 1 290 ? -6.780 0.948 -30.721 1.00 23.49 290 TYR A N 1
ATOM 1983 C CA . TYR A 1 290 ? -5.470 0.806 -31.418 1.00 25.48 290 TYR A CA 1
ATOM 1984 C C . TYR A 1 290 ? -4.584 2.033 -31.208 1.00 26.89 290 TYR A C 1
ATOM 1985 O O . TYR A 1 290 ? -4.969 3.146 -31.489 1.00 26.70 290 TYR A O 1
ATOM 1994 N N . TYR A 1 291 ? -3.368 1.823 -30.734 1.00 27.32 291 TYR A N 1
ATOM 1995 C CA . TYR A 1 291 ? -2.477 2.954 -30.527 1.00 24.02 291 TYR A CA 1
ATOM 1996 C C . TYR A 1 291 ? -1.073 2.606 -31.019 1.00 27.52 291 TYR A C 1
ATOM 1997 O O . TYR A 1 291 ? -0.620 1.491 -30.812 1.00 29.34 291 TYR A O 1
ATOM 2006 N N . PRO A 1 292 ? -0.361 3.609 -31.528 1.00 29.01 292 PRO A N 1
ATOM 2007 C CA . PRO A 1 292 ? 1.017 3.483 -32.088 1.00 29.75 292 PRO A CA 1
ATOM 2008 C C . PRO A 1 292 ? 2.067 3.239 -31.030 1.00 32.74 292 PRO A C 1
ATOM 2009 O O . PRO A 1 292 ? 1.978 3.752 -29.913 1.00 31.66 292 PRO A O 1
ATOM 2013 N N . LYS A 1 293 ? 3.124 2.530 -31.407 1.00 33.35 293 LYS A N 1
ATOM 2014 C CA . LYS A 1 293 ? 4.363 2.572 -30.642 1.00 32.63 293 LYS A CA 1
ATOM 2015 C C . LYS A 1 293 ? 4.677 4.026 -30.205 1.00 27.37 293 LYS A C 1
ATOM 2016 O O . LYS A 1 293 ? 4.422 4.974 -30.951 1.00 31.09 293 LYS A O 1
ATOM 2022 N N . GLY A 1 294 ? 5.177 4.205 -28.982 1.00 26.62 294 GLY A N 1
ATOM 2023 C CA . GLY A 1 294 ? 5.590 5.556 -28.515 1.00 29.29 294 GLY A CA 1
ATOM 2024 C C . GLY A 1 294 ? 4.524 6.289 -27.710 1.00 30.45 294 GLY A C 1
ATOM 2025 O O . GLY A 1 294 ? 4.822 7.195 -26.942 1.00 30.85 294 GLY A O 1
ATOM 2026 N N . ASN A 1 295 ? 3.258 5.951 -27.949 1.00 30.07 295 ASN A N 1
ATOM 2027 C CA . ASN A 1 295 ? 2.170 6.474 -27.101 1.00 31.15 295 ASN A CA 1
ATOM 2028 C C . ASN A 1 295 ? 2.410 6.049 -25.643 1.00 30.51 295 ASN A C 1
ATOM 2029 O O . ASN A 1 295 ? 3.047 5.018 -25.361 1.00 29.18 295 ASN A O 1
ATOM 2034 N N . THR A 1 296 ? 1.834 6.796 -24.713 1.00 27.76 296 THR A N 1
ATOM 2035 C CA . THR A 1 296 ? 1.929 6.420 -23.310 1.00 27.14 296 THR A CA 1
ATOM 2036 C C . THR A 1 296 ? 0.535 6.132 -22.758 1.00 25.96 296 THR A C 1
ATOM 2037 O O . THR A 1 296 ? -0.437 6.482 -23.376 1.00 28.71 296 THR A O 1
ATOM 2041 N N . VAL A 1 297 ? 0.475 5.484 -21.608 1.00 26.34 297 VAL A N 1
ATOM 2042 C CA . VAL A 1 297 ? -0.798 5.075 -21.042 1.00 26.35 297 VAL A CA 1
ATOM 2043 C C . VAL A 1 297 ? -1.054 5.666 -19.645 1.00 26.67 297 VAL A C 1
ATOM 2044 O O . VAL A 1 297 ? -0.279 5.463 -18.690 1.00 28.47 297 VAL A O 1
ATOM 2048 N N . GLY A 1 298 ? -2.175 6.365 -19.495 1.00 26.03 298 GLY A N 1
ATOM 2049 C CA . GLY A 1 298 ? -2.682 6.622 -18.148 1.00 24.93 298 GLY A CA 1
ATOM 2050 C C . GLY A 1 298 ? -2.148 7.918 -17.551 1.00 25.77 298 GLY A C 1
ATOM 2051 O O . GLY A 1 298 ? -1.337 8.624 -18.183 1.00 26.25 298 GLY A O 1
ATOM 2052 N N . TYR A 1 299 ? -2.579 8.233 -16.340 1.00 23.16 299 TYR A N 1
ATOM 2053 C CA . TYR A 1 299 ? -2.071 9.447 -15.625 1.00 24.27 299 TYR A CA 1
ATOM 2054 C C . TYR A 1 299 ? -0.533 9.406 -15.438 1.00 25.48 299 TYR A C 1
ATOM 2055 O O . TYR A 1 299 ? 0.042 8.333 -15.199 1.00 27.33 299 TYR A O 1
ATOM 2064 N N . ASP A 1 300 ? 0.073 10.577 -15.606 1.00 27.66 300 ASP A N 1
ATOM 2065 C CA . ASP A 1 300 ? 1.566 10.754 -15.554 1.00 30.55 300 ASP A CA 1
ATOM 2066 C C . ASP A 1 300 ? 2.341 9.904 -16.566 1.00 31.17 300 ASP A C 1
ATOM 2067 O O . ASP A 1 300 ? 3.561 9.667 -16.387 1.00 31.66 300 ASP A O 1
ATOM 2072 N N . ARG A 1 301 ? 1.648 9.366 -17.568 1.00 31.18 301 ARG A N 1
ATOM 2073 C CA . ARG A 1 301 ? 2.331 8.713 -18.707 1.00 33.17 301 ARG A CA 1
ATOM 2074 C C . ARG A 1 301 ? 3.390 7.658 -18.303 1.00 32.81 301 ARG A C 1
ATOM 2075 O O . ARG A 1 301 ? 4.478 7.589 -18.927 1.00 31.67 301 ARG A O 1
ATOM 2083 N N . THR A 1 302 ? 3.055 6.836 -17.304 1.00 35.10 302 THR A N 1
ATOM 2084 C CA . THR A 1 302 ? 3.988 5.939 -16.593 1.00 34.73 302 THR A CA 1
ATOM 2085 C C . THR A 1 302 ? 4.328 4.657 -17.339 1.00 34.31 302 THR A C 1
ATOM 2086 O O . THR A 1 302 ? 5.202 3.909 -16.921 1.00 37.21 302 THR A O 1
ATOM 2090 N N . TYR A 1 303 ? 3.581 4.359 -18.383 1.00 31.08 303 TYR A N 1
ATOM 2091 C CA . TYR A 1 303 ? 3.873 3.226 -19.260 1.00 31.25 303 TYR A CA 1
ATOM 2092 C C . TYR A 1 303 ? 3.928 3.649 -20.738 1.00 31.34 303 TYR A C 1
ATOM 2093 O O . TYR A 1 303 ? 3.007 4.281 -21.259 1.00 26.92 303 TYR A O 1
ATOM 2102 N N . THR A 1 304 ? 5.055 3.343 -21.395 1.00 29.69 304 THR A N 1
ATOM 2103 C CA . THR A 1 304 ? 5.252 3.675 -22.815 1.00 29.87 304 THR A CA 1
ATOM 2104 C C . THR A 1 304 ? 5.098 2.426 -23.706 1.00 27.25 304 THR A C 1
ATOM 2105 O O . THR A 1 304 ? 5.677 1.361 -23.412 1.00 28.98 304 THR A O 1
ATOM 2109 N N . LEU A 1 305 ? 4.275 2.519 -24.755 1.00 27.26 305 LEU A N 1
ATOM 2110 C CA . LEU A 1 305 ? 4.043 1.374 -25.607 1.00 27.99 305 LEU A CA 1
ATOM 2111 C C . LEU A 1 305 ? 5.341 1.089 -26.447 1.00 31.14 305 LEU A C 1
ATOM 2112 O O . LEU A 1 305 ? 5.901 1.996 -27.046 1.00 32.09 305 LEU A O 1
ATOM 2117 N N . LYS A 1 306 ? 5.767 -0.171 -26.479 1.00 33.86 306 LYS A N 1
ATOM 2118 C CA . LYS A 1 306 ? 6.995 -0.554 -27.202 1.00 36.42 306 LYS A CA 1
ATOM 2119 C C . LYS A 1 306 ? 6.743 -1.050 -28.635 1.00 36.21 306 LYS A C 1
ATOM 2120 O O . LYS A 1 306 ? 7.688 -1.348 -29.399 1.00 34.24 306 LYS A O 1
ATOM 2126 N N . ARG A 1 307 ? 5.477 -1.049 -29.023 1.00 34.04 307 ARG A N 1
ATOM 2127 C CA . ARG A 1 307 ? 5.019 -1.641 -30.269 1.00 34.79 307 ARG A CA 1
ATOM 2128 C C . ARG A 1 307 ? 3.646 -1.013 -30.507 1.00 33.99 307 ARG A C 1
ATOM 2129 O O . ARG A 1 307 ? 3.004 -0.541 -29.545 1.00 31.93 307 ARG A O 1
ATOM 2137 N N . ASP A 1 308 ? 3.229 -0.949 -31.760 1.00 35.06 308 ASP A N 1
ATOM 2138 C CA . ASP A 1 308 ? 1.815 -0.727 -32.056 1.00 35.40 308 ASP A CA 1
ATOM 2139 C C . ASP A 1 308 ? 1.005 -1.707 -31.217 1.00 33.40 308 ASP A C 1
ATOM 2140 O O . ASP A 1 308 ? 1.331 -2.885 -31.150 1.00 33.47 308 ASP A O 1
ATOM 2145 N N . SER A 1 309 ? -0.076 -1.234 -30.596 1.00 29.88 309 SER A N 1
ATOM 2146 C CA . SER A 1 309 ? -0.711 -2.016 -29.542 1.00 27.17 309 SER A CA 1
ATOM 2147 C C . SER A 1 309 ? -2.209 -1.996 -29.712 1.00 24.22 309 SER A C 1
ATOM 2148 O O . SER A 1 309 ? -2.758 -1.044 -30.254 1.00 24.28 309 SER A O 1
ATOM 2151 N N . VAL A 1 310 ? -2.835 -3.024 -29.181 1.00 24.44 310 VAL A N 1
ATOM 2152 C CA . VAL A 1 310 ? -4.292 -3.126 -29.060 1.00 25.32 310 VAL A CA 1
ATOM 2153 C C . VAL A 1 310 ? -4.630 -3.196 -27.550 1.00 28.39 310 VAL A C 1
ATOM 2154 O O . VAL A 1 310 ? -4.276 -4.172 -26.852 1.00 27.57 310 VAL A O 1
ATOM 2158 N N . LEU A 1 311 ? -5.373 -2.200 -27.062 1.00 22.17 311 LEU A N 1
ATOM 2159 C CA . LEU A 1 311 ? -5.554 -2.035 -25.607 1.00 22.31 311 LEU A CA 1
ATOM 2160 C C . LEU A 1 311 ? -7.020 -2.208 -25.284 1.00 23.85 311 LEU A C 1
ATOM 2161 O O . LEU A 1 311 ? -7.873 -1.703 -26.036 1.00 24.01 311 LEU A O 1
ATOM 2166 N N . ALA A 1 312 ? -7.301 -3.029 -24.273 1.00 25.18 312 ALA A N 1
ATOM 2167 C CA . ALA A 1 312 ? -8.680 -3.175 -23.735 1.00 23.31 312 ALA A CA 1
ATOM 2168 C C . ALA A 1 312 ? -8.945 -2.209 -22.600 1.00 22.77 312 ALA A C 1
ATOM 2169 O O . ALA A 1 312 ? -8.163 -2.110 -21.634 1.00 22.84 312 ALA A O 1
ATOM 2171 N N . ASN A 1 313 ? -10.001 -1.422 -22.781 1.00 21.78 313 ASN A N 1
ATOM 2172 C CA . ASN A 1 313 ? -10.449 -0.481 -21.778 1.00 22.43 313 ASN A CA 1
ATOM 2173 C C . ASN A 1 313 ? -11.588 -1.151 -21.042 1.00 19.42 313 ASN A C 1
ATOM 2174 O O . ASN A 1 313 ? -12.536 -1.573 -21.671 1.00 21.38 313 ASN A O 1
ATOM 2179 N N . ILE A 1 314 ? -11.440 -1.304 -19.725 1.00 18.89 314 ILE A N 1
ATOM 2180 C CA . ILE A 1 314 ? -12.321 -2.111 -18.857 1.00 19.55 314 ILE A CA 1
ATOM 2181 C C . ILE A 1 314 ? -12.842 -1.121 -17.815 1.00 19.66 314 ILE A C 1
ATOM 2182 O O . ILE A 1 314 ? -12.044 -0.383 -17.217 1.00 18.40 314 ILE A O 1
ATOM 2187 N N . PRO A 1 315 ? -14.148 -1.127 -17.547 1.00 19.71 315 PRO A N 1
ATOM 2188 C CA . PRO A 1 315 ? -14.664 -0.122 -16.622 1.00 17.78 315 PRO A CA 1
ATOM 2189 C C . PRO A 1 315 ? -14.584 -0.523 -15.139 1.00 19.00 315 PRO A C 1
ATOM 2190 O O . PRO A 1 315 ? -15.594 -0.503 -14.418 1.00 20.28 315 PRO A O 1
ATOM 2194 N N . VAL A 1 316 ? -13.388 -0.868 -14.688 1.00 19.71 316 VAL A N 1
ATOM 2195 C CA . VAL A 1 316 ? -13.098 -1.109 -13.307 1.00 19.71 316 VAL A CA 1
ATOM 2196 C C . VAL A 1 316 ? -11.906 -0.217 -12.949 1.00 18.51 316 VAL A C 1
ATOM 2197 O O . VAL A 1 316 ? -10.954 -0.097 -13.755 1.00 19.35 316 VAL A O 1
ATOM 2201 N N . GLY A 1 317 ? -11.986 0.453 -11.789 1.00 18.74 317 GLY A N 1
ATOM 2202 C CA . GLY A 1 317 ? -10.877 1.309 -11.317 1.00 15.77 317 GLY A CA 1
ATOM 2203 C C . GLY A 1 317 ? -10.782 1.290 -9.810 1.00 14.72 317 GLY A C 1
ATOM 2204 O O . GLY A 1 317 ? -11.381 0.417 -9.110 1.00 16.57 317 GLY A O 1
ATOM 2205 N N . TYR A 1 318 ? -10.102 2.266 -9.247 1.00 13.40 318 TYR A N 1
ATOM 2206 C CA . TYR A 1 318 ? -9.966 2.264 -7.798 1.00 15.15 318 TYR A CA 1
ATOM 2207 C C . TYR A 1 318 ? -11.250 2.526 -6.977 1.00 14.77 318 TYR A C 1
ATOM 2208 O O . TYR A 1 318 ? -11.346 2.131 -5.843 1.00 19.15 318 TYR A O 1
ATOM 2217 N N . ALA A 1 319 ? -12.262 3.081 -7.609 1.00 16.41 319 ALA A N 1
ATOM 2218 C CA . ALA A 1 319 ? -13.577 3.227 -6.972 1.00 16.97 319 ALA A CA 1
ATOM 2219 C C . ALA A 1 319 ? -14.270 1.880 -6.865 1.00 18.75 319 ALA A C 1
ATOM 2220 O O . ALA A 1 319 ? -15.293 1.730 -6.163 1.00 20.97 319 ALA A O 1
ATOM 2222 N N . ASP A 1 320 ? -13.757 0.923 -7.635 1.00 18.23 320 ASP A N 1
ATOM 2223 C CA . ASP A 1 320 ? -14.230 -0.463 -7.493 1.00 18.82 320 ASP A CA 1
ATOM 2224 C C . ASP A 1 320 ? -13.209 -1.256 -6.648 1.00 16.38 320 ASP A C 1
ATOM 2225 O O . ASP A 1 320 ? -13.259 -2.539 -6.619 1.00 16.87 320 ASP A O 1
ATOM 2230 N N . GLY A 1 321 ? -12.372 -0.547 -5.895 1.00 16.45 321 GLY A N 1
ATOM 2231 C CA . GLY A 1 321 ? -11.371 -1.199 -5.032 1.00 16.39 321 GLY A CA 1
ATOM 2232 C C . GLY A 1 321 ? -10.213 -1.780 -5.786 1.00 20.02 321 GLY A C 1
ATOM 2233 O O . GLY A 1 321 ? -9.389 -2.500 -5.192 1.00 21.84 321 GLY A O 1
ATOM 2234 N N . TYR A 1 322 ? -10.167 -1.519 -7.087 1.00 19.88 322 TYR A N 1
ATOM 2235 C CA . TYR A 1 322 ? -9.014 -1.954 -7.908 1.00 17.48 322 TYR A CA 1
ATOM 2236 C C . TYR A 1 322 ? -7.896 -0.907 -7.806 1.00 16.19 322 TYR A C 1
ATOM 2237 O O . TYR A 1 322 ? -7.693 -0.092 -8.678 1.00 21.52 322 TYR A O 1
ATOM 2246 N N . ARG A 1 323 ? -7.269 -0.899 -6.636 1.00 16.69 323 ARG A N 1
ATOM 2247 C CA . ARG A 1 323 ? -6.543 0.256 -6.154 1.00 18.59 323 ARG A CA 1
ATOM 2248 C C . ARG A 1 323 ? -5.290 0.566 -6.955 1.00 23.42 323 ARG A C 1
ATOM 2249 O O . ARG A 1 323 ? -4.870 -0.226 -7.787 1.00 23.05 323 ARG A O 1
ATOM 2257 N N . ARG A 1 324 ? -4.688 1.728 -6.639 1.00 21.38 324 ARG A N 1
ATOM 2258 C CA . ARG A 1 324 ? -3.501 2.231 -7.320 1.00 24.90 324 ARG A CA 1
ATOM 2259 C C . ARG A 1 324 ? -2.324 1.302 -7.125 1.00 27.17 324 ARG A C 1
ATOM 2260 O O . ARG A 1 324 ? -1.345 1.324 -7.882 1.00 29.71 324 ARG A O 1
ATOM 2268 N N . VAL A 1 325 ? -2.427 0.493 -6.094 1.00 26.88 325 VAL A N 1
ATOM 2269 C CA . VAL A 1 325 ? -1.493 -0.601 -5.856 1.00 28.57 325 VAL A CA 1
ATOM 2270 C C . VAL A 1 325 ? -1.362 -1.543 -7.117 1.00 28.74 325 VAL A C 1
ATOM 2271 O O . VAL A 1 325 ? -0.294 -2.164 -7.364 1.00 27.94 325 VAL A O 1
ATOM 2275 N N . PHE A 1 326 ? -2.397 -1.580 -7.960 1.00 26.37 326 PHE A N 1
ATOM 2276 C CA . PHE A 1 326 ? -2.376 -2.436 -9.155 1.00 25.58 326 PHE A CA 1
ATOM 2277 C C . PHE A 1 326 ? -1.741 -1.788 -10.375 1.00 24.45 326 PHE A C 1
ATOM 2278 O O . PHE A 1 326 ? -1.624 -2.429 -11.416 1.00 25.57 326 PHE A O 1
ATOM 2286 N N . SER A 1 327 ? -1.336 -0.509 -10.243 1.00 24.86 327 SER A N 1
ATOM 2287 C CA . SER A 1 327 ? -0.793 0.281 -11.342 1.00 22.98 327 SER A CA 1
ATOM 2288 C C . SER A 1 327 ? 0.487 -0.387 -11.879 1.00 26.00 327 SER A C 1
ATOM 2289 O O . SER A 1 327 ? 1.389 -0.652 -11.092 1.00 28.96 327 SER A O 1
ATOM 2292 N N . ASN A 1 328 ? 0.506 -0.700 -13.183 1.00 26.15 328 ASN A N 1
ATOM 2293 C CA . ASN A 1 328 ? 1.680 -1.379 -13.831 1.00 30.25 328 ASN A CA 1
ATOM 2294 C C . ASN A 1 328 ? 2.078 -2.668 -13.126 1.00 32.50 328 ASN A C 1
ATOM 2295 O O . ASN A 1 328 ? 3.253 -3.044 -13.140 1.00 34.33 328 ASN A O 1
ATOM 2300 N N . ALA A 1 329 ? 1.116 -3.332 -12.480 1.00 31.64 329 ALA A N 1
ATOM 2301 C CA . ALA A 1 329 ? 1.416 -4.473 -11.616 1.00 27.01 329 ALA A CA 1
ATOM 2302 C C . ALA A 1 329 ? 0.379 -5.557 -11.728 1.00 31.61 329 ALA A C 1
ATOM 2303 O O . ALA A 1 329 ? 0.697 -6.739 -11.702 1.00 27.33 329 ALA A O 1
ATOM 2305 N N . GLY A 1 330 ? -0.886 -5.162 -11.821 1.00 28.57 330 GLY A N 1
ATOM 2306 C CA . GLY A 1 330 ? -1.947 -6.137 -11.929 1.00 27.80 330 GLY A CA 1
ATOM 2307 C C . GLY A 1 330 ? -1.988 -6.985 -13.206 1.00 25.87 330 GLY A C 1
ATOM 2308 O O . GLY A 1 330 ? -1.408 -6.635 -14.255 1.00 26.43 330 GLY A O 1
ATOM 2309 N N . HIS A 1 331 ? -2.777 -8.052 -13.129 1.00 27.34 331 HIS A N 1
ATOM 2310 C CA . HIS A 1 331 ? -3.159 -8.806 -14.290 1.00 27.64 331 HIS A CA 1
ATOM 2311 C C . HIS A 1 331 ? -4.631 -9.102 -14.297 1.00 29.17 331 HIS A C 1
ATOM 2312 O O . HIS A 1 331 ? -5.273 -9.134 -13.249 1.00 31.11 331 HIS A O 1
ATOM 2319 N N . ALA A 1 332 ? -5.173 -9.269 -15.483 1.00 24.89 332 ALA A N 1
ATOM 2320 C CA . ALA A 1 332 ? -6.559 -9.691 -15.641 1.00 25.36 332 ALA A CA 1
ATOM 2321 C C . ALA A 1 332 ? -6.571 -10.942 -16.503 1.00 24.30 332 ALA A C 1
ATOM 2322 O O . ALA A 1 332 ? -5.609 -11.233 -17.213 1.00 25.82 332 ALA A O 1
ATOM 2324 N N . LEU A 1 333 ? -7.690 -11.604 -16.558 1.00 25.94 333 LEU A N 1
ATOM 2325 C CA . LEU A 1 333 ? -7.808 -12.723 -17.479 1.00 27.31 333 LEU A CA 1
ATOM 2326 C C . LEU A 1 333 ? -8.752 -12.355 -18.587 1.00 28.13 333 LEU A C 1
ATOM 2327 O O . LEU A 1 333 ? -9.923 -12.071 -18.330 1.00 26.94 333 LEU A O 1
ATOM 2332 N N . ILE A 1 334 ? -8.299 -12.517 -19.825 1.00 26.62 334 ILE A N 1
ATOM 2333 C CA . ILE A 1 334 ? -9.211 -12.364 -20.989 1.00 27.79 334 ILE A CA 1
ATOM 2334 C C . ILE A 1 334 ? -8.900 -13.502 -21.970 1.00 25.95 334 ILE A C 1
ATOM 2335 O O . ILE A 1 334 ? -7.749 -13.843 -22.151 1.00 29.48 334 ILE A O 1
ATOM 2340 N N . ALA A 1 335 ? -9.953 -14.098 -22.535 1.00 30.56 335 ALA A N 1
ATOM 2341 C CA . ALA A 1 335 ? -9.831 -15.282 -23.413 1.00 31.76 335 ALA A CA 1
ATOM 2342 C C . ALA A 1 335 ? -8.997 -16.397 -22.763 1.00 32.95 335 ALA A C 1
ATOM 2343 O O . ALA A 1 335 ? -8.187 -17.059 -23.431 1.00 32.22 335 ALA A O 1
ATOM 2345 N N . GLY A 1 336 ? -9.110 -16.530 -21.443 1.00 31.64 336 GLY A N 1
ATOM 2346 C CA . GLY A 1 336 ? -8.438 -17.609 -20.728 1.00 31.36 336 GLY A CA 1
ATOM 2347 C C . GLY A 1 336 ? -6.952 -17.369 -20.546 1.00 33.96 336 GLY A C 1
ATOM 2348 O O . GLY A 1 336 ? -6.199 -18.288 -20.171 1.00 32.41 336 GLY A O 1
ATOM 2349 N N . GLN A 1 337 ? -6.518 -16.141 -20.811 1.00 32.40 337 GLN A N 1
ATOM 2350 C CA . GLN A 1 337 ? -5.123 -15.785 -20.761 1.00 33.87 337 GLN A CA 1
ATOM 2351 C C . GLN A 1 337 ? -4.868 -14.583 -19.855 1.00 34.78 337 GLN A C 1
ATOM 2352 O O . GLN A 1 337 ? -5.705 -13.669 -19.758 1.00 31.19 337 GLN A O 1
ATOM 2358 N N . ARG A 1 338 ? -3.715 -14.605 -19.182 1.00 33.07 338 ARG A N 1
ATOM 2359 C CA . ARG A 1 338 ? -3.312 -13.533 -18.294 1.00 36.40 338 ARG A CA 1
ATOM 2360 C C . ARG A 1 338 ? -2.669 -12.387 -19.074 1.00 37.51 338 ARG A C 1
ATOM 2361 O O . ARG A 1 338 ? -1.746 -12.602 -19.861 1.00 36.24 338 ARG A O 1
ATOM 2369 N N . VAL A 1 339 ? -3.245 -11.183 -18.939 1.00 33.23 339 VAL A N 1
ATOM 2370 C CA . VAL A 1 339 ? -2.759 -9.983 -19.618 1.00 32.06 339 VAL A CA 1
ATOM 2371 C C . VAL A 1 339 ? -2.561 -8.851 -18.600 1.00 30.36 339 VAL A C 1
ATOM 2372 O O . VAL A 1 339 ? -3.249 -8.826 -17.585 1.00 30.98 339 VAL A O 1
ATOM 2376 N N . PRO A 1 340 ? -1.606 -7.913 -18.863 1.00 26.81 340 PRO A N 1
ATOM 2377 C CA . PRO A 1 340 ? -1.165 -6.973 -17.859 1.00 25.80 340 PRO A CA 1
ATOM 2378 C C . PRO A 1 340 ? -1.936 -5.680 -17.915 1.00 21.81 340 PRO A C 1
ATOM 2379 O O . PRO A 1 340 ? -2.248 -5.189 -19.021 1.00 24.15 340 PRO A O 1
ATOM 2383 N N . VAL A 1 341 ? -2.140 -5.118 -16.739 1.00 25.24 341 VAL A N 1
ATOM 2384 C CA . VAL A 1 341 ? -2.608 -3.748 -16.530 1.00 28.76 341 VAL A CA 1
ATOM 2385 C C . VAL A 1 341 ? -1.487 -2.797 -16.913 1.00 29.75 341 VAL A C 1
ATOM 2386 O O . VAL A 1 341 ? -0.352 -2.989 -16.482 1.00 34.72 341 VAL A O 1
ATOM 2390 N N . LEU A 1 342 ? -1.812 -1.795 -17.742 1.00 29.32 342 LEU A N 1
ATOM 2391 C CA . LEU A 1 342 ? -0.861 -0.790 -18.192 1.00 26.49 342 LEU A CA 1
ATOM 2392 C C . LEU A 1 342 ? -1.130 0.554 -17.537 1.00 29.10 342 LEU A C 1
ATOM 2393 O O . LEU A 1 342 ? -2.269 1.107 -17.639 1.00 27.71 342 LEU A O 1
ATOM 2398 N N . GLY A 1 343 ? -0.090 1.115 -16.929 1.00 27.97 343 GLY A N 1
ATOM 2399 C CA . GLY A 1 343 ? -0.170 2.474 -16.341 1.00 25.17 343 GLY A CA 1
ATOM 2400 C C . GLY A 1 343 ? -0.937 2.503 -15.015 1.00 21.90 343 GLY A C 1
ATOM 2401 O O . GLY A 1 343 ? -1.261 1.477 -14.452 1.00 22.99 343 GLY A O 1
ATOM 2402 N N . LYS A 1 344 ? -1.290 3.691 -14.587 1.00 22.87 344 LYS A N 1
ATOM 2403 C CA . LYS A 1 344 ? -1.908 3.893 -13.279 1.00 24.40 344 LYS A CA 1
ATOM 2404 C C . LYS A 1 344 ? -3.362 3.533 -13.457 1.00 23.33 344 LYS A C 1
ATOM 2405 O O . LYS A 1 344 ? -3.943 3.855 -14.514 1.00 23.23 344 LYS A O 1
ATOM 2411 N N . THR A 1 345 ? -3.946 2.894 -12.431 1.00 22.01 345 THR A N 1
ATOM 2412 C CA . THR A 1 345 ? -5.382 2.670 -12.437 1.00 21.19 345 THR A CA 1
ATOM 2413 C C . THR A 1 345 ? -6.073 4.039 -12.433 1.00 21.77 345 THR A C 1
ATOM 2414 O O . THR A 1 345 ? -5.571 4.980 -11.847 1.00 24.90 345 THR A O 1
ATOM 2418 N N . SER A 1 346 ? -7.188 4.167 -13.128 1.00 18.86 346 SER A N 1
ATOM 2419 C CA . SER A 1 346 ? -7.967 5.409 -13.001 1.00 20.71 346 SER A CA 1
ATOM 2420 C C . SER A 1 346 ? -9.073 5.172 -11.991 1.00 19.79 346 SER A C 1
ATOM 2421 O O . SER A 1 346 ? -9.253 4.045 -11.544 1.00 20.40 346 SER A O 1
ATOM 2424 N N . MET A 1 347 ? -9.868 6.194 -11.680 1.00 18.05 347 MET A N 1
ATOM 2425 C CA . MET A 1 347 ? -10.922 5.955 -10.700 1.00 15.76 347 MET A CA 1
ATOM 2426 C C . MET A 1 347 ? -11.872 4.848 -11.198 1.00 14.78 347 MET A C 1
ATOM 2427 O O . MET A 1 347 ? -12.394 4.138 -10.353 1.00 17.57 347 MET A O 1
ATOM 2432 N N . ASN A 1 348 ? -12.263 4.876 -12.476 1.00 16.12 348 ASN A N 1
ATOM 2433 C CA . ASN A 1 348 ? -13.308 4.015 -12.929 1.00 17.54 348 ASN A CA 1
ATOM 2434 C C . ASN A 1 348 ? -12.953 3.114 -14.114 1.00 16.59 348 ASN A C 1
ATOM 2435 O O . ASN A 1 348 ? -13.838 2.428 -14.657 1.00 18.75 348 ASN A O 1
ATOM 2440 N N . THR A 1 349 ? -11.668 3.109 -14.525 1.00 19.23 349 THR A N 1
ATOM 2441 C CA . THR A 1 349 ? -11.233 2.473 -15.791 1.00 20.31 349 THR A CA 1
ATOM 2442 C C . THR A 1 349 ? -9.826 1.979 -15.605 1.00 20.15 349 THR A C 1
ATOM 2443 O O . THR A 1 349 ? -9.001 2.650 -14.928 1.00 19.17 349 THR A O 1
ATOM 2447 N N . VAL A 1 350 ? -9.617 0.771 -16.084 1.00 21.98 350 VAL A N 1
ATOM 2448 C CA . VAL A 1 350 ? -8.282 0.182 -16.191 1.00 20.41 350 VAL A CA 1
ATOM 2449 C C . VAL A 1 350 ? -8.016 -0.197 -17.692 1.00 20.41 350 VAL A C 1
ATOM 2450 O O . VAL A 1 350 ? -8.909 -0.614 -18.424 1.00 20.05 350 VAL A O 1
ATOM 2454 N N . ILE A 1 351 ? -6.750 -0.109 -18.110 1.00 21.97 351 ILE A N 1
ATOM 2455 C CA . ILE A 1 351 ? -6.383 -0.476 -19.476 1.00 20.82 351 ILE A CA 1
ATOM 2456 C C . ILE A 1 351 ? -5.436 -1.706 -19.328 1.00 21.69 351 ILE A C 1
ATOM 2457 O O . ILE A 1 351 ? -4.544 -1.739 -18.413 1.00 22.09 351 ILE A O 1
ATOM 2462 N N . VAL A 1 352 ? -5.722 -2.708 -20.140 1.00 23.20 352 VAL A N 1
ATOM 2463 C CA . VAL A 1 352 ? -4.933 -3.961 -20.187 1.00 23.68 352 VAL A CA 1
ATOM 2464 C C . VAL A 1 352 ? -4.465 -4.193 -21.633 1.00 26.51 352 VAL A C 1
ATOM 2465 O O . VAL A 1 352 ? -5.141 -3.803 -22.593 1.00 26.70 352 VAL A O 1
ATOM 2469 N N . ASP A 1 353 ? -3.264 -4.787 -21.791 1.00 26.77 353 ASP A N 1
ATOM 2470 C CA . ASP A 1 353 ? -2.691 -5.010 -23.103 1.00 26.62 353 ASP A CA 1
ATOM 2471 C C . ASP A 1 353 ? -3.222 -6.310 -23.723 1.00 28.27 353 ASP A C 1
ATOM 2472 O O . ASP A 1 353 ? -2.992 -7.406 -23.192 1.00 29.59 353 ASP A O 1
ATOM 2477 N N . ILE A 1 354 ? -3.948 -6.204 -24.832 1.00 27.22 354 ILE A N 1
ATOM 2478 C CA . ILE A 1 354 ? -4.463 -7.413 -25.493 1.00 28.15 354 ILE A CA 1
ATOM 2479 C C . ILE A 1 354 ? -3.802 -7.666 -26.872 1.00 29.50 354 ILE A C 1
ATOM 2480 O O . ILE A 1 354 ? -4.307 -8.455 -27.675 1.00 30.86 354 ILE A O 1
ATOM 2485 N N . THR A 1 355 ? -2.652 -7.021 -27.091 1.00 30.39 355 THR A N 1
ATOM 2486 C CA . THR A 1 355 ? -1.986 -6.973 -28.387 1.00 31.87 355 THR A CA 1
ATOM 2487 C C . THR A 1 355 ? -1.644 -8.410 -28.778 1.00 36.30 355 THR A C 1
ATOM 2488 O O . THR A 1 355 ? -1.608 -8.747 -29.972 1.00 40.01 355 THR A O 1
ATOM 2492 N N . SER A 1 356 ? -1.441 -9.256 -27.766 1.00 37.91 356 SER A N 1
ATOM 2493 C CA . SER A 1 356 ? -0.987 -10.629 -27.967 1.00 39.37 356 SER A CA 1
ATOM 2494 C C . SER A 1 356 ? -2.151 -11.634 -28.082 1.00 40.05 356 SER A C 1
ATOM 2495 O O . SER A 1 356 ? -1.936 -12.839 -28.273 1.00 42.63 356 SER A O 1
ATOM 2498 N N . LEU A 1 357 ? -3.378 -11.152 -27.956 1.00 37.28 357 LEU A N 1
ATOM 2499 C CA . LEU A 1 357 ? -4.551 -12.002 -28.156 1.00 36.63 357 LEU A CA 1
ATOM 2500 C C . LEU A 1 357 ? -5.080 -11.781 -29.574 1.00 37.37 357 LEU A C 1
ATOM 2501 O O . LEU A 1 357 ? -4.575 -10.937 -30.304 1.00 38.11 357 LEU A O 1
ATOM 2506 N N . ASN A 1 358 ? -6.063 -12.552 -29.986 1.00 37.60 358 ASN A N 1
ATOM 2507 C CA . ASN A 1 358 ? -6.865 -12.127 -31.120 1.00 40.24 358 ASN A CA 1
ATOM 2508 C C . ASN A 1 358 ? -8.278 -12.627 -31.095 1.00 38.61 358 ASN A C 1
ATOM 2509 O O . ASN A 1 358 ? -8.651 -13.409 -30.224 1.00 35.44 358 ASN A O 1
ATOM 2514 N N . ASN A 1 359 ? -9.072 -12.101 -32.023 1.00 37.96 359 ASN A N 1
ATOM 2515 C CA . ASN A 1 359 ? -10.523 -12.286 -32.041 1.00 39.66 359 ASN A CA 1
ATOM 2516 C C . ASN A 1 359 ? -11.206 -11.829 -30.759 1.00 36.69 359 ASN A C 1
ATOM 2517 O O . ASN A 1 359 ? -12.217 -12.410 -30.362 1.00 37.03 359 ASN A O 1
ATOM 2522 N N . ILE A 1 360 ? -10.669 -10.785 -30.127 1.00 31.33 360 ILE A N 1
ATOM 2523 C CA . ILE A 1 360 ? -11.305 -10.256 -28.908 1.00 30.03 360 ILE A CA 1
ATOM 2524 C C . ILE A 1 360 ? -12.374 -9.255 -29.304 1.00 28.08 360 ILE A C 1
ATOM 2525 O O . ILE A 1 360 ? -12.210 -8.540 -30.299 1.00 27.54 360 ILE A O 1
ATOM 2530 N N . LYS A 1 361 ? -13.509 -9.304 -28.614 1.00 27.72 361 LYS A N 1
ATOM 2531 C CA . LYS A 1 361 ? -14.660 -8.463 -28.953 1.00 28.23 361 LYS A CA 1
ATOM 2532 C C . LYS A 1 361 ? -15.083 -7.596 -27.756 1.00 25.15 361 LYS A C 1
ATOM 2533 O O . LYS A 1 361 ? -14.957 -7.998 -26.594 1.00 26.31 361 LYS A O 1
ATOM 2539 N N . PRO A 1 362 ? -15.558 -6.380 -28.036 1.00 25.28 362 PRO A N 1
ATOM 2540 C CA . PRO A 1 362 ? -16.232 -5.623 -26.996 1.00 24.89 362 PRO A CA 1
ATOM 2541 C C . PRO A 1 362 ? -17.240 -6.488 -26.292 1.00 25.83 362 PRO A C 1
ATOM 2542 O O . PRO A 1 362 ? -17.990 -7.223 -26.978 1.00 29.24 362 PRO A O 1
ATOM 2546 N N . GLY A 1 363 ? -17.340 -6.340 -24.952 1.00 25.59 363 GLY A N 1
ATOM 2547 C CA . GLY A 1 363 ? -18.314 -7.100 -24.132 1.00 24.59 363 GLY A CA 1
ATOM 2548 C C . GLY A 1 363 ? -17.786 -8.433 -23.656 1.00 23.21 363 GLY A C 1
ATOM 2549 O O . GLY A 1 363 ? -18.450 -9.138 -22.882 1.00 26.17 363 GLY A O 1
ATOM 2550 N N . ASP A 1 364 ? -16.605 -8.793 -24.136 1.00 24.59 364 ASP A N 1
ATOM 2551 C CA . ASP A 1 364 ? -15.953 -10.007 -23.669 1.00 27.13 364 ASP A CA 1
ATOM 2552 C C . ASP A 1 364 ? -15.671 -9.961 -22.160 1.00 27.77 364 ASP A C 1
ATOM 2553 O O . ASP A 1 364 ? -15.255 -8.922 -21.598 1.00 27.74 364 ASP A O 1
ATOM 2558 N N . GLU A 1 365 ? -15.868 -11.105 -21.524 1.00 26.39 365 GLU A N 1
ATOM 2559 C CA . GLU A 1 365 ? -15.732 -11.210 -20.085 1.00 26.85 365 GLU A CA 1
ATOM 2560 C C . GLU A 1 365 ? -14.286 -11.132 -19.618 1.00 26.51 365 GLU A C 1
ATOM 2561 O O . GLU A 1 365 ? -13.384 -11.741 -20.190 1.00 28.34 365 GLU A O 1
ATOM 2567 N N . VAL A 1 366 ? -14.080 -10.329 -18.575 1.00 25.21 366 VAL A N 1
ATOM 2568 C CA . VAL A 1 366 ? -12.762 -10.122 -17.978 1.00 19.83 366 VAL A CA 1
ATOM 2569 C C . VAL A 1 366 ? -12.804 -10.549 -16.517 1.00 22.78 366 VAL A C 1
ATOM 2570 O O . VAL A 1 366 ? -13.766 -10.240 -15.784 1.00 22.79 366 VAL A O 1
ATOM 2574 N N . VAL A 1 367 ? -11.759 -11.240 -16.053 1.00 20.81 367 VAL A N 1
ATOM 2575 C CA . VAL A 1 367 ? -11.704 -11.722 -14.673 1.00 23.28 367 VAL A CA 1
ATOM 2576 C C . VAL A 1 367 ? -10.510 -11.150 -13.962 1.00 24.16 367 VAL A C 1
ATOM 2577 O O . VAL A 1 367 ? -9.411 -11.142 -14.490 1.00 23.88 367 VAL A O 1
ATOM 2581 N N . PHE A 1 368 ? -10.759 -10.525 -12.804 1.00 23.82 368 PHE A N 1
ATOM 2582 C CA . PHE A 1 368 ? -9.696 -9.889 -12.032 1.00 22.96 368 PHE A CA 1
ATOM 2583 C C . PHE A 1 368 ? -9.334 -10.725 -10.812 1.00 17.45 368 PHE A C 1
ATOM 2584 O O . PHE A 1 368 ? -8.321 -10.497 -10.185 1.00 22.42 368 PHE A O 1
ATOM 2592 N N . PHE A 1 369 ? -10.241 -11.563 -10.373 1.00 23.24 369 PHE A N 1
ATOM 2593 C CA . PHE A 1 369 ? -9.890 -12.559 -9.343 1.00 22.40 369 PHE A CA 1
ATOM 2594 C C . PHE A 1 369 ? -10.665 -13.803 -9.597 1.00 23.90 369 PHE A C 1
ATOM 2595 O O . PHE A 1 369 ? -11.873 -13.746 -9.780 1.00 24.46 369 PHE A O 1
ATOM 2603 N N . GLY A 1 370 ? -9.986 -14.958 -9.552 1.00 26.59 370 GLY A N 1
ATOM 2604 C CA . GLY A 1 370 ? -10.655 -16.223 -9.888 1.00 24.56 370 GLY A CA 1
ATOM 2605 C C . GLY A 1 370 ? -10.149 -16.887 -11.161 1.00 24.97 370 GLY A C 1
ATOM 2606 O O . GLY A 1 370 ? -9.061 -16.552 -11.664 1.00 24.68 370 GLY A O 1
ATOM 2607 N N . LYS A 1 371 ? -10.966 -17.802 -11.696 1.00 29.56 371 LYS A N 1
ATOM 2608 C CA . LYS A 1 371 ? -10.561 -18.658 -12.818 1.00 29.82 371 LYS A CA 1
ATOM 2609 C C . LYS A 1 371 ? -11.236 -18.211 -14.113 1.00 30.28 371 LYS A C 1
ATOM 2610 O O . LYS A 1 371 ? -12.334 -17.702 -14.082 1.00 30.15 371 LYS A O 1
ATOM 2616 N N . GLN A 1 372 ? -10.560 -18.431 -15.238 1.00 32.59 372 GLN A N 1
ATOM 2617 C CA . GLN A 1 372 ? -11.140 -18.290 -16.588 1.00 30.63 372 GLN A CA 1
ATOM 2618 C C . GLN A 1 372 ? -10.327 -19.196 -17.541 1.00 31.85 372 GLN A C 1
ATOM 2619 O O . GLN A 1 372 ? -9.094 -19.023 -17.696 1.00 29.24 372 GLN A O 1
ATOM 2625 N N . GLY A 1 373 ? -11.016 -20.157 -18.158 1.00 35.80 373 GLY A N 1
ATOM 2626 C CA . GLY A 1 373 ? -10.334 -21.198 -18.946 1.00 38.36 373 GLY A CA 1
ATOM 2627 C C . GLY A 1 373 ? -9.263 -21.846 -18.078 1.00 38.10 373 GLY A C 1
ATOM 2628 O O . GLY A 1 373 ? -9.526 -22.177 -16.919 1.00 37.20 373 GLY A O 1
ATOM 2629 N N . ASN A 1 374 ? -8.040 -21.951 -18.592 1.00 40.18 374 ASN A N 1
ATOM 2630 C CA . ASN A 1 374 ? -6.937 -22.505 -17.785 1.00 41.90 374 ASN A CA 1
ATOM 2631 C C . ASN A 1 374 ? -5.984 -21.473 -17.171 1.00 41.57 374 ASN A C 1
ATOM 2632 O O . ASN A 1 374 ? -4.825 -21.783 -16.838 1.00 39.76 374 ASN A O 1
ATOM 2637 N N . SER A 1 375 ? -6.492 -20.251 -16.976 1.00 38.61 375 SER A N 1
ATOM 2638 C CA . SER A 1 375 ? -5.757 -19.228 -16.238 1.00 36.73 375 SER A CA 1
ATOM 2639 C C . SER A 1 375 ? -6.436 -18.926 -14.897 1.00 32.26 375 SER A C 1
ATOM 2640 O O . SER A 1 375 ? -7.595 -19.319 -14.658 1.00 31.02 375 SER A O 1
ATOM 2643 N N . GLU A 1 376 ? -5.669 -18.337 -13.999 1.00 31.45 376 GLU A N 1
ATOM 2644 C CA . GLU A 1 376 ? -6.163 -17.965 -12.665 1.00 33.22 376 GLU A CA 1
ATOM 2645 C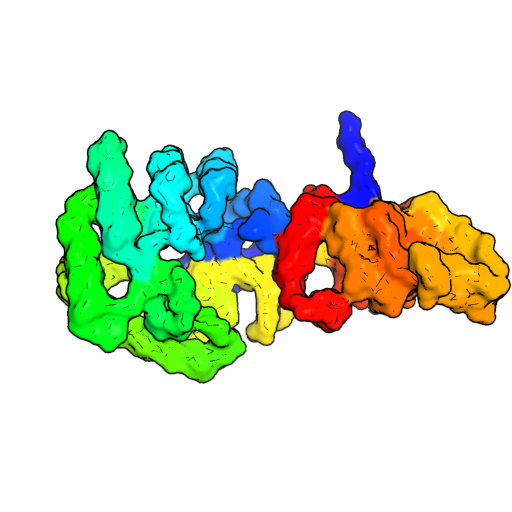 C . GLU A 1 376 ? -5.437 -16.733 -12.130 1.00 34.17 376 GLU A C 1
ATOM 2646 O O . GLU A 1 376 ? -4.235 -16.518 -12.389 1.00 33.36 376 GLU A O 1
ATOM 2652 N N . ILE A 1 377 ? -6.190 -15.883 -11.419 1.00 29.30 377 ILE A N 1
ATOM 2653 C CA . ILE A 1 377 ? -5.573 -14.906 -10.534 1.00 31.20 377 ILE A CA 1
ATOM 2654 C C . ILE A 1 377 ? -5.734 -15.416 -9.123 1.00 28.01 377 ILE A C 1
ATOM 2655 O O . ILE A 1 377 ? -6.849 -15.662 -8.687 1.00 29.14 377 ILE A O 1
ATOM 2660 N N . THR A 1 378 ? -4.633 -15.603 -8.415 1.00 30.66 378 THR A N 1
ATOM 2661 C CA . THR A 1 378 ? -4.687 -16.221 -7.073 1.00 33.85 378 THR A CA 1
ATOM 2662 C C . THR A 1 378 ? -4.763 -15.175 -5.950 1.00 29.14 378 THR A C 1
ATOM 2663 O O . THR A 1 378 ? -4.301 -14.045 -6.124 1.00 30.80 378 THR A O 1
ATOM 2667 N N . ALA A 1 379 ? -5.270 -15.584 -4.783 1.00 30.75 379 ALA A N 1
ATOM 2668 C CA . ALA A 1 379 ? -5.154 -14.762 -3.568 1.00 29.97 379 ALA A CA 1
ATOM 2669 C C . ALA A 1 379 ? -3.716 -14.320 -3.288 1.00 29.77 379 ALA A C 1
ATOM 2670 O O . ALA A 1 379 ? -3.454 -13.228 -2.818 1.00 27.66 379 ALA A O 1
ATOM 2672 N N . GLU A 1 380 ? -2.754 -15.164 -3.606 1.00 29.09 380 GLU A N 1
ATOM 2673 C CA . GLU A 1 380 ? -1.415 -14.877 -3.188 1.00 28.93 380 GLU A CA 1
ATOM 2674 C C . GLU A 1 380 ? -0.774 -13.725 -3.920 1.00 26.23 380 GLU A C 1
ATOM 2675 O O . GLU A 1 380 ? -0.020 -12.937 -3.329 1.00 30.99 380 GLU A O 1
ATOM 2681 N N . GLU A 1 381 ? -1.086 -13.588 -5.207 1.00 24.81 381 GLU A N 1
ATOM 2682 C CA . GLU A 1 381 ? -0.545 -12.550 -6.022 1.00 28.46 381 GLU A CA 1
ATOM 2683 C C . GLU A 1 381 ? -1.260 -11.231 -5.694 1.00 25.58 381 GLU A C 1
ATOM 2684 O O . GLU A 1 381 ? -0.666 -10.173 -5.772 1.00 26.73 381 GLU A O 1
ATOM 2690 N N . ILE A 1 382 ? -2.527 -11.335 -5.321 1.00 26.24 382 ILE A N 1
ATOM 2691 C CA . ILE A 1 382 ? -3.278 -10.149 -4.829 1.00 24.64 382 ILE A CA 1
ATOM 2692 C C . ILE A 1 382 ? -2.617 -9.591 -3.541 1.00 25.81 382 ILE A C 1
ATOM 2693 O O . ILE A 1 382 ? -2.390 -8.369 -3.422 1.00 27.42 382 ILE A O 1
ATOM 2698 N N . GLU A 1 383 ? -2.295 -10.477 -2.591 1.00 25.75 383 GLU A N 1
ATOM 2699 C CA . GLU A 1 383 ? -1.556 -10.067 -1.374 1.00 26.62 383 GLU A CA 1
ATOM 2700 C C . GLU A 1 383 ? -0.220 -9.437 -1.698 1.00 26.88 383 GLU A C 1
ATOM 2701 O O . GLU A 1 383 ? 0.165 -8.391 -1.147 1.00 28.44 383 GLU A O 1
ATOM 2707 N N . ASP A 1 384 ? 0.512 -10.045 -2.616 1.00 29.23 384 ASP A N 1
ATOM 2708 C CA . ASP A 1 384 ? 1.843 -9.501 -2.939 1.00 30.00 384 ASP A CA 1
ATOM 2709 C C . ASP A 1 384 ? 1.807 -8.111 -3.592 1.00 30.42 384 ASP A C 1
ATOM 2710 O O . ASP A 1 384 ? 2.579 -7.186 -3.217 1.00 30.40 384 ASP A O 1
ATOM 2715 N N . ILE A 1 385 ? 0.897 -7.930 -4.540 1.00 26.70 385 ILE A N 1
ATOM 2716 C CA . ILE A 1 385 ? 0.760 -6.600 -5.143 1.00 28.60 385 ILE A CA 1
ATOM 2717 C C . ILE A 1 385 ? 0.289 -5.608 -4.075 1.00 28.98 385 ILE A C 1
ATOM 2718 O O . ILE A 1 385 ? 0.802 -4.475 -3.991 1.00 26.98 385 ILE A O 1
ATOM 2723 N N . SER A 1 386 ? -0.732 -6.010 -3.301 1.00 27.16 386 SER A N 1
ATOM 2724 C CA . SER A 1 386 ? -1.437 -5.069 -2.379 1.00 30.93 386 SER A CA 1
ATOM 2725 C C . SER A 1 386 ? -0.644 -4.737 -1.114 1.00 29.23 386 SER A C 1
ATOM 2726 O O . SER A 1 386 ? -0.843 -3.688 -0.461 1.00 30.19 386 SER A O 1
ATOM 2729 N N . GLY A 1 387 ? 0.250 -5.641 -0.748 1.00 27.36 387 GLY A N 1
ATOM 2730 C CA . GLY A 1 387 ? 0.964 -5.517 0.504 1.00 25.98 387 GLY A CA 1
ATOM 2731 C C . GLY A 1 387 ? 0.182 -5.797 1.778 1.00 22.82 387 GLY A C 1
ATOM 2732 O O . GLY A 1 387 ? 0.635 -5.407 2.845 1.00 26.86 387 GLY A O 1
ATOM 2733 N N . ALA A 1 388 ? -0.964 -6.514 1.687 1.00 22.20 388 ALA A N 1
ATOM 2734 C CA . ALA A 1 388 ? -1.806 -6.771 2.830 1.00 20.25 388 ALA A CA 1
ATOM 2735 C C . ALA A 1 388 ? -2.558 -8.104 2.657 1.00 22.48 388 ALA A C 1
ATOM 2736 O O . ALA A 1 388 ? -2.725 -8.555 1.538 1.00 23.84 388 ALA A O 1
ATOM 2738 N N . LEU A 1 389 ? -3.123 -8.652 3.728 1.00 21.07 389 LEU A N 1
ATOM 2739 C CA . LEU A 1 389 ? -3.836 -9.955 3.589 1.00 22.27 389 LEU A CA 1
ATOM 2740 C C . LEU A 1 389 ? -5.043 -9.871 2.641 1.00 24.15 389 LEU A C 1
ATOM 2741 O O . LEU A 1 389 ? -5.674 -8.790 2.479 1.00 21.87 389 LEU A O 1
ATOM 2746 N N . PHE A 1 390 ? -5.411 -11.011 2.090 1.00 22.18 390 PHE A N 1
ATOM 2747 C CA . PHE A 1 390 ? -6.416 -11.053 1.055 1.00 22.88 390 PHE A CA 1
ATOM 2748 C C . PHE A 1 390 ? -7.764 -10.593 1.599 1.00 20.57 390 PHE A C 1
ATOM 2749 O O . PHE A 1 390 ? -8.557 -10.018 0.871 1.00 21.57 390 PHE A O 1
ATOM 2757 N N . THR A 1 391 ? -8.000 -10.829 2.885 1.00 19.18 391 THR A N 1
ATOM 2758 C CA . THR A 1 391 ? -9.330 -10.577 3.458 1.00 20.45 391 THR A CA 1
ATOM 2759 C C . THR A 1 391 ? -9.618 -9.075 3.360 1.00 21.33 391 THR A C 1
ATOM 2760 O O . THR A 1 391 ? -10.729 -8.694 3.125 1.00 19.36 391 THR A O 1
ATOM 2764 N N . GLU A 1 392 ? -8.593 -8.239 3.514 1.00 21.62 392 GLU A N 1
ATOM 2765 C CA . GLU A 1 392 ? -8.821 -6.766 3.368 1.00 19.53 392 GLU A CA 1
ATOM 2766 C C . GLU A 1 392 ? -9.316 -6.489 1.936 1.00 19.92 392 GLU A C 1
ATOM 2767 O O . GLU A 1 392 ? -10.208 -5.687 1.750 1.00 18.07 392 GLU A O 1
ATOM 2773 N N . MET A 1 393 ? -8.694 -7.119 0.932 1.00 16.74 393 MET A N 1
ATOM 2774 C CA . MET A 1 393 ? -9.105 -6.947 -0.474 1.00 14.33 393 MET A CA 1
ATOM 2775 C C . MET A 1 393 ? -10.497 -7.434 -0.747 1.00 17.48 393 MET A C 1
ATOM 2776 O O . MET A 1 393 ? -11.251 -6.757 -1.425 1.00 19.33 393 MET A O 1
ATOM 2781 N N . SER A 1 394 ? -10.810 -8.658 -0.328 1.00 18.89 394 SER A N 1
ATOM 2782 C CA . SER A 1 394 ? -12.168 -9.186 -0.567 1.00 20.35 394 SER A CA 1
ATOM 2783 C C . SER A 1 394 ? -13.243 -8.279 0.067 1.00 20.65 394 SER A C 1
ATOM 2784 O O . SER A 1 394 ? -14.325 -8.079 -0.510 1.00 18.46 394 SER A O 1
ATOM 2787 N N . ILE A 1 395 ? -12.933 -7.744 1.240 1.00 19.09 395 ILE A N 1
ATOM 2788 C CA . ILE A 1 395 ? -13.893 -6.847 1.966 1.00 19.31 395 ILE A CA 1
ATOM 2789 C C . ILE A 1 395 ? -14.046 -5.582 1.156 1.00 15.59 395 ILE A C 1
ATOM 2790 O O . ILE A 1 395 ? -15.188 -5.112 0.912 1.00 15.14 395 ILE A O 1
ATOM 2795 N N . LEU A 1 396 ? -12.933 -5.003 0.745 1.00 19.42 396 LEU A N 1
ATOM 2796 C CA . LEU A 1 396 ? -13.018 -3.743 -0.023 1.00 17.97 396 LEU A CA 1
ATOM 2797 C C . LEU A 1 396 ? -13.584 -3.878 -1.441 1.00 17.68 396 LEU A C 1
ATOM 2798 O O . LEU A 1 396 ? -14.396 -3.082 -1.837 1.00 16.68 396 LEU A O 1
ATOM 2803 N N . TRP A 1 397 ? -13.289 -4.983 -2.118 1.00 15.95 397 TRP A N 1
ATOM 2804 C CA . TRP A 1 397 ? -14.019 -5.321 -3.343 1.00 18.75 397 TRP A CA 1
ATOM 2805 C C . TRP A 1 397 ? -15.522 -5.501 -3.083 1.00 13.40 397 TRP A C 1
ATOM 2806 O O . TRP A 1 397 ? -16.322 -5.090 -3.886 1.00 15.27 397 TRP A O 1
ATOM 2817 N N . GLY A 1 398 ? -15.877 -6.168 -1.995 1.00 16.94 398 GLY A N 1
ATOM 2818 C CA . GLY A 1 398 ? -17.270 -6.480 -1.718 1.00 18.62 398 GLY A CA 1
ATOM 2819 C C . GLY A 1 398 ? -18.035 -5.188 -1.428 1.00 16.85 398 GLY A C 1
ATOM 2820 O O . GLY A 1 398 ? -19.209 -5.068 -1.781 1.00 20.00 398 GLY A O 1
ATOM 2821 N N . ALA A 1 399 ? -17.343 -4.234 -0.815 1.00 16.39 399 ALA A N 1
ATOM 2822 C CA . ALA A 1 399 ? -17.982 -2.923 -0.508 1.00 19.33 399 ALA A CA 1
ATOM 2823 C C . ALA A 1 399 ? -18.227 -2.015 -1.713 1.00 19.35 399 ALA A C 1
ATOM 2824 O O . ALA A 1 399 ? -19.051 -1.064 -1.630 1.00 17.35 399 ALA A O 1
ATOM 2826 N N . THR A 1 400 ? -17.517 -2.259 -2.810 1.00 18.28 400 THR A N 1
ATOM 2827 C CA . THR A 1 400 ? -17.536 -1.427 -3.973 1.00 19.05 400 THR A CA 1
ATOM 2828 C C . THR A 1 400 ? -18.011 -2.081 -5.301 1.00 17.62 400 THR A C 1
ATOM 2829 O O . THR A 1 400 ? -17.915 -1.475 -6.340 1.00 17.70 400 THR A O 1
ATOM 2833 N N . ASN A 1 401 ? -18.590 -3.324 -5.215 1.00 19.02 401 ASN A N 1
ATOM 2834 C CA . ASN A 1 401 ? -19.078 -4.038 -6.400 1.00 19.01 401 ASN A CA 1
ATOM 2835 C C . ASN A 1 401 ? -20.244 -4.903 -6.017 1.00 17.92 401 ASN A C 1
ATOM 2836 O O . ASN A 1 401 ? -20.287 -5.369 -4.901 1.00 19.08 401 ASN A O 1
ATOM 2841 N N . GLN A 1 402 ? -21.235 -4.998 -6.905 1.00 18.97 402 GLN A N 1
ATOM 2842 C CA . GLN A 1 402 ? -22.408 -5.792 -6.643 1.00 21.28 402 GLN A CA 1
ATOM 2843 C C . GLN A 1 402 ? -21.997 -7.273 -6.460 1.00 19.96 402 GLN A C 1
ATOM 2844 O O . GLN A 1 402 ? -21.224 -7.787 -7.287 1.00 19.80 402 GLN A O 1
ATOM 2850 N N . ARG A 1 403 ? -22.623 -7.955 -5.497 1.00 20.25 403 ARG A N 1
ATOM 2851 C CA . ARG A 1 403 ? -22.386 -9.405 -5.294 1.00 18.30 403 ARG A CA 1
ATOM 2852 C C . ARG A 1 403 ? -23.592 -10.142 -5.900 1.00 18.79 403 ARG A C 1
ATOM 2853 O O . ARG A 1 403 ? -24.761 -9.698 -5.728 1.00 22.18 403 ARG A O 1
ATOM 2861 N N . VAL A 1 404 ? -23.318 -11.195 -6.645 1.00 19.93 404 VAL A N 1
ATOM 2862 C CA . VAL A 1 404 ? -24.440 -11.924 -7.285 1.00 22.25 404 VAL A CA 1
ATOM 2863 C C . VAL A 1 404 ? -24.253 -13.373 -6.962 1.00 22.18 404 VAL A C 1
ATOM 2864 O O . VAL A 1 404 ? -23.159 -13.888 -7.126 1.00 24.45 404 VAL A O 1
ATOM 2868 N N . LEU A 1 405 ? -25.293 -13.995 -6.371 1.00 26.02 405 LEU A N 1
ATOM 2869 C CA . LEU A 1 405 ? -25.219 -15.425 -5.993 1.00 26.78 405 LEU A CA 1
ATOM 2870 C C . LEU A 1 405 ? -25.279 -16.294 -7.246 1.00 24.63 405 LEU A C 1
ATOM 2871 O O . LEU A 1 405 ? -26.121 -16.058 -8.163 1.00 27.37 405 LEU A O 1
ATOM 2876 N N . VAL A 1 406 ? -24.323 -17.204 -7.357 1.00 25.05 406 VAL A N 1
ATOM 2877 C CA . VAL A 1 406 ? -24.253 -18.125 -8.479 1.00 29.62 406 VAL A CA 1
ATOM 2878 C C . VAL A 1 406 ? -24.199 -19.572 -7.960 1.00 30.41 406 VAL A C 1
ATOM 2879 O O . VAL A 1 406 ? -24.049 -19.814 -6.755 1.00 28.23 406 VAL A O 1
ATOM 2883 N N . ASP A 1 407 ? -24.280 -20.530 -8.890 1.00 32.63 407 ASP A N 1
ATOM 2884 C CA . ASP A 1 407 ? -24.236 -21.962 -8.564 1.00 33.05 407 ASP A CA 1
ATOM 2885 C C . ASP A 1 407 ? -25.419 -22.386 -7.693 1.00 29.38 407 ASP A C 1
ATOM 2886 O O . ASP A 1 407 ? -25.213 -22.762 -6.530 1.00 30.34 407 ASP A O 1
#